Protein AF-A0A9P1FPK1-F1 (afdb_monomer)

Radius of gyration: 33.29 Å; Cα contacts (8 Å, |Δi|>4): 930; chains: 1; bounding box: 86×89×90 Å

pLDDT: mean 75.91, std 23.28, range [23.47, 98.44]

Organism: NCBI:txid2562237

InterPro domains:
  IPR001357 BRCT domain [PS50172] (163-255)
  IPR001357 BRCT domain [SM00292] (165-245)
  IPR002008 DNA polymerase family X, beta-like [PR00870] (349-366)
  IPR002008 DNA polymerase family X, beta-like [PR00870] (474-493)
  IPR002008 DNA polymerase family X, beta-like [PR00870] (576-583)
  IPR002008 DNA polymerase family X, beta-like [PR00870] (636-653)
  IPR002054 DNA-directed DNA polymerase X [SM00483] (298-654)
  IPR018944 DNA polymerase lambda, fingers domain [PF10391] (384-443)
  IPR022312 DNA polymerase family X [PR00869] (390-407)
  IPR022312 DNA polymerase family X [PR00869] (635-653)
  IPR022312 DNA polymerase family X [PTHR11276] (179-654)
  IPR028207 DNA polymerase beta, palm domain [PF14792] (447-566)
  IPR029398 DNA polymerase beta, thumb domain [PF14791] (578-654)
  IPR036420 BRCT domain superfamily [G3DSA:3.40.50.10190] (150-255)
  IPR036420 BRCT domain superfamily [SSF52113] (165-258)
  IPR037160 DNA polymerase, thumb domain superfamily [G3DSA:3.30.210.10] (586-654)
  IPR043519 Nucleotidyltransferase superfamily [G3DSA:3.30.460.10] (446-582)
  IPR043519 Nucleotidyltransferase superfamily [SSF81301] (448-654)

Structure (mmCIF, N/CA/C/O backbone):
data_AF-A0A9P1FPK1-F1
#
_entry.id   AF-A0A9P1FPK1-F1
#
loop_
_atom_site.group_PDB
_atom_site.id
_atom_site.type_symbol
_atom_site.label_atom_id
_atom_site.label_alt_id
_atom_site.label_comp_id
_atom_site.label_asym_id
_atom_site.label_entity_id
_atom_site.label_seq_id
_atom_site.pdbx_PDB_ins_code
_atom_site.Cartn_x
_atom_site.Cartn_y
_atom_site.Cartn_z
_atom_site.occupancy
_atom_site.B_iso_or_equiv
_atom_site.auth_seq_id
_atom_site.auth_comp_id
_atom_site.auth_asym_id
_atom_site.auth_atom_id
_atom_site.pdbx_PDB_model_num
ATOM 1 N N . MET A 1 1 ? 54.334 17.002 -8.900 1.00 39.97 1 MET A N 1
ATOM 2 C CA . MET A 1 1 ? 54.305 18.409 -9.370 1.00 39.97 1 MET A CA 1
ATOM 3 C C . MET A 1 1 ? 54.324 19.306 -8.143 1.00 39.97 1 MET A C 1
ATOM 5 O O . MET A 1 1 ? 53.847 18.850 -7.110 1.00 39.97 1 MET A O 1
ATOM 9 N N . CYS A 1 2 ? 54.841 20.533 -8.219 1.00 44.31 2 CYS A N 1
ATOM 10 C CA . CYS A 1 2 ? 54.662 21.491 -7.123 1.00 44.31 2 CYS A CA 1
ATOM 11 C C . CYS A 1 2 ? 53.200 21.954 -7.092 1.00 44.31 2 CYS A C 1
ATOM 13 O O . CYS A 1 2 ? 52.695 22.436 -8.105 1.00 44.31 2 CYS A O 1
ATOM 15 N N . GLU A 1 3 ? 52.527 21.806 -5.951 1.00 55.34 3 GLU A N 1
ATOM 16 C CA . GLU A 1 3 ? 51.210 22.406 -5.736 1.00 55.34 3 GLU A CA 1
ATOM 17 C C . GLU A 1 3 ? 51.340 23.937 -5.805 1.00 55.34 3 GLU A C 1
ATOM 19 O O . GLU A 1 3 ? 52.138 24.537 -5.085 1.00 55.34 3 GLU A O 1
ATOM 24 N N . GLN A 1 4 ? 50.578 24.576 -6.693 1.00 65.44 4 GLN A N 1
ATOM 25 C CA . GLN A 1 4 ? 50.548 26.035 -6.804 1.00 65.44 4 GLN A CA 1
ATOM 26 C C . GLN A 1 4 ? 49.459 26.612 -5.897 1.00 65.44 4 GLN A C 1
ATOM 28 O O . GLN A 1 4 ? 48.385 26.030 -5.748 1.00 65.44 4 GLN A O 1
ATOM 33 N N . VAL A 1 5 ? 49.721 27.782 -5.310 1.00 72.94 5 VAL A N 1
ATOM 34 C CA . VAL A 1 5 ? 48.733 28.507 -4.501 1.00 72.94 5 VAL A CA 1
ATOM 35 C C . VAL A 1 5 ? 47.531 28.892 -5.386 1.00 72.94 5 VAL A C 1
ATOM 37 O O . VAL A 1 5 ? 47.715 29.627 -6.355 1.00 72.94 5 VAL A O 1
ATOM 40 N N . PRO A 1 6 ? 46.291 28.477 -5.059 1.00 74.31 6 PRO A N 1
ATOM 41 C CA . PRO A 1 6 ? 45.112 28.702 -5.906 1.00 74.31 6 PRO A CA 1
ATOM 42 C C . PRO A 1 6 ? 44.466 30.090 -5.707 1.00 74.31 6 PRO A C 1
ATOM 44 O O . PRO A 1 6 ? 43.261 30.248 -5.891 1.00 74.31 6 PRO A O 1
ATOM 47 N N . PHE A 1 7 ? 45.254 31.084 -5.289 1.00 80.62 7 PHE A N 1
ATOM 48 C CA . PHE A 1 7 ? 44.828 32.442 -4.938 1.00 80.62 7 PHE A CA 1
ATOM 49 C C . PHE A 1 7 ? 45.904 33.463 -5.330 1.00 80.62 7 PHE A C 1
ATOM 51 O O . PHE A 1 7 ? 47.087 33.131 -5.401 1.00 80.62 7 PHE A O 1
ATOM 58 N N . LYS A 1 8 ? 45.503 34.717 -5.536 1.00 85.50 8 LYS A N 1
ATOM 59 C CA . LYS A 1 8 ? 46.359 35.869 -5.856 1.00 85.50 8 LYS A CA 1
ATOM 60 C C . LYS A 1 8 ? 46.175 36.988 -4.828 1.00 85.50 8 LYS A C 1
ATOM 62 O O . LYS A 1 8 ? 45.161 37.056 -4.138 1.00 85.50 8 LYS A O 1
ATOM 67 N N . ALA A 1 9 ? 47.151 37.891 -4.727 1.00 86.06 9 ALA A N 1
ATOM 68 C CA . ALA A 1 9 ? 46.987 39.118 -3.947 1.00 86.06 9 ALA A CA 1
ATOM 69 C C . ALA A 1 9 ? 45.828 39.961 -4.518 1.00 86.06 9 ALA A C 1
ATOM 71 O O . ALA A 1 9 ? 45.713 40.116 -5.732 1.00 86.06 9 ALA A O 1
ATOM 72 N N . GLY A 1 10 ? 44.964 40.472 -3.638 1.00 79.69 10 GLY A N 1
ATOM 73 C CA . GLY A 1 10 ? 43.706 41.141 -3.980 1.00 79.69 10 GLY A CA 1
ATOM 74 C C . GLY A 1 10 ? 42.470 40.228 -4.027 1.00 79.69 10 GLY A C 1
ATOM 75 O O . GLY A 1 10 ? 41.353 40.745 -4.056 1.00 79.69 10 GLY A O 1
ATOM 76 N N . ASP A 1 11 ? 42.619 38.896 -3.991 1.00 83.69 11 ASP A N 1
ATOM 77 C CA . ASP A 1 11 ? 41.464 37.989 -4.027 1.00 83.69 11 ASP A CA 1
ATOM 78 C C . ASP A 1 11 ? 40.590 38.124 -2.771 1.00 83.69 11 ASP A C 1
ATOM 80 O O . ASP A 1 11 ? 41.067 38.047 -1.634 1.00 83.69 11 ASP A O 1
ATOM 84 N N . ARG A 1 12 ? 39.274 38.256 -2.974 1.00 83.44 12 ARG A N 1
ATOM 85 C CA . ARG A 1 12 ? 38.279 38.190 -1.895 1.00 83.44 12 ARG A CA 1
ATOM 86 C C . ARG A 1 12 ? 38.002 36.741 -1.513 1.00 83.44 12 ARG A C 1
ATOM 88 O O . ARG A 1 12 ? 37.768 35.891 -2.375 1.00 83.44 12 ARG A O 1
ATOM 95 N N . VAL A 1 13 ? 37.989 36.468 -0.212 1.00 87.06 13 VAL A N 1
ATOM 96 C CA . VAL A 1 13 ? 37.887 35.116 0.347 1.00 87.06 13 VAL A CA 1
ATOM 97 C C . VAL A 1 13 ? 37.035 35.064 1.611 1.00 87.06 13 VAL A C 1
ATOM 99 O O . VAL A 1 13 ? 37.063 35.963 2.449 1.00 87.06 13 VAL A O 1
ATOM 102 N N . TYR A 1 14 ? 36.329 33.950 1.795 1.00 85.62 14 TYR A N 1
ATOM 103 C CA . TYR A 1 14 ? 35.787 33.583 3.099 1.00 85.62 14 TYR A CA 1
ATOM 104 C C . TYR A 1 14 ? 36.897 32.971 3.960 1.00 85.62 14 TYR A C 1
ATOM 106 O O . TYR A 1 14 ? 37.651 32.131 3.465 1.00 85.62 14 TYR A O 1
ATOM 114 N N . VAL A 1 15 ? 36.971 33.335 5.245 1.00 86.06 15 VAL A N 1
ATOM 115 C CA . VAL A 1 15 ? 38.027 32.881 6.173 1.00 86.06 15 VAL A CA 1
ATOM 116 C C . VAL A 1 15 ? 37.444 32.168 7.391 1.00 86.06 15 VAL A C 1
ATOM 118 O O . VAL A 1 15 ? 36.631 32.734 8.122 1.00 86.06 15 VAL A O 1
ATOM 121 N N . TRP A 1 16 ? 37.873 30.934 7.653 1.00 86.31 16 TRP A N 1
ATOM 122 C CA . TRP A 1 16 ? 37.457 30.171 8.831 1.00 86.31 16 TRP A CA 1
ATOM 123 C C . TRP A 1 16 ? 38.239 30.584 10.081 1.00 86.31 16 TRP A C 1
ATOM 125 O O . TRP A 1 16 ? 39.464 30.461 10.158 1.00 86.31 16 TRP A O 1
ATOM 135 N N . SER A 1 17 ? 37.517 31.015 11.113 1.00 80.62 17 SER A N 1
ATOM 136 C CA . SER A 1 17 ? 38.067 31.264 12.442 1.00 80.62 17 SER A CA 1
ATOM 137 C C . SER A 1 17 ? 37.731 30.098 13.364 1.00 80.62 17 SER A C 1
ATOM 139 O O . SER A 1 17 ? 36.614 30.003 13.870 1.00 80.62 17 SER A O 1
ATOM 141 N N . ALA A 1 18 ? 38.711 29.227 13.622 1.00 72.25 18 ALA A N 1
ATOM 142 C CA . ALA A 1 18 ? 38.547 28.092 14.532 1.00 72.25 18 ALA A CA 1
ATOM 143 C C . ALA A 1 18 ? 38.158 28.532 15.959 1.00 72.25 18 ALA A C 1
ATOM 145 O O . ALA A 1 18 ? 37.244 27.961 16.547 1.00 72.25 18 ALA A O 1
ATOM 146 N N . SER A 1 19 ? 38.774 29.600 16.483 1.00 73.19 19 SER A N 1
ATOM 147 C CA . SER A 1 19 ? 38.497 30.131 17.828 1.00 73.19 19 SER A CA 1
ATOM 148 C C . SER A 1 19 ? 37.115 30.777 17.978 1.00 73.19 19 SER A C 1
ATOM 150 O O . SER A 1 19 ? 36.594 30.835 19.087 1.00 73.19 19 SER A O 1
ATOM 152 N N . ARG A 1 20 ? 36.490 31.231 16.881 1.00 71.19 20 ARG A N 1
ATOM 153 C CA . ARG A 1 20 ? 35.096 31.722 16.863 1.00 71.19 20 ARG A CA 1
ATOM 154 C C . ARG A 1 20 ? 34.115 30.757 16.184 1.00 71.19 20 ARG A C 1
ATOM 156 O O . ARG A 1 20 ? 32.959 31.122 15.994 1.00 71.19 20 ARG A O 1
ATOM 163 N N . ARG A 1 21 ? 34.584 29.560 15.801 1.00 70.69 21 ARG A N 1
ATOM 164 C CA . ARG A 1 21 ? 33.858 28.474 15.109 1.00 70.69 21 ARG A CA 1
ATOM 165 C C . ARG A 1 21 ? 32.942 28.968 13.974 1.00 70.69 21 ARG A C 1
ATOM 167 O O . ARG A 1 21 ? 31.832 28.467 13.811 1.00 70.69 21 ARG A O 1
ATOM 174 N N . ARG A 1 22 ? 33.394 29.968 13.203 1.00 77.44 22 ARG A N 1
ATOM 175 C CA . ARG A 1 22 ? 32.607 30.618 12.138 1.00 77.44 22 ARG A CA 1
ATOM 176 C C . ARG A 1 22 ? 33.454 31.046 10.943 1.00 77.44 22 ARG A C 1
ATOM 178 O O . ARG A 1 22 ? 34.644 31.335 11.090 1.00 77.44 22 ARG A O 1
ATOM 185 N N . TRP A 1 23 ? 32.808 31.167 9.786 1.00 80.06 23 TRP A N 1
ATOM 186 C CA . TRP A 1 23 ? 33.362 31.863 8.624 1.00 80.06 23 TRP A CA 1
ATOM 187 C C . TRP A 1 23 ? 33.209 33.381 8.778 1.00 80.06 23 TRP A C 1
ATOM 189 O O . TRP A 1 23 ? 32.232 33.868 9.347 1.00 80.06 23 TRP A O 1
ATOM 199 N N . PHE A 1 24 ? 34.187 34.110 8.258 1.00 79.69 24 PHE A N 1
ATOM 200 C CA . PHE A 1 24 ? 34.142 35.535 7.959 1.00 79.69 24 PHE A CA 1
ATOM 201 C C . PHE A 1 24 ? 34.012 35.705 6.445 1.00 79.69 24 PHE A C 1
ATOM 203 O O . PHE A 1 24 ? 34.654 34.965 5.706 1.00 79.69 24 PHE A O 1
ATOM 210 N N . ASP A 1 25 ? 33.189 36.645 5.988 1.00 81.62 25 ASP A N 1
ATOM 211 C CA . ASP A 1 25 ? 32.912 36.944 4.574 1.00 81.62 25 ASP A CA 1
ATOM 212 C C . ASP A 1 25 ? 33.605 38.222 4.069 1.00 81.62 25 ASP A C 1
ATOM 214 O O . ASP A 1 25 ? 33.370 38.672 2.950 1.00 81.62 25 ASP A O 1
ATOM 218 N N . ASP A 1 26 ? 34.489 38.784 4.893 1.00 82.50 26 ASP A N 1
ATOM 219 C CA . ASP A 1 26 ? 35.183 40.052 4.680 1.00 82.50 26 ASP A CA 1
ATOM 220 C C . ASP A 1 26 ? 36.698 39.898 4.454 1.00 82.50 26 ASP A C 1
ATOM 222 O O . ASP A 1 26 ? 37.449 40.863 4.601 1.00 82.50 26 ASP A O 1
ATOM 226 N N . GLY A 1 27 ? 37.144 38.684 4.116 1.00 88.31 27 GLY A N 1
ATOM 227 C CA . GLY A 1 27 ? 38.551 38.355 3.930 1.00 88.31 27 GLY A CA 1
ATOM 228 C C . GLY A 1 27 ? 39.116 38.773 2.576 1.00 88.31 27 GLY A C 1
ATOM 229 O O . GLY A 1 27 ? 38.444 38.707 1.545 1.00 88.31 27 GLY A O 1
ATOM 230 N N . GLU A 1 28 ? 40.388 39.158 2.577 1.00 90.06 28 GLU A N 1
ATOM 231 C CA . GLU A 1 28 ? 41.126 39.582 1.391 1.00 90.06 28 GLU A CA 1
ATOM 232 C C . GLU A 1 28 ? 42.581 39.097 1.463 1.00 90.06 28 GLU A C 1
ATOM 234 O O . GLU A 1 28 ? 43.256 39.237 2.491 1.00 90.06 28 GLU A O 1
ATOM 239 N N . ILE A 1 29 ? 43.073 38.502 0.378 1.00 90.88 29 ILE A N 1
ATOM 240 C CA . ILE A 1 29 ? 44.460 38.045 0.272 1.00 90.88 29 ILE A CA 1
ATOM 241 C C . ILE A 1 29 ? 45.370 39.258 0.084 1.00 90.88 29 ILE A C 1
ATOM 243 O O . ILE A 1 29 ? 45.209 40.024 -0.859 1.00 90.88 29 ILE A O 1
ATOM 247 N N . GLN A 1 30 ? 46.331 39.444 0.984 1.00 91.00 30 GLN A N 1
ATOM 248 C CA . GLN A 1 30 ? 47.249 40.586 0.964 1.00 91.00 30 GLN A CA 1
ATOM 249 C C . GLN A 1 30 ? 48.546 40.247 0.224 1.00 91.00 30 GLN A C 1
ATOM 251 O O . GLN A 1 30 ? 49.013 41.033 -0.592 1.00 91.00 30 GLN A O 1
ATOM 256 N N . VAL A 1 31 ? 49.123 39.072 0.498 1.00 87.88 31 VAL A N 1
ATOM 257 C CA . VAL A 1 31 ? 50.382 38.608 -0.106 1.00 87.88 31 VAL A CA 1
ATOM 258 C C . VAL A 1 31 ? 50.310 37.104 -0.347 1.00 87.88 31 VAL A C 1
ATOM 260 O O . VAL A 1 31 ? 49.849 36.357 0.515 1.00 87.88 31 VAL A O 1
ATOM 263 N N . VAL A 1 32 ? 50.824 36.666 -1.492 1.00 87.44 32 VAL A N 1
ATOM 264 C CA . VAL A 1 32 ? 51.176 35.270 -1.772 1.00 87.44 32 VAL A CA 1
ATOM 265 C C . VAL A 1 32 ? 52.699 35.209 -1.848 1.00 87.44 32 VAL A C 1
ATOM 267 O O . VAL A 1 32 ? 53.294 35.997 -2.580 1.00 87.44 32 VAL A O 1
ATOM 270 N N . ARG A 1 33 ? 53.338 34.336 -1.065 1.00 82.62 33 ARG A N 1
ATOM 271 C CA . ARG A 1 33 ? 54.799 34.170 -1.062 1.00 82.62 33 ARG A CA 1
ATOM 272 C C . ARG A 1 33 ? 55.207 32.995 -1.942 1.00 82.62 33 ARG A C 1
ATOM 274 O O . ARG A 1 33 ? 54.532 31.969 -1.966 1.00 82.62 33 ARG A O 1
ATOM 281 N N . GLU A 1 34 ? 56.372 33.106 -2.572 1.00 64.06 34 GLU A N 1
ATOM 282 C CA . GLU A 1 34 ? 56.950 32.072 -3.448 1.00 64.06 34 GLU A CA 1
ATOM 283 C C . GLU A 1 34 ? 57.186 30.731 -2.729 1.00 64.06 34 GLU A C 1
ATOM 285 O O . GLU A 1 34 ? 57.122 29.673 -3.345 1.00 64.06 34 GLU A O 1
ATOM 290 N N . GLN A 1 35 ? 57.353 30.754 -1.402 1.00 63.84 35 GLN A N 1
ATOM 291 C CA . GLN A 1 35 ? 57.456 29.565 -0.541 1.00 63.84 35 GLN A CA 1
ATOM 292 C C . GLN A 1 35 ? 56.096 28.883 -0.246 1.00 63.84 35 GLN A C 1
ATOM 294 O O . GLN A 1 35 ? 55.999 28.042 0.647 1.00 63.84 35 GLN A O 1
ATOM 299 N N . GLY A 1 36 ? 55.026 29.241 -0.965 1.00 72.31 36 GLY A N 1
ATOM 300 C CA . GLY A 1 36 ? 53.713 28.592 -0.873 1.00 72.31 36 GLY A CA 1
ATOM 301 C C . GLY A 1 36 ? 52.858 29.010 0.330 1.00 72.31 36 GLY A C 1
ATOM 302 O O . GLY A 1 36 ? 51.900 28.314 0.671 1.00 72.31 36 GLY A O 1
ATOM 303 N N . SER A 1 37 ? 53.176 30.121 0.998 1.00 82.81 37 SER A N 1
ATOM 304 C CA . SER A 1 37 ? 52.337 30.691 2.060 1.00 82.81 37 SER A CA 1
ATOM 305 C C . SER A 1 37 ? 51.505 31.877 1.567 1.00 82.81 37 SER A C 1
ATOM 307 O O . SER A 1 37 ? 51.854 32.567 0.608 1.00 82.81 37 SER A O 1
ATOM 309 N N . VAL A 1 38 ? 50.376 32.115 2.233 1.00 88.00 38 VAL A N 1
ATOM 310 C CA . VAL A 1 38 ? 49.428 33.182 1.897 1.00 88.00 38 VAL A CA 1
ATOM 311 C C . VAL A 1 38 ? 49.063 33.976 3.141 1.00 88.00 38 VAL A C 1
ATOM 313 O O . VAL A 1 38 ? 48.645 33.408 4.148 1.00 88.00 38 VAL A O 1
ATOM 316 N N . VAL A 1 39 ? 49.183 35.299 3.061 1.00 89.50 39 VAL A N 1
ATOM 317 C CA . VAL A 1 39 ? 48.758 36.234 4.106 1.00 89.50 39 VAL A CA 1
ATOM 318 C C . VAL A 1 39 ? 47.354 36.731 3.782 1.00 89.50 39 VAL A C 1
ATOM 320 O O . VAL A 1 39 ? 47.154 37.438 2.795 1.00 89.50 39 VAL A O 1
ATOM 323 N N . VAL A 1 40 ? 46.382 36.392 4.630 1.00 90.06 40 VAL A N 1
ATOM 324 C CA . VAL A 1 40 ? 44.996 36.876 4.543 1.00 90.06 40 VAL A CA 1
ATOM 325 C C . VAL A 1 40 ? 44.715 37.909 5.634 1.00 90.06 40 VAL A C 1
ATOM 327 O O . VAL A 1 40 ? 45.141 37.738 6.777 1.00 90.06 40 VAL A O 1
ATOM 330 N N . ARG A 1 41 ? 43.968 38.965 5.301 1.00 89.31 41 ARG A N 1
ATOM 331 C CA . ARG A 1 41 ? 43.415 39.947 6.246 1.00 89.31 41 ARG A CA 1
ATOM 332 C C . ARG A 1 41 ? 41.897 39.788 6.302 1.00 89.31 41 ARG A C 1
ATOM 334 O O . ARG A 1 41 ? 41.277 39.649 5.257 1.00 89.31 41 ARG A O 1
ATOM 341 N N . PHE A 1 42 ? 41.304 39.784 7.495 1.00 85.94 42 PHE A N 1
ATOM 342 C CA . PHE A 1 42 ? 39.854 39.611 7.696 1.00 85.94 42 PHE A CA 1
ATOM 343 C C . PHE A 1 42 ? 39.382 40.215 9.035 1.00 85.94 42 PHE A C 1
ATOM 345 O O . PHE A 1 42 ? 40.203 40.703 9.817 1.00 85.94 42 PHE A O 1
ATOM 352 N N . ASN A 1 43 ? 38.072 40.163 9.317 1.00 80.44 43 ASN A N 1
ATOM 353 C CA . ASN A 1 43 ? 37.420 40.750 10.498 1.00 80.44 43 ASN A CA 1
ATOM 354 C C . ASN A 1 43 ? 37.620 42.277 10.585 1.00 80.44 43 ASN A C 1
ATOM 356 O O . ASN A 1 43 ? 38.233 42.784 11.522 1.00 80.44 43 ASN A O 1
ATOM 360 N N . ASN A 1 44 ? 37.061 43.028 9.638 1.00 75.50 44 ASN A N 1
ATOM 361 C CA . ASN A 1 44 ? 37.215 44.482 9.491 1.00 75.50 44 ASN A CA 1
ATOM 362 C C . ASN A 1 44 ? 36.886 45.299 10.756 1.00 75.50 44 ASN A C 1
ATOM 364 O O . ASN A 1 44 ? 37.456 46.367 10.950 1.00 75.50 44 ASN A O 1
ATOM 368 N N . ALA A 1 45 ? 36.036 44.789 11.655 1.00 69.12 45 ALA A N 1
ATOM 369 C CA . ALA A 1 45 ? 35.739 45.424 12.944 1.00 69.12 45 ALA A CA 1
ATOM 370 C C . ALA A 1 45 ? 36.929 45.442 13.935 1.00 69.12 45 ALA A C 1
ATOM 372 O O . ALA A 1 45 ? 36.975 46.296 14.816 1.00 69.12 45 ALA A O 1
ATOM 373 N N . LYS A 1 46 ? 37.880 44.502 13.814 1.00 73.31 46 LYS A N 1
ATOM 374 C CA . LYS A 1 46 ? 39.214 44.513 14.454 1.00 73.31 46 LYS A CA 1
ATOM 375 C C . LYS A 1 46 ? 40.174 43.715 13.554 1.00 73.31 46 LYS A C 1
ATOM 377 O O . LYS A 1 46 ? 40.296 42.506 13.772 1.00 73.31 46 LYS A O 1
ATOM 382 N N . PRO A 1 47 ? 40.781 44.329 12.521 1.00 75.56 47 PRO A N 1
ATOM 383 C CA . PRO A 1 47 ? 41.455 43.593 11.453 1.00 75.56 47 PRO A CA 1
ATOM 384 C C . PRO A 1 47 ? 42.557 42.663 11.962 1.00 75.56 47 PRO A C 1
ATOM 386 O O . PRO A 1 47 ? 43.451 43.090 12.689 1.00 75.56 47 PRO A O 1
ATOM 389 N N . VAL A 1 48 ? 42.507 41.396 11.547 1.00 77.12 48 VAL A N 1
ATOM 390 C CA . VAL A 1 48 ? 43.537 40.392 11.840 1.00 77.12 48 VAL A CA 1
ATOM 391 C C . VAL A 1 48 ? 44.176 39.957 10.529 1.00 77.12 48 VAL A C 1
ATOM 393 O O . VAL A 1 48 ? 43.478 39.521 9.613 1.00 77.12 48 VAL A O 1
ATOM 396 N N . ALA A 1 49 ? 45.503 40.057 10.452 1.00 84.88 49 ALA A N 1
ATOM 397 C CA . ALA A 1 49 ? 46.298 39.409 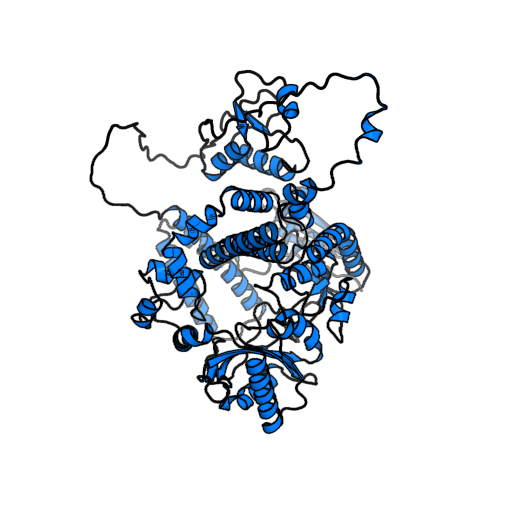9.416 1.00 84.88 49 ALA A CA 1
ATOM 398 C C . ALA A 1 49 ? 46.753 38.027 9.909 1.00 84.88 49 ALA A C 1
ATOM 400 O O . ALA A 1 49 ? 47.130 37.874 11.072 1.00 84.88 49 ALA A O 1
ATOM 401 N N . LYS A 1 50 ? 46.719 37.018 9.038 1.00 83.12 50 LYS A N 1
ATOM 402 C CA . LYS A 1 50 ? 47.186 35.661 9.338 1.00 83.12 50 LYS A CA 1
ATOM 403 C C . LYS A 1 50 ? 47.906 35.072 8.132 1.00 83.12 50 LYS A C 1
ATOM 405 O O . LYS A 1 50 ? 47.341 35.036 7.043 1.00 83.12 50 LYS A O 1
ATOM 410 N N . GLU A 1 51 ? 49.115 34.563 8.345 1.00 89.50 51 GLU A N 1
ATOM 411 C CA . GLU A 1 51 ? 49.821 33.763 7.344 1.00 89.50 51 GLU A CA 1
ATOM 412 C C . GLU A 1 51 ? 49.395 32.285 7.430 1.00 89.50 51 GLU A C 1
ATOM 414 O O . GLU A 1 51 ? 49.179 31.735 8.516 1.00 89.50 51 GLU A O 1
ATOM 419 N N . LEU A 1 52 ? 49.205 31.655 6.271 1.00 85.94 52 LEU A N 1
ATOM 420 C CA . LEU A 1 52 ? 48.692 30.298 6.103 1.00 85.94 52 LEU A CA 1
ATOM 421 C C . LEU A 1 52 ? 49.598 29.527 5.130 1.00 85.94 52 LEU A C 1
ATOM 423 O O . LEU A 1 52 ? 49.718 29.947 3.980 1.00 85.94 52 LEU A O 1
ATOM 427 N N . PRO A 1 53 ? 50.225 28.407 5.536 1.00 84.31 53 PRO A N 1
ATOM 428 C CA . PRO A 1 53 ? 50.976 27.559 4.614 1.00 84.31 53 PRO A CA 1
ATOM 429 C C . PRO A 1 53 ? 50.025 26.760 3.713 1.00 84.31 53 PRO A C 1
ATOM 431 O O . PRO A 1 53 ? 48.943 26.371 4.162 1.00 84.31 53 PRO A O 1
ATOM 434 N N . LEU A 1 54 ? 50.465 26.458 2.487 1.00 78.75 54 LEU A N 1
ATOM 435 C CA . LEU A 1 54 ? 49.736 25.754 1.419 1.00 78.75 54 LEU A CA 1
ATOM 436 C C . LEU A 1 54 ? 48.750 24.680 1.910 1.00 78.75 54 LEU A C 1
ATOM 438 O O . LEU A 1 54 ? 47.542 24.796 1.705 1.00 78.75 54 LEU A O 1
ATOM 442 N N . ARG A 1 55 ? 49.249 23.702 2.677 1.00 77.94 55 ARG A N 1
ATOM 443 C CA . ARG A 1 55 ? 48.481 22.575 3.244 1.00 77.94 55 ARG A CA 1
ATOM 444 C C . ARG A 1 55 ? 47.246 22.949 4.083 1.00 77.94 55 ARG A C 1
ATOM 446 O O . ARG A 1 55 ? 46.381 22.108 4.297 1.00 77.94 55 ARG A O 1
ATOM 453 N N . HIS A 1 56 ? 47.154 24.178 4.594 1.00 78.81 56 HIS A N 1
ATOM 454 C CA . HIS A 1 56 ? 46.015 24.653 5.392 1.00 78.81 56 HIS A CA 1
ATOM 455 C C . HIS A 1 56 ? 45.075 25.585 4.607 1.00 78.81 56 HIS A C 1
ATOM 457 O O . HIS A 1 56 ? 44.008 25.934 5.116 1.00 78.81 56 HIS A O 1
ATOM 463 N N . ILE A 1 57 ? 45.429 25.986 3.379 1.00 81.25 57 ILE A N 1
ATOM 464 C CA . ILE A 1 57 ? 44.669 26.961 2.583 1.00 81.25 57 ILE A CA 1
ATOM 465 C C . ILE A 1 57 ? 43.239 26.472 2.333 1.00 81.25 57 ILE A C 1
ATOM 467 O O . ILE A 1 57 ? 42.299 27.151 2.731 1.00 81.25 57 ILE A O 1
ATOM 471 N N . HIS A 1 58 ? 43.052 25.266 1.793 1.00 78.38 58 HIS A N 1
ATOM 472 C CA . HIS A 1 58 ? 41.718 24.722 1.484 1.00 78.38 58 HIS A CA 1
ATOM 473 C C . HIS A 1 58 ? 40.830 24.469 2.718 1.00 78.38 58 HIS A C 1
ATOM 475 O O . HIS A 1 58 ? 39.609 24.366 2.597 1.00 78.38 58 HIS A O 1
ATOM 481 N N . GLN A 1 59 ? 41.425 24.381 3.912 1.00 79.19 59 GLN A N 1
ATOM 482 C CA . GLN A 1 59 ? 40.697 24.212 5.174 1.00 79.19 59 GLN A CA 1
ATOM 483 C C . GLN A 1 59 ? 40.251 25.554 5.776 1.00 79.19 59 GLN A C 1
ATOM 485 O O . GLN A 1 59 ? 39.277 25.600 6.527 1.00 79.19 59 GLN A O 1
ATOM 490 N N . VAL A 1 60 ? 40.968 26.642 5.470 1.00 83.88 60 VAL A N 1
ATOM 491 C CA . VAL A 1 60 ? 40.792 27.956 6.110 1.00 83.88 60 VAL A CA 1
ATOM 492 C C . VAL A 1 60 ? 40.230 29.016 5.158 1.00 83.88 60 VAL A C 1
ATOM 494 O O . VAL A 1 60 ? 39.609 29.962 5.633 1.00 83.88 60 VAL A O 1
ATOM 497 N N . LEU A 1 61 ? 40.403 28.866 3.844 1.00 84.44 61 LEU A N 1
ATOM 498 C CA . LEU A 1 61 ? 40.034 29.841 2.816 1.00 84.44 61 LEU A CA 1
ATOM 499 C C . LEU A 1 61 ? 39.075 29.251 1.777 1.00 84.44 61 LEU A C 1
ATOM 501 O O . LEU A 1 61 ? 39.180 28.082 1.405 1.00 84.44 61 LEU A O 1
ATOM 505 N N . ARG A 1 62 ? 38.160 30.081 1.264 1.00 84.31 62 ARG A N 1
ATOM 506 C CA . ARG A 1 62 ? 37.311 29.775 0.096 1.00 84.31 62 ARG A CA 1
ATOM 507 C C . ARG A 1 62 ? 37.179 31.014 -0.798 1.00 84.31 62 ARG A C 1
ATOM 509 O O . ARG A 1 62 ? 37.007 32.095 -0.237 1.00 84.31 62 ARG A O 1
ATOM 516 N N . PRO A 1 63 ? 37.194 30.902 -2.140 1.00 79.25 63 PRO A N 1
ATOM 517 C CA . PRO A 1 63 ? 36.995 32.052 -3.026 1.00 79.25 63 PRO A CA 1
ATOM 518 C C . PRO A 1 63 ? 35.629 32.722 -2.817 1.00 79.25 63 PRO A C 1
ATOM 520 O O . PRO A 1 63 ? 34.616 32.034 -2.677 1.00 79.25 63 PRO A O 1
ATOM 523 N N . ALA A 1 64 ? 35.580 34.055 -2.847 1.00 69.31 64 ALA A N 1
ATOM 524 C CA . ALA A 1 64 ? 34.331 34.812 -2.890 1.00 69.31 64 ALA A CA 1
ATOM 525 C C . ALA A 1 64 ? 33.985 35.181 -4.345 1.00 69.31 64 ALA A C 1
ATOM 527 O O . ALA A 1 64 ? 34.460 36.177 -4.890 1.00 69.31 64 ALA A O 1
ATOM 528 N N . THR A 1 65 ? 33.154 34.358 -4.990 1.00 55.19 65 THR A N 1
ATOM 529 C CA . THR A 1 65 ? 32.725 34.538 -6.391 1.00 55.19 65 THR A CA 1
ATOM 530 C C . THR A 1 65 ? 32.043 35.894 -6.623 1.00 55.19 65 THR A C 1
ATOM 532 O O . THR A 1 65 ? 31.194 36.316 -5.836 1.00 55.19 65 THR A O 1
ATOM 535 N N . ALA A 1 66 ? 32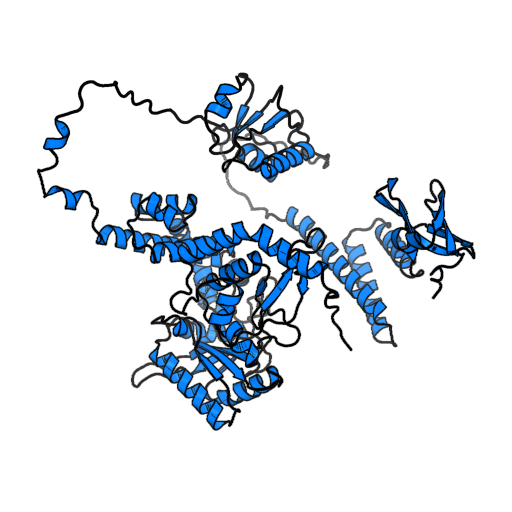.412 36.580 -7.708 1.00 37.66 66 ALA A N 1
ATOM 536 C CA . ALA A 1 66 ? 32.362 38.040 -7.777 1.00 37.66 66 ALA A CA 1
ATOM 537 C C . ALA A 1 66 ? 30.969 38.711 -7.886 1.00 37.66 66 ALA A C 1
ATOM 539 O O . ALA A 1 66 ? 30.129 38.366 -8.717 1.00 37.66 66 ALA A O 1
ATOM 540 N N . LYS A 1 67 ? 30.829 39.802 -7.115 1.00 37.44 67 LYS A N 1
ATOM 541 C CA . LYS A 1 67 ? 29.943 40.983 -7.256 1.00 37.44 67 LYS A CA 1
ATOM 542 C C . LYS A 1 67 ? 28.415 40.827 -7.385 1.00 37.44 67 LYS A C 1
ATOM 544 O O . LYS A 1 67 ? 27.722 41.546 -6.671 1.00 37.44 67 LYS A O 1
ATOM 549 N N . LYS A 1 68 ? 27.847 39.934 -8.209 1.00 35.38 68 LYS A N 1
ATOM 550 C CA . LYS A 1 68 ? 26.385 39.945 -8.502 1.00 35.38 68 LYS A CA 1
ATOM 551 C C . LYS A 1 68 ? 25.466 39.719 -7.286 1.00 35.38 68 LYS A C 1
ATOM 553 O O . LYS A 1 68 ? 24.288 40.056 -7.339 1.00 35.38 68 LYS A O 1
ATOM 558 N N . SER A 1 69 ? 25.976 39.166 -6.185 1.00 35.91 69 SER A N 1
ATOM 559 C CA . SER A 1 69 ? 25.197 38.897 -4.967 1.00 35.91 69 SER A CA 1
ATOM 560 C C . SER A 1 69 ? 25.006 40.111 -4.047 1.00 35.91 69 SER A C 1
ATOM 562 O O . SER A 1 69 ? 24.131 40.072 -3.180 1.00 35.91 69 SER A O 1
ATOM 564 N N . GLN A 1 70 ? 25.807 41.173 -4.195 1.00 36.53 70 GLN A N 1
ATOM 565 C CA . GLN A 1 70 ? 25.800 42.298 -3.256 1.00 36.53 70 GLN A CA 1
ATOM 566 C C . GLN A 1 70 ? 24.749 43.353 -3.626 1.00 36.53 70 GLN A C 1
ATOM 568 O O . GLN A 1 70 ? 23.999 43.774 -2.745 1.00 36.53 70 GLN A O 1
ATOM 573 N N . ASP A 1 71 ? 24.606 43.672 -4.916 1.00 39.25 71 ASP A N 1
ATOM 574 C CA . ASP A 1 71 ? 23.590 44.610 -5.423 1.00 39.25 71 ASP A CA 1
ATOM 575 C C . ASP A 1 71 ? 22.161 44.077 -5.244 1.00 39.25 71 ASP A C 1
ATOM 577 O O . ASP A 1 71 ? 21.251 44.812 -4.867 1.00 39.25 71 ASP A O 1
ATOM 581 N N . LEU A 1 72 ? 21.954 42.765 -5.414 1.00 36.91 72 LEU A N 1
ATOM 582 C CA . LEU A 1 72 ? 20.653 42.148 -5.144 1.00 36.91 72 LEU A CA 1
ATOM 583 C C . LEU A 1 72 ? 20.297 42.229 -3.647 1.00 36.91 72 LEU A C 1
ATOM 585 O O . LEU A 1 72 ? 19.146 42.465 -3.286 1.00 36.91 72 LEU A O 1
ATOM 589 N N . ARG A 1 73 ? 21.290 42.084 -2.757 1.00 37.25 73 ARG A N 1
ATOM 590 C CA . ARG A 1 73 ? 21.098 42.186 -1.300 1.00 37.25 73 ARG A CA 1
ATOM 591 C C . ARG A 1 73 ? 20.877 43.623 -0.829 1.00 37.25 73 ARG A C 1
ATOM 593 O O . ARG A 1 73 ? 20.096 43.809 0.103 1.00 37.25 73 ARG A O 1
ATOM 600 N N . SER A 1 74 ? 21.516 44.625 -1.435 1.00 41.06 74 SER A N 1
ATOM 601 C CA . SER A 1 74 ? 21.237 46.036 -1.135 1.00 41.06 74 SER A CA 1
ATOM 602 C C . SER A 1 74 ? 19.864 46.450 -1.669 1.00 41.06 74 SER A C 1
ATOM 604 O O . SER A 1 74 ? 19.083 47.003 -0.898 1.00 41.06 74 SER A O 1
ATOM 606 N N . ALA A 1 75 ? 19.508 46.080 -2.905 1.00 40.38 75 ALA A N 1
ATOM 607 C CA . ALA A 1 75 ? 18.186 46.335 -3.481 1.00 40.38 75 ALA A CA 1
ATOM 608 C C . ALA A 1 75 ? 17.052 45.701 -2.653 1.00 40.38 75 ALA A C 1
ATOM 610 O O . ALA A 1 75 ? 16.079 46.377 -2.319 1.00 40.38 75 ALA A O 1
ATOM 611 N N . VAL A 1 76 ? 17.194 44.435 -2.236 1.00 37.94 76 VAL A N 1
ATOM 612 C CA . VAL A 1 76 ? 16.222 43.772 -1.345 1.00 37.94 76 VAL A CA 1
ATOM 613 C C . VAL A 1 76 ? 16.159 44.459 0.023 1.00 37.94 76 VAL A C 1
ATOM 615 O O . VAL A 1 76 ? 15.066 44.698 0.532 1.00 37.94 76 VAL A O 1
ATOM 618 N N . ARG A 1 77 ? 17.295 44.847 0.618 1.00 40.38 77 ARG A N 1
ATOM 619 C CA . ARG A 1 77 ? 17.308 45.542 1.919 1.00 40.38 77 ARG A CA 1
ATOM 620 C C . ARG A 1 77 ? 16.705 46.953 1.840 1.00 40.38 77 ARG A C 1
ATOM 622 O O . ARG A 1 77 ? 16.063 47.381 2.791 1.00 40.38 77 ARG A O 1
ATOM 629 N N . GLN A 1 78 ? 16.843 47.644 0.709 1.00 43.66 78 GLN A N 1
ATOM 630 C CA . GLN A 1 78 ? 16.214 48.943 0.446 1.00 43.66 78 GLN A CA 1
ATOM 631 C C . GLN A 1 78 ? 14.699 48.801 0.197 1.00 43.66 78 GLN A C 1
ATOM 633 O O . GLN A 1 78 ? 13.909 49.582 0.728 1.00 43.66 78 GLN A O 1
ATOM 638 N N . ALA A 1 79 ? 14.277 47.760 -0.529 1.00 40.62 79 ALA A N 1
ATOM 639 C CA . ALA A 1 79 ? 12.865 47.428 -0.733 1.00 40.62 79 ALA A CA 1
ATOM 640 C C . ALA A 1 79 ? 12.151 46.999 0.565 1.00 40.62 79 ALA A C 1
ATOM 642 O O . ALA A 1 79 ? 10.971 47.290 0.729 1.00 40.62 79 ALA A O 1
ATOM 643 N N . LEU A 1 80 ? 12.864 46.357 1.498 1.00 40.19 80 LEU A N 1
ATOM 644 C CA . LEU A 1 80 ? 12.358 45.994 2.829 1.00 40.19 80 LEU A CA 1
ATOM 645 C C . LEU A 1 80 ? 12.440 47.137 3.859 1.00 40.19 80 LEU A C 1
ATOM 647 O O . LEU A 1 80 ? 11.773 47.071 4.887 1.00 40.19 80 LEU A O 1
ATOM 651 N N . GLY A 1 81 ? 13.248 48.173 3.616 1.00 39.09 81 GLY A N 1
ATOM 652 C CA . GLY A 1 81 ? 13.467 49.267 4.571 1.00 39.09 81 GLY A CA 1
ATOM 653 C C . GLY A 1 81 ? 12.438 50.403 4.516 1.00 39.09 81 GLY A C 1
ATOM 654 O O . GLY A 1 81 ? 12.371 51.211 5.436 1.00 39.09 81 GLY A O 1
ATOM 655 N N . THR A 1 82 ? 11.633 50.495 3.454 1.00 41.62 82 THR A N 1
ATOM 656 C CA . THR A 1 82 ? 10.802 51.680 3.162 1.00 41.62 82 THR A CA 1
ATOM 657 C C . THR A 1 82 ? 9.350 51.563 3.641 1.00 41.62 82 THR A C 1
ATOM 659 O O . THR A 1 82 ? 8.430 51.800 2.872 1.00 41.62 82 THR A O 1
ATOM 662 N N . GLY A 1 83 ? 9.130 51.239 4.920 1.00 43.69 83 GLY A N 1
ATOM 663 C CA . GLY A 1 83 ? 7.924 51.611 5.696 1.00 43.69 83 GLY A CA 1
ATOM 664 C C . GLY A 1 83 ? 6.522 51.149 5.244 1.00 43.69 83 GLY A C 1
ATOM 665 O O . GLY A 1 83 ? 5.551 51.518 5.898 1.00 43.69 83 GLY A O 1
ATOM 666 N N . HIS A 1 84 ? 6.379 50.375 4.165 1.00 45.41 84 HIS A N 1
ATOM 667 C CA . HIS A 1 84 ? 5.082 49.980 3.592 1.00 45.41 84 HIS A CA 1
ATOM 668 C C . HIS A 1 84 ? 4.758 48.498 3.847 1.00 45.41 84 HIS A C 1
ATOM 670 O O . HIS A 1 84 ? 5.647 47.664 4.027 1.00 45.41 84 HIS A O 1
ATOM 676 N N . GLY A 1 85 ? 3.463 48.169 3.893 1.00 42.19 85 GLY A N 1
ATOM 677 C CA . GLY A 1 85 ? 2.972 46.872 4.367 1.00 42.19 85 GLY A CA 1
ATOM 678 C C . GLY A 1 85 ? 3.368 45.666 3.493 1.00 42.19 85 GLY A C 1
ATOM 679 O O . GLY A 1 85 ? 3.609 45.804 2.292 1.00 42.19 85 GLY A O 1
ATOM 680 N N . PRO A 1 86 ? 3.359 44.437 4.052 1.00 39.50 86 PRO A N 1
ATOM 681 C CA . PRO A 1 86 ? 3.941 43.246 3.414 1.00 39.50 86 PRO A CA 1
ATOM 682 C C . PRO A 1 86 ? 3.302 42.823 2.077 1.00 39.50 86 PRO A C 1
ATOM 684 O O . PRO A 1 86 ? 3.902 42.043 1.338 1.00 39.50 86 PRO A O 1
ATOM 687 N N . LYS A 1 87 ? 2.116 43.344 1.723 1.00 39.31 87 LYS A N 1
ATOM 688 C CA . LYS A 1 87 ? 1.513 43.138 0.393 1.00 39.31 87 LYS A CA 1
ATOM 689 C C . LYS A 1 87 ? 2.305 43.837 -0.720 1.00 39.31 87 LYS A C 1
ATOM 691 O O . LYS A 1 87 ? 2.563 43.207 -1.744 1.00 39.31 87 LYS A O 1
ATOM 696 N N . ASP A 1 88 ? 2.740 45.081 -0.512 1.00 44.28 88 ASP A N 1
ATOM 697 C CA . ASP A 1 88 ? 3.475 45.849 -1.529 1.00 44.28 88 ASP A CA 1
ATOM 698 C C . ASP A 1 88 ? 4.881 45.288 -1.752 1.00 44.28 88 ASP A C 1
ATOM 700 O O . ASP A 1 88 ? 5.339 45.190 -2.892 1.00 44.28 88 ASP A O 1
ATOM 704 N N . ALA A 1 89 ? 5.544 44.840 -0.680 1.00 43.22 89 ALA A N 1
ATOM 705 C CA . ALA A 1 89 ? 6.825 44.143 -0.767 1.00 43.22 89 ALA A CA 1
ATOM 706 C C . ALA A 1 89 ? 6.716 42.876 -1.638 1.00 43.22 89 ALA A C 1
ATOM 708 O O . ALA A 1 89 ? 7.514 42.683 -2.557 1.00 43.22 89 ALA A O 1
ATOM 709 N N . ALA A 1 90 ? 5.681 42.054 -1.419 1.00 44.66 90 ALA A N 1
ATOM 710 C CA . ALA A 1 90 ? 5.419 40.865 -2.230 1.00 44.66 90 ALA A CA 1
ATOM 711 C C . ALA A 1 90 ? 5.094 41.206 -3.698 1.00 44.66 90 ALA A C 1
ATOM 713 O O . ALA A 1 90 ? 5.607 40.556 -4.611 1.00 44.66 90 ALA A O 1
ATOM 714 N N . GLN A 1 91 ? 4.293 42.247 -3.957 1.00 47.22 91 GLN A N 1
ATOM 715 C CA . GLN A 1 91 ? 3.972 42.675 -5.324 1.00 47.22 91 GLN A CA 1
ATOM 716 C C . GLN A 1 91 ? 5.176 43.276 -6.066 1.00 47.22 91 GLN A C 1
ATOM 718 O O . GLN A 1 91 ? 5.305 43.060 -7.271 1.00 47.22 91 GLN A O 1
ATOM 723 N N . ARG A 1 92 ? 6.089 43.974 -5.376 1.00 48.28 92 ARG A N 1
ATOM 724 C CA . ARG A 1 92 ? 7.355 44.449 -5.962 1.00 48.28 92 ARG A CA 1
ATOM 725 C C . ARG A 1 92 ? 8.312 43.296 -6.270 1.00 48.28 92 ARG A C 1
ATOM 727 O O . ARG A 1 92 ? 8.854 43.259 -7.371 1.00 48.28 92 ARG A O 1
ATOM 734 N N . LEU A 1 93 ? 8.457 42.328 -5.360 1.00 46.53 93 LEU A N 1
ATOM 735 C CA . LEU A 1 93 ? 9.252 41.115 -5.599 1.00 46.53 93 LEU A CA 1
ATOM 736 C C . LEU A 1 93 ? 8.718 40.303 -6.792 1.00 46.53 93 LEU A C 1
ATOM 738 O O . LEU A 1 93 ? 9.510 39.863 -7.622 1.00 46.53 93 LEU A O 1
ATOM 742 N N . LYS A 1 94 ? 7.390 40.181 -6.946 1.00 47.50 94 LYS A N 1
ATOM 743 C CA . LYS A 1 94 ? 6.775 39.506 -8.104 1.00 47.50 94 LYS A CA 1
ATOM 744 C C . LYS A 1 94 ? 7.107 40.192 -9.435 1.00 47.50 94 LYS A C 1
ATOM 746 O O . LYS A 1 94 ? 7.485 39.501 -10.375 1.00 47.50 94 LYS A O 1
ATOM 751 N N . ARG A 1 95 ? 7.058 41.530 -9.507 1.00 49.38 95 ARG A N 1
ATOM 752 C CA . ARG A 1 95 ? 7.461 42.280 -10.718 1.00 49.38 95 ARG A CA 1
ATOM 753 C C . ARG A 1 95 ? 8.952 42.116 -11.038 1.00 49.38 95 ARG A C 1
ATOM 755 O O . ARG A 1 95 ? 9.314 42.027 -12.204 1.00 49.38 95 ARG A O 1
ATOM 762 N N . LEU A 1 96 ? 9.810 42.049 -10.017 1.00 46.12 96 LEU A N 1
ATOM 763 C CA . LEU A 1 96 ? 11.250 41.793 -10.168 1.00 46.12 96 LEU A CA 1
ATOM 764 C C . LEU A 1 96 ? 11.534 40.385 -10.723 1.00 46.12 96 LEU A C 1
ATOM 766 O O . LEU A 1 96 ? 12.375 40.233 -11.610 1.00 46.12 96 LEU A O 1
ATOM 770 N N . TYR A 1 97 ? 10.796 39.379 -10.246 1.00 45.81 97 TYR A N 1
ATOM 771 C CA . TYR A 1 97 ? 10.817 38.009 -10.772 1.00 45.81 97 TYR A CA 1
ATOM 772 C C . TYR A 1 97 ? 10.315 37.937 -12.225 1.00 45.81 97 TYR A C 1
ATOM 774 O O . TYR A 1 97 ? 10.960 37.335 -13.079 1.00 45.81 97 TYR A O 1
ATOM 782 N N . GLU A 1 98 ? 9.207 38.608 -12.545 1.00 46.38 98 GLU A N 1
ATOM 783 C CA . GLU A 1 98 ? 8.662 38.652 -13.910 1.00 46.38 98 GLU A CA 1
ATOM 784 C C . GLU A 1 98 ? 9.608 39.371 -14.888 1.00 46.38 98 GLU A C 1
ATOM 786 O O . GLU A 1 98 ? 9.790 38.906 -16.012 1.00 46.38 98 GLU A O 1
ATOM 791 N N . ALA A 1 99 ? 10.291 40.433 -14.448 1.00 45.59 99 ALA A N 1
ATOM 792 C CA . ALA A 1 99 ? 11.304 41.127 -15.243 1.00 45.59 99 ALA A CA 1
ATOM 793 C C . ALA A 1 99 ? 12.582 40.295 -15.470 1.00 45.59 99 ALA A C 1
ATOM 795 O O . ALA A 1 99 ? 13.168 40.367 -16.548 1.00 45.59 99 ALA A O 1
ATOM 796 N N . THR A 1 100 ? 13.012 39.478 -14.498 1.00 46.44 100 THR A N 1
ATOM 797 C CA . THR A 1 100 ? 14.141 38.549 -14.713 1.00 46.44 100 THR A CA 1
ATOM 798 C C . THR A 1 100 ? 13.753 37.401 -15.638 1.00 46.44 100 THR A C 1
ATOM 800 O O . THR A 1 100 ? 14.517 37.077 -16.541 1.00 46.44 100 THR A O 1
ATOM 803 N N . LYS A 1 101 ? 12.539 36.860 -15.499 1.00 40.91 101 LYS A N 1
ATOM 804 C CA . LYS A 1 101 ? 12.003 35.821 -16.389 1.00 40.91 101 LYS A CA 1
ATOM 805 C C . LYS A 1 101 ? 11.822 36.301 -17.836 1.00 40.91 101 LYS A C 1
ATOM 807 O O . LYS A 1 101 ? 12.048 35.540 -18.769 1.00 40.91 101 LYS A O 1
ATOM 812 N N . ALA A 1 102 ? 11.477 37.573 -18.042 1.00 40.88 102 ALA A N 1
ATOM 813 C CA . ALA A 1 102 ? 11.446 38.179 -19.375 1.00 40.88 102 ALA A CA 1
ATOM 814 C C . ALA A 1 102 ? 12.842 38.249 -20.033 1.00 40.88 102 ALA A C 1
ATOM 816 O O . ALA A 1 102 ? 12.944 38.156 -21.254 1.00 40.88 102 ALA A O 1
ATOM 817 N N . ALA A 1 103 ? 13.916 38.366 -19.243 1.00 39.34 103 ALA A N 1
ATOM 818 C CA . ALA A 1 103 ? 15.287 38.371 -19.752 1.00 39.34 103 ALA A CA 1
ATOM 819 C C . ALA A 1 103 ? 15.805 36.968 -20.135 1.00 39.34 103 ALA A C 1
ATOM 821 O O . ALA A 1 103 ? 16.676 36.870 -20.995 1.00 39.34 103 ALA A O 1
ATOM 822 N N . GLU A 1 104 ? 15.251 35.883 -19.573 1.00 39.56 104 GLU A N 1
ATOM 823 C CA . GLU A 1 104 ? 15.630 34.495 -19.920 1.00 39.56 104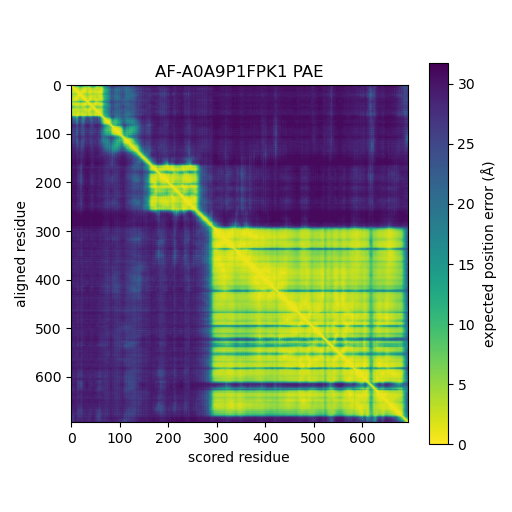 GLU A CA 1
ATOM 824 C C . GLU A 1 104 ? 15.326 34.122 -21.384 1.00 39.56 104 GLU A C 1
ATOM 826 O O . GLU A 1 104 ? 15.873 33.150 -21.899 1.00 39.56 104 GLU A O 1
ATOM 831 N N . VAL A 1 105 ? 14.482 34.898 -22.073 1.00 36.34 105 VAL A N 1
ATOM 832 C CA . VAL A 1 105 ? 14.131 34.695 -23.491 1.00 36.34 105 VAL A CA 1
ATOM 833 C C . VAL A 1 105 ? 15.241 35.194 -24.438 1.00 36.34 105 VAL A C 1
ATOM 835 O O . VAL A 1 105 ? 15.206 34.908 -25.632 1.00 36.34 105 VAL A O 1
ATOM 838 N N . SER A 1 106 ? 16.252 35.915 -23.931 1.00 38.44 106 SER A N 1
ATOM 839 C CA . SER A 1 106 ? 17.305 36.537 -24.744 1.00 38.44 106 SER A CA 1
ATOM 840 C C . SER A 1 106 ? 18.719 36.115 -24.325 1.00 38.44 106 SER A C 1
ATOM 842 O O . SER A 1 106 ? 19.317 36.703 -23.425 1.00 38.44 106 SER A O 1
ATOM 844 N N . THR A 1 107 ? 19.306 35.218 -25.125 1.00 37.16 107 THR A N 1
ATOM 845 C CA . THR A 1 107 ? 20.735 34.823 -25.181 1.00 37.16 107 THR A CA 1
ATOM 846 C C . THR A 1 107 ? 21.285 33.889 -24.088 1.00 37.16 107 THR A C 1
ATOM 848 O O . THR A 1 107 ? 20.704 33.681 -23.025 1.00 37.16 107 THR A O 1
ATOM 851 N N . ASP A 1 108 ? 22.398 33.239 -24.440 1.00 44.69 108 ASP A N 1
ATOM 852 C CA . ASP A 1 108 ? 22.945 32.045 -23.794 1.00 44.69 108 ASP A CA 1
ATOM 853 C C . ASP A 1 108 ? 23.526 32.300 -22.387 1.00 44.69 108 ASP A C 1
ATOM 855 O O . ASP A 1 108 ? 24.147 33.329 -22.117 1.00 44.69 108 ASP A O 1
ATOM 859 N N . THR A 1 109 ? 23.321 31.351 -21.467 1.00 36.53 109 THR A N 1
ATOM 860 C CA . THR A 1 109 ? 23.688 31.482 -20.047 1.00 36.53 109 THR A CA 1
ATOM 861 C C . THR A 1 109 ? 24.158 30.169 -19.410 1.00 36.53 109 THR A C 1
ATOM 863 O O . THR A 1 109 ? 23.469 29.146 -19.421 1.00 36.53 109 THR A O 1
ATOM 866 N N . SER A 1 110 ? 25.340 30.242 -18.779 1.00 42.03 110 SER A N 1
ATOM 867 C CA . SER A 1 110 ? 26.064 29.121 -18.153 1.00 42.03 110 SER A CA 1
ATOM 868 C C . SER A 1 110 ? 25.209 28.285 -17.174 1.00 42.03 110 SER A C 1
ATOM 870 O O . SER A 1 110 ? 24.454 28.860 -16.378 1.00 42.03 110 SER A O 1
ATOM 872 N N . PRO A 1 111 ? 25.393 26.943 -17.127 1.00 37.50 111 PRO A N 1
ATOM 873 C CA . PRO A 1 111 ? 24.692 26.045 -16.200 1.00 37.50 111 PRO A CA 1
ATOM 874 C C . PRO A 1 111 ? 24.754 26.468 -14.725 1.00 37.50 111 PRO A C 1
ATOM 876 O O . PRO A 1 111 ? 23.793 26.286 -13.978 1.00 37.50 111 PRO A O 1
ATOM 879 N N . GLN A 1 112 ? 25.860 27.092 -14.309 1.00 36.19 112 GLN A N 1
ATOM 880 C CA . GLN A 1 112 ? 26.090 27.538 -12.929 1.00 36.19 112 GLN A CA 1
ATOM 881 C C . GLN A 1 112 ? 25.107 28.640 -12.493 1.00 36.19 112 GLN A C 1
ATOM 883 O O . GLN A 1 112 ? 24.825 28.786 -11.304 1.00 36.19 112 GLN A O 1
ATOM 888 N N . LEU A 1 113 ? 24.560 29.407 -13.444 1.00 36.28 113 LEU A N 1
ATOM 889 C CA . LEU A 1 113 ? 23.564 30.439 -13.161 1.00 36.28 113 LEU A CA 1
ATOM 890 C C . LEU A 1 113 ? 22.177 29.824 -12.911 1.00 36.28 113 LEU A C 1
ATOM 892 O O . LEU A 1 113 ? 21.478 30.247 -11.992 1.00 36.28 113 LEU A O 1
ATOM 896 N N . LYS A 1 114 ? 21.813 28.784 -13.675 1.00 38.50 114 LYS A N 1
ATOM 897 C CA . LYS A 1 114 ? 20.534 28.059 -13.555 1.00 38.50 114 LYS A CA 1
ATOM 898 C C . LYS A 1 114 ? 20.421 27.339 -12.206 1.00 38.50 114 LYS A C 1
ATOM 900 O O . LYS A 1 114 ? 19.391 27.424 -11.538 1.00 38.50 114 LYS A O 1
ATOM 905 N N . ASP A 1 115 ? 21.508 26.715 -11.757 1.00 39.81 115 ASP A N 1
ATOM 906 C CA . ASP A 1 115 ? 21.618 26.091 -10.431 1.00 39.81 115 ASP A CA 1
ATOM 907 C C . ASP A 1 115 ? 21.501 27.126 -9.288 1.00 39.81 115 ASP A C 1
ATOM 909 O O . ASP A 1 115 ? 20.746 26.932 -8.332 1.00 39.81 115 ASP A O 1
ATOM 913 N N . LEU A 1 116 ? 22.149 28.293 -9.416 1.00 37.75 116 LEU A N 1
ATOM 914 C CA . LEU A 1 116 ? 22.041 29.376 -8.428 1.00 37.75 116 LEU A CA 1
ATOM 915 C C . LEU A 1 116 ? 20.613 29.946 -8.316 1.00 37.75 116 LEU A C 1
ATOM 917 O O . LEU A 1 116 ? 20.142 30.184 -7.201 1.00 37.75 116 LEU A O 1
ATOM 921 N N . VAL A 1 117 ? 19.920 30.141 -9.443 1.00 37.31 117 VAL A N 1
ATOM 922 C CA . VAL A 1 117 ? 18.518 30.602 -9.473 1.00 37.31 117 VAL A CA 1
ATOM 923 C C . VAL A 1 117 ? 17.585 29.551 -8.867 1.00 37.31 117 VAL A C 1
ATOM 925 O O . VAL A 1 117 ? 16.766 29.886 -8.013 1.00 37.31 117 VAL A O 1
ATOM 928 N N . THR A 1 118 ? 17.763 28.273 -9.214 1.00 39.53 118 THR A N 1
ATOM 929 C CA . THR A 1 118 ? 16.970 27.157 -8.664 1.00 39.53 118 THR A CA 1
ATOM 930 C C . THR A 1 118 ? 17.072 27.087 -7.136 1.00 39.53 118 THR A C 1
ATOM 932 O O . THR A 1 118 ? 16.063 26.950 -6.443 1.00 39.53 118 THR A O 1
ATOM 935 N N . ARG A 1 119 ? 18.277 27.274 -6.580 1.00 39.28 119 ARG A N 1
ATOM 936 C CA . ARG A 1 119 ? 18.494 27.298 -5.122 1.00 39.28 119 ARG A CA 1
ATOM 937 C C . ARG A 1 119 ? 17.843 28.500 -4.432 1.00 39.28 119 ARG A C 1
ATOM 939 O O . ARG A 1 119 ? 17.377 28.353 -3.306 1.00 39.28 119 ARG A O 1
ATOM 946 N N . GLN A 1 120 ? 17.769 29.665 -5.083 1.00 36.97 120 GLN A N 1
ATOM 947 C CA . GLN A 1 120 ? 17.081 30.837 -4.517 1.00 36.97 120 GLN A CA 1
ATOM 948 C C . GLN A 1 120 ? 15.552 30.755 -4.646 1.00 36.97 120 GLN A C 1
ATOM 950 O O . GLN A 1 120 ? 14.852 31.235 -3.756 1.00 36.97 120 GLN A O 1
ATOM 955 N N . LEU A 1 121 ? 15.020 30.079 -5.670 1.00 35.00 121 LEU A N 1
ATOM 956 C CA . LEU A 1 121 ? 13.591 29.747 -5.746 1.00 35.00 121 LEU A CA 1
ATOM 957 C C . LEU A 1 121 ? 13.161 28.857 -4.566 1.00 35.00 121 LEU A C 1
ATOM 959 O O . LEU A 1 121 ? 12.157 29.146 -3.920 1.00 35.00 121 LEU A O 1
ATOM 963 N N . MET A 1 122 ? 13.979 27.868 -4.188 1.00 34.72 122 MET A N 1
ATOM 964 C CA . MET A 1 122 ? 13.734 27.055 -2.986 1.00 34.72 122 MET A CA 1
ATOM 965 C C . MET A 1 122 ? 13.763 27.857 -1.671 1.00 34.72 122 MET A C 1
ATOM 967 O O . MET A 1 122 ? 13.138 27.441 -0.698 1.00 34.72 122 MET A O 1
ATOM 971 N N . ASP A 1 123 ? 14.468 28.991 -1.601 1.00 36.75 123 ASP A N 1
ATOM 972 C CA . ASP A 1 123 ? 14.403 29.898 -0.442 1.00 36.75 123 ASP A CA 1
ATOM 973 C C . ASP A 1 123 ? 13.165 30.813 -0.486 1.00 36.75 123 ASP A C 1
ATOM 975 O O . ASP A 1 123 ? 12.625 31.159 0.568 1.00 36.75 123 ASP A O 1
ATOM 979 N N . PHE A 1 124 ? 12.643 31.137 -1.674 1.00 34.75 124 PHE A N 1
ATOM 980 C CA . PHE A 1 124 ? 11.356 31.825 -1.816 1.00 34.75 124 PHE A CA 1
ATOM 981 C C . PHE A 1 124 ? 10.192 30.941 -1.337 1.00 34.75 124 PHE A C 1
ATOM 983 O O . PHE A 1 124 ? 9.340 31.418 -0.587 1.00 34.75 124 PHE A O 1
ATOM 990 N N . ASP A 1 125 ? 10.206 29.641 -1.649 1.00 34.28 125 ASP A N 1
ATOM 991 C CA . ASP A 1 125 ? 9.216 28.679 -1.134 1.00 34.28 125 ASP A CA 1
ATOM 992 C C . ASP A 1 125 ? 9.314 28.459 0.387 1.00 34.28 125 ASP A C 1
ATOM 994 O O . ASP A 1 125 ? 8.306 28.221 1.059 1.00 34.28 125 ASP A O 1
ATOM 998 N N . LYS A 1 126 ? 10.502 28.615 0.987 1.00 37.31 126 LYS A N 1
ATOM 999 C CA . LYS A 1 126 ? 10.644 28.654 2.456 1.00 37.31 126 LYS A CA 1
ATOM 1000 C C . LYS A 1 126 ? 10.048 29.935 3.044 1.00 37.31 126 LYS A C 1
ATOM 1002 O O . LYS A 1 126 ? 9.424 29.879 4.102 1.00 37.31 126 LYS A O 1
ATOM 1007 N N . PHE A 1 127 ? 10.187 31.075 2.365 1.00 33.91 127 PHE A N 1
ATOM 1008 C CA . PHE A 1 127 ? 9.607 32.346 2.808 1.00 33.91 127 PHE A CA 1
ATOM 1009 C C . PHE A 1 127 ? 8.071 32.363 2.700 1.00 33.91 127 PHE A C 1
ATOM 1011 O O . PHE A 1 127 ? 7.394 32.815 3.626 1.00 33.91 127 PHE A O 1
ATOM 1018 N N . THR A 1 128 ? 7.495 31.803 1.630 1.00 35.25 128 THR A N 1
ATOM 1019 C CA . THR A 1 128 ? 6.035 31.620 1.519 1.00 35.25 128 THR A CA 1
ATOM 1020 C C . THR A 1 128 ? 5.510 30.600 2.533 1.00 35.25 128 THR A C 1
ATOM 1022 O O . THR A 1 128 ? 4.449 30.828 3.115 1.00 35.25 128 THR A O 1
ATOM 1025 N N . SER A 1 129 ? 6.272 29.539 2.830 1.00 32.84 129 SER A N 1
ATOM 1026 C CA . SER A 1 129 ? 5.958 28.580 3.903 1.00 32.84 129 SER A CA 1
ATOM 1027 C C . SER A 1 129 ? 5.967 29.229 5.294 1.00 32.84 129 SER A C 1
ATOM 1029 O O . SER A 1 129 ? 5.071 28.974 6.097 1.00 32.84 129 SER A O 1
ATOM 1031 N N . TRP A 1 130 ? 6.925 30.118 5.578 1.00 31.77 130 TRP A N 1
ATOM 1032 C CA . TRP A 1 130 ? 6.982 30.877 6.834 1.00 31.77 130 TRP A CA 1
ATOM 1033 C C . TRP A 1 130 ? 5.767 31.812 6.996 1.00 31.77 130 TRP A C 1
ATOM 1035 O O . TRP A 1 130 ? 5.093 31.783 8.026 1.00 31.77 130 TRP A O 1
ATOM 1045 N N . LEU A 1 131 ? 5.394 32.534 5.931 1.00 30.02 131 LEU A N 1
ATOM 1046 C CA . LEU A 1 131 ? 4.149 33.319 5.860 1.00 30.02 131 LEU A CA 1
ATOM 1047 C C . LEU A 1 131 ? 2.873 32.468 6.024 1.00 30.02 131 LEU A C 1
ATOM 1049 O O . LEU A 1 131 ? 1.841 32.981 6.464 1.00 30.02 131 LEU A O 1
ATOM 1053 N N . TYR A 1 132 ? 2.920 31.180 5.674 1.00 29.59 132 TYR A N 1
ATOM 1054 C CA . TYR A 1 132 ? 1.816 30.239 5.873 1.00 29.59 132 TYR A CA 1
ATOM 1055 C C . TYR A 1 132 ? 1.626 29.890 7.356 1.00 29.59 132 TYR A C 1
ATOM 1057 O O . TYR A 1 132 ? 0.496 29.893 7.849 1.00 29.59 132 TYR A O 1
ATOM 1065 N N . VAL A 1 133 ? 2.726 29.658 8.082 1.00 32.06 133 VAL A N 1
ATOM 1066 C CA . VAL A 1 133 ? 2.714 29.390 9.531 1.00 32.06 133 VAL A CA 1
ATOM 1067 C C . VAL A 1 133 ? 2.188 30.599 10.310 1.00 32.06 133 VAL A C 1
ATOM 1069 O O . VAL A 1 133 ? 1.349 30.439 11.196 1.00 32.06 133 VAL A O 1
ATOM 1072 N N . GLU A 1 134 ? 2.604 31.818 9.954 1.00 28.41 134 GLU A N 1
ATOM 1073 C CA . GLU A 1 134 ? 2.169 33.028 10.667 1.00 28.41 134 GLU A CA 1
ATOM 1074 C C . GLU A 1 134 ? 0.681 33.370 10.427 1.00 28.41 134 GLU A C 1
ATOM 1076 O O . GLU A 1 134 ? -0.009 33.856 11.328 1.00 28.41 134 GLU A O 1
ATOM 1081 N N . LYS A 1 135 ? 0.136 33.043 9.244 1.00 31.06 135 LYS A N 1
ATOM 1082 C CA . LYS A 1 135 ? -1.307 33.166 8.967 1.00 31.06 135 LYS A CA 1
ATOM 1083 C C . LYS A 1 135 ? -2.155 32.110 9.670 1.00 31.06 135 LYS A C 1
ATOM 1085 O O . LYS A 1 135 ? -3.255 32.438 10.115 1.00 31.06 135 LYS A O 1
ATOM 1090 N N . ALA A 1 136 ? -1.668 30.874 9.793 1.00 29.33 136 ALA A N 1
ATOM 1091 C CA . ALA A 1 136 ? -2.402 29.792 10.452 1.00 29.33 136 ALA A CA 1
ATOM 1092 C C . ALA A 1 136 ? -2.742 30.115 11.922 1.00 29.33 136 ALA A C 1
ATOM 1094 O O . ALA A 1 136 ? -3.785 29.700 12.420 1.00 29.33 136 ALA A O 1
ATOM 1095 N N . ALA A 1 137 ? -1.917 30.926 12.592 1.00 29.83 137 ALA A N 1
ATOM 1096 C CA . ALA A 1 137 ? -2.144 31.377 13.966 1.00 29.83 137 ALA A CA 1
ATOM 1097 C C . ALA A 1 137 ? -3.279 32.416 14.138 1.00 29.83 137 ALA A C 1
ATOM 1099 O O . ALA A 1 137 ? -3.627 32.736 15.272 1.00 29.83 137 ALA A O 1
ATOM 1100 N N . ASN A 1 138 ? -3.846 32.961 13.052 1.00 31.25 138 ASN A N 1
ATOM 1101 C CA . ASN A 1 138 ? -4.787 34.094 13.087 1.00 31.25 138 ASN A CA 1
ATOM 1102 C C . ASN A 1 138 ? -6.177 33.802 12.481 1.00 31.25 138 ASN A C 1
ATOM 1104 O O . ASN A 1 138 ? -6.963 34.732 12.293 1.00 31.25 138 ASN A O 1
ATOM 1108 N N . VAL A 1 139 ? -6.511 32.542 12.169 1.00 29.89 139 VAL A N 1
ATOM 1109 C CA . VAL A 1 139 ? -7.808 32.178 11.559 1.00 29.89 139 VAL A CA 1
ATOM 1110 C C . VAL A 1 139 ? -8.495 31.037 12.318 1.00 29.89 139 VAL A C 1
ATOM 1112 O O . VAL A 1 139 ? -8.459 29.879 11.913 1.00 29.89 139 VAL A O 1
ATOM 1115 N N . LEU A 1 140 ? -9.189 31.398 13.400 1.00 26.44 140 LEU A N 1
ATOM 1116 C CA . LEU A 1 140 ? -10.315 30.632 13.944 1.00 26.44 140 LEU A CA 1
ATOM 1117 C C . LEU A 1 140 ? -11.596 31.477 13.802 1.00 26.44 140 LEU A C 1
ATOM 1119 O O . LEU A 1 140 ? -11.534 32.698 13.980 1.00 26.44 140 LEU A O 1
ATOM 1123 N N . PRO A 1 141 ? -12.744 30.877 13.436 1.00 28.30 141 PRO A N 1
ATOM 1124 C CA . PRO A 1 141 ? -13.949 31.628 13.096 1.00 28.30 141 PRO A CA 1
ATOM 1125 C C . PRO A 1 141 ? -14.627 32.251 14.323 1.00 28.30 141 PRO A C 1
ATOM 1127 O O . PRO A 1 141 ? -14.650 31.676 15.410 1.00 28.30 141 PRO A O 1
ATOM 1130 N N . LYS A 1 142 ? -15.249 33.418 14.119 1.00 28.03 142 LYS A N 1
ATOM 1131 C CA . LYS A 1 142 ? -16.242 33.973 15.049 1.00 28.03 142 LYS A CA 1
ATOM 1132 C C . LYS A 1 142 ? -17.580 33.265 14.824 1.00 28.03 142 LYS A C 1
ATOM 1134 O O . LYS A 1 142 ? -17.995 33.122 13.677 1.00 28.03 142 LYS A O 1
ATOM 1139 N N . VAL A 1 143 ? -18.263 32.893 15.903 1.00 26.77 143 VAL A N 1
ATOM 1140 C CA . VAL A 1 143 ? -19.638 32.364 15.884 1.00 26.77 143 VAL A CA 1
ATOM 1141 C C . VAL A 1 143 ? -20.597 33.490 16.320 1.00 26.77 143 VAL A C 1
ATOM 1143 O O . VAL A 1 143 ? -20.225 34.248 17.221 1.00 26.77 143 VAL A O 1
ATOM 1146 N N . PRO A 1 144 ? -21.771 33.673 15.679 1.00 27.98 144 PRO A N 1
ATOM 1147 C CA . PRO A 1 144 ? -22.785 34.643 16.114 1.00 27.98 144 PRO A CA 1
ATOM 1148 C C . PRO A 1 144 ? -23.484 34.221 17.426 1.00 27.98 144 PRO A C 1
ATOM 1150 O O . PRO A 1 144 ? -23.300 33.103 17.897 1.00 27.98 144 PRO A O 1
ATOM 1153 N N . ALA A 1 145 ? -24.231 35.149 18.035 1.00 28.66 145 ALA A N 1
ATOM 1154 C CA . ALA A 1 145 ? -24.710 35.076 19.425 1.00 28.66 145 ALA A CA 1
ATOM 1155 C C . ALA A 1 145 ? -26.228 34.789 19.565 1.00 28.66 145 ALA A C 1
ATOM 1157 O O . ALA A 1 145 ? -26.844 34.366 18.589 1.00 28.66 145 ALA A O 1
ATOM 1158 N N . PHE A 1 146 ? -26.777 35.076 20.764 1.00 23.47 146 PHE A N 1
ATOM 1159 C CA . PHE A 1 146 ? -28.008 34.554 21.405 1.00 23.47 146 PHE A CA 1
ATOM 1160 C C . PHE A 1 146 ? -27.799 33.167 22.061 1.00 23.47 146 PHE A C 1
ATOM 1162 O O . PHE A 1 146 ? -27.089 32.340 21.496 1.00 23.47 146 PHE A O 1
ATOM 1169 N N . GLU A 1 147 ? -28.353 32.816 23.233 1.00 27.41 147 GLU A N 1
ATOM 1170 C CA . GLU A 1 147 ? -29.017 33.555 24.344 1.00 27.41 147 GLU A CA 1
ATOM 1171 C C . GLU A 1 147 ? -29.245 32.549 25.507 1.00 27.41 147 GLU A C 1
ATOM 1173 O O . GLU A 1 147 ? -29.518 31.387 25.220 1.00 27.41 147 GLU A O 1
ATOM 1178 N N . GLU A 1 148 ? -29.179 32.824 26.818 1.00 27.38 148 GLU A N 1
ATOM 1179 C CA . GLU A 1 148 ? -28.403 33.761 27.666 1.00 27.38 148 GLU A CA 1
ATOM 1180 C C . GLU A 1 148 ? -28.065 32.996 28.998 1.00 27.38 148 GLU A C 1
ATOM 1182 O O . GLU A 1 148 ? -28.629 31.922 29.236 1.00 27.38 148 GLU A O 1
ATOM 1187 N N . PRO A 1 149 ? -27.129 33.451 29.864 1.00 31.17 149 PRO A N 1
ATOM 1188 C CA . PRO A 1 149 ? -26.390 32.559 30.773 1.00 31.17 149 PRO A CA 1
ATOM 1189 C C . PRO A 1 149 ? -26.589 32.774 32.298 1.00 31.17 149 PRO A C 1
ATOM 1191 O O . PRO A 1 149 ? -26.843 33.890 32.757 1.00 31.17 149 PRO A O 1
ATOM 1194 N N . PRO A 1 150 ? -26.300 31.749 33.131 1.00 23.78 150 PRO A N 1
ATOM 1195 C CA . PRO A 1 150 ? -25.925 31.911 34.543 1.00 23.78 150 PRO A CA 1
ATOM 1196 C C . PRO A 1 150 ? -24.443 32.367 34.711 1.00 23.78 150 PRO A C 1
ATOM 1198 O O . PRO A 1 150 ? -23.686 32.408 33.737 1.00 23.78 150 PRO A O 1
ATOM 1201 N N . PRO A 1 151 ? -23.999 32.811 35.908 1.00 28.14 151 PRO A N 1
ATOM 1202 C CA . PRO A 1 151 ? -23.118 33.985 35.977 1.00 28.14 151 PRO A CA 1
ATOM 1203 C C . PRO A 1 151 ? -21.588 33.764 35.928 1.00 28.14 151 PRO A C 1
ATOM 1205 O O . PRO A 1 151 ? -20.989 33.087 36.757 1.00 28.14 151 PRO A O 1
ATOM 1208 N N . LYS A 1 152 ? -20.965 34.509 35.003 1.00 28.66 152 LYS A N 1
ATOM 1209 C CA . LYS A 1 152 ? -19.651 35.200 35.048 1.00 28.66 152 LYS A CA 1
ATOM 1210 C C . LYS A 1 152 ? -18.644 34.808 36.159 1.00 28.66 152 LYS A C 1
ATOM 1212 O O . LYS A 1 152 ? -18.710 35.339 37.265 1.00 28.66 152 LYS A O 1
ATOM 1217 N N . LEU A 1 153 ? -17.542 34.157 35.765 1.00 26.48 153 LEU A N 1
ATOM 1218 C CA . LEU A 1 153 ? -16.204 34.601 36.197 1.00 26.48 153 LEU A CA 1
ATOM 1219 C C . LEU A 1 153 ? -15.627 35.552 35.138 1.00 26.48 153 LEU A C 1
ATOM 1221 O O . LEU A 1 153 ? -15.695 35.276 33.940 1.00 26.48 153 LEU A O 1
ATOM 1225 N N . GLN A 1 154 ? -15.069 36.685 35.566 1.00 26.58 154 GLN A N 1
ATOM 1226 C CA . GLN A 1 154 ? -14.521 37.693 34.656 1.00 26.58 154 GLN A CA 1
ATOM 1227 C C . GLN A 1 154 ? -13.065 37.379 34.286 1.00 26.58 154 GLN A C 1
ATOM 1229 O O . GLN A 1 154 ? -12.202 37.318 35.156 1.00 26.58 154 GLN A O 1
ATOM 1234 N N . CYS A 1 155 ? -12.773 37.278 32.988 1.00 24.44 155 CYS A N 1
ATOM 1235 C CA . CYS A 1 155 ? -11.409 37.351 32.464 1.00 24.44 155 CYS A CA 1
ATOM 1236 C C . CYS A 1 155 ? -11.262 38.642 31.649 1.00 24.44 155 CYS A C 1
ATOM 1238 O O . CYS A 1 155 ? -11.797 38.759 30.544 1.00 24.44 155 CYS A O 1
ATOM 1240 N N . THR A 1 156 ? -10.556 39.631 32.194 1.00 29.08 156 THR A N 1
ATOM 1241 C CA . THR A 1 156 ? -10.360 40.936 31.554 1.00 29.08 156 THR A CA 1
ATOM 1242 C C . THR A 1 156 ? -9.375 40.842 30.388 1.00 29.08 156 THR A C 1
ATOM 1244 O O . THR A 1 156 ? -8.203 40.504 30.545 1.00 29.08 156 THR A O 1
ATOM 1247 N N . LYS A 1 157 ? -9.843 41.169 29.177 1.00 32.94 157 LYS A N 1
ATOM 1248 C CA . LYS A 1 157 ? -8.980 41.292 27.996 1.00 32.94 157 LYS A CA 1
ATOM 1249 C C . LYS A 1 157 ? -8.192 42.601 28.059 1.00 32.94 157 LYS A C 1
ATOM 1251 O O . LYS A 1 157 ? -8.713 43.641 27.672 1.00 32.94 157 LYS A O 1
ATOM 1256 N N . GLN A 1 158 ? -6.926 42.537 28.458 1.00 28.47 158 GLN A N 1
ATOM 1257 C CA . GLN A 1 158 ? -5.948 43.553 28.065 1.00 28.47 158 GLN A CA 1
ATOM 1258 C C . GLN A 1 158 ? -5.204 43.089 26.811 1.00 28.47 158 GLN A C 1
ATOM 1260 O O . GLN A 1 158 ? -4.529 42.059 26.816 1.00 28.47 158 GLN A O 1
ATOM 1265 N N . VAL A 1 159 ? -5.327 43.867 25.734 1.00 36.09 159 VAL A N 1
ATOM 1266 C CA . VAL A 1 159 ? -4.463 43.753 24.554 1.00 36.09 159 VAL A CA 1
ATOM 1267 C C . VAL A 1 159 ? -3.170 44.496 24.879 1.00 36.09 159 VAL A C 1
ATOM 1269 O O . VAL A 1 159 ? -3.064 45.698 24.666 1.00 36.09 159 VAL A O 1
ATOM 1272 N N . GLY A 1 160 ? -2.226 43.772 25.479 1.00 28.47 160 GLY A N 1
ATOM 1273 C CA . GLY A 1 160 ? -0.866 44.231 25.755 1.00 28.47 160 GLY A CA 1
ATOM 1274 C C . GLY A 1 160 ? 0.149 43.562 24.829 1.00 28.47 160 GLY A C 1
ATOM 1275 O O . GLY A 1 160 ? -0.136 42.534 24.211 1.00 28.47 160 GLY A O 1
ATOM 1276 N N . GLU A 1 161 ? 1.335 44.153 24.733 1.00 33.03 161 GLU A N 1
ATOM 1277 C CA . GLU A 1 161 ? 2.406 43.719 23.833 1.00 33.03 161 GLU A CA 1
ATOM 1278 C C . GLU A 1 161 ? 2.866 42.272 24.089 1.00 33.03 161 GLU A C 1
ATOM 1280 O O . GLU A 1 161 ? 2.820 41.763 25.214 1.00 33.03 161 GLU A O 1
ATOM 1285 N N . LYS A 1 162 ? 3.391 41.614 23.045 1.00 35.12 162 LYS A N 1
ATOM 1286 C CA . LYS A 1 162 ? 4.044 40.295 23.139 1.00 35.12 162 LYS A CA 1
ATOM 1287 C C . LYS A 1 162 ? 5.440 40.393 23.783 1.00 35.12 162 LYS A C 1
ATOM 1289 O O . LYS A 1 162 ? 6.445 39.979 23.210 1.00 35.12 162 LYS A O 1
ATOM 1294 N N . ALA A 1 163 ? 5.495 40.889 25.016 1.00 37.66 163 ALA A N 1
ATOM 1295 C CA . ALA A 1 163 ? 6.598 40.574 25.914 1.00 37.66 163 ALA A CA 1
ATOM 1296 C C . ALA A 1 163 ? 6.682 39.045 26.094 1.00 37.66 163 ALA A C 1
ATOM 1298 O O . ALA A 1 163 ? 5.656 38.356 26.117 1.00 37.66 163 ALA A O 1
ATOM 1299 N N . ALA A 1 164 ? 7.896 38.504 26.217 1.00 50.47 164 ALA A N 1
ATOM 1300 C CA . ALA A 1 164 ? 8.117 37.066 26.343 1.00 50.47 164 ALA A CA 1
ATOM 1301 C C . ALA A 1 164 ? 7.571 36.538 27.685 1.00 50.47 164 ALA A C 1
ATOM 1303 O O . ALA A 1 164 ? 8.265 36.544 28.704 1.00 50.47 164 ALA A O 1
ATOM 1304 N N . ARG A 1 165 ? 6.309 36.088 27.686 1.00 57.50 165 ARG A N 1
ATOM 1305 C CA . ARG A 1 165 ? 5.654 35.461 28.841 1.00 57.50 165 ARG A CA 1
ATOM 1306 C C . ARG A 1 165 ? 6.285 34.100 29.127 1.00 57.50 165 ARG A C 1
ATOM 1308 O O . ARG A 1 165 ? 5.803 33.080 28.657 1.00 57.50 165 ARG A O 1
ATOM 1315 N N . LYS A 1 166 ? 7.342 34.110 29.936 1.00 80.31 166 LYS A N 1
ATOM 1316 C CA . LYS A 1 166 ? 7.945 32.930 30.565 1.00 80.31 166 LYS A CA 1
ATOM 1317 C C . LYS A 1 166 ? 6.916 32.227 31.454 1.00 80.31 166 LYS A C 1
ATOM 1319 O O . LYS A 1 166 ? 6.741 32.603 32.613 1.00 80.31 166 LYS A O 1
ATOM 1324 N N . ILE A 1 167 ? 6.200 31.242 30.912 1.00 87.62 167 ILE A N 1
ATOM 1325 C CA . ILE A 1 167 ? 5.060 30.612 31.599 1.00 87.62 167 ILE A CA 1
ATOM 1326 C C . ILE A 1 167 ? 5.456 29.863 32.878 1.00 87.62 167 ILE A C 1
ATOM 1328 O O . ILE A 1 167 ? 4.633 29.725 33.781 1.00 87.62 167 ILE A O 1
ATOM 1332 N N . PHE A 1 168 ? 6.720 29.446 32.993 1.00 90.31 168 PHE A N 1
ATOM 1333 C CA . PHE A 1 168 ? 7.269 28.791 34.179 1.00 90.31 168 PHE A CA 1
ATOM 1334 C C . PHE A 1 168 ? 8.146 29.712 35.042 1.00 90.31 168 PHE A C 1
ATOM 1336 O O . PHE A 1 168 ? 8.866 29.227 35.912 1.00 90.31 168 PHE A O 1
ATOM 1343 N N . ALA A 1 169 ? 8.062 31.037 34.869 1.00 87.50 169 ALA A N 1
ATOM 1344 C CA . ALA A 1 169 ? 8.743 31.984 35.750 1.00 87.50 169 ALA A CA 1
ATOM 1345 C C . ALA A 1 169 ? 8.403 31.722 37.233 1.00 87.50 169 ALA A C 1
ATOM 1347 O O . ALA A 1 169 ? 7.234 31.609 37.614 1.00 87.50 169 ALA A O 1
ATOM 1348 N N . GLY A 1 170 ? 9.446 31.603 38.059 1.00 84.06 170 GLY A N 1
ATOM 1349 C CA . GLY A 1 170 ? 9.344 31.262 39.482 1.00 84.06 170 GLY A CA 1
ATOM 1350 C C . GLY A 1 170 ? 9.148 29.771 39.788 1.00 84.06 170 GLY A C 1
ATOM 1351 O O . GLY A 1 170 ? 9.261 29.385 40.946 1.00 84.06 170 GLY A O 1
ATOM 1352 N N . CYS A 1 171 ? 8.905 28.909 38.793 1.00 88.56 171 CYS A N 1
ATOM 1353 C CA . CYS A 1 171 ? 8.838 27.466 39.017 1.00 88.56 171 CYS A CA 1
ATOM 1354 C C . CYS A 1 171 ? 10.240 26.854 39.038 1.00 88.56 171 CYS A C 1
ATOM 1356 O O . CYS A 1 171 ? 10.974 26.906 38.048 1.00 88.56 171 CYS A O 1
ATOM 1358 N N . ARG A 1 172 ? 10.563 26.195 40.150 1.00 91.00 172 ARG A N 1
ATOM 1359 C CA . ARG A 1 172 ? 11.641 25.205 40.241 1.00 91.00 172 ARG A CA 1
ATOM 1360 C C . ARG A 1 172 ? 11.004 23.831 40.101 1.00 91.00 172 ARG A C 1
ATOM 1362 O O . ARG A 1 172 ? 10.049 23.550 40.825 1.00 91.00 172 ARG A O 1
ATOM 1369 N N . ILE A 1 173 ? 11.453 23.019 39.153 1.00 91.62 173 ILE A N 1
ATOM 1370 C CA . ILE A 1 173 ? 10.829 21.732 38.835 1.00 91.62 173 ILE A CA 1
ATOM 1371 C C . ILE A 1 173 ? 11.897 20.648 38.823 1.00 91.62 173 ILE A C 1
ATOM 1373 O O . ILE A 1 173 ? 12.886 20.755 38.095 1.00 91.62 173 ILE A O 1
ATOM 1377 N N . GLN A 1 174 ? 11.656 19.588 39.586 1.00 90.50 174 GLN A N 1
ATOM 1378 C CA . GLN A 1 174 ? 12.440 18.364 39.511 1.00 90.50 174 GLN A CA 1
ATOM 1379 C C . GLN A 1 174 ? 11.699 17.361 38.625 1.00 90.50 174 GLN A C 1
ATOM 1381 O O . GLN A 1 174 ? 10.529 17.067 38.866 1.00 90.50 174 GLN A O 1
ATOM 1386 N N . ILE A 1 175 ? 12.360 16.841 37.589 1.00 88.56 175 ILE A N 1
ATOM 1387 C CA . ILE A 1 175 ? 11.811 15.774 36.738 1.00 88.56 175 ILE A CA 1
ATOM 1388 C C . ILE A 1 175 ? 12.447 14.455 37.168 1.00 88.56 175 ILE A C 1
ATOM 1390 O O . ILE A 1 175 ? 13.651 14.246 36.978 1.00 88.56 175 ILE A O 1
ATOM 1394 N N . LEU A 1 176 ? 11.647 13.565 37.752 1.00 82.38 176 LEU A N 1
ATOM 1395 C CA . LEU A 1 176 ? 12.126 12.275 38.229 1.00 82.38 176 LEU A CA 1
ATOM 1396 C C . LEU A 1 176 ? 12.370 11.312 37.072 1.00 82.38 176 LEU A C 1
ATOM 1398 O O . LEU A 1 176 ? 11.527 11.112 36.197 1.00 82.38 176 LEU A O 1
ATOM 1402 N N . PHE A 1 177 ? 13.549 10.698 37.097 1.00 72.56 177 PHE A N 1
ATOM 1403 C CA . PHE A 1 177 ? 14.007 9.753 36.092 1.00 72.56 177 PHE A CA 1
ATOM 1404 C C . PHE A 1 177 ? 14.087 8.346 36.709 1.00 72.56 177 PHE A C 1
ATOM 1406 O O . PHE A 1 177 ? 15.129 7.993 37.255 1.00 72.56 177 PHE A O 1
ATOM 1413 N N . PRO A 1 178 ? 13.018 7.526 36.627 1.00 63.09 178 PRO A N 1
ATOM 1414 C CA . PRO A 1 178 ? 13.053 6.125 37.074 1.00 63.09 178 PRO A CA 1
ATOM 1415 C C . PRO A 1 178 ? 13.985 5.232 36.238 1.00 63.09 178 PRO A C 1
ATOM 1417 O O . PRO A 1 178 ? 14.237 4.088 36.607 1.00 63.09 178 PRO A O 1
ATOM 1420 N N . GLY A 1 179 ? 14.437 5.710 35.074 1.00 56.44 179 GLY A N 1
ATOM 1421 C CA . GLY A 1 179 ? 15.013 4.864 34.037 1.00 56.44 179 GLY A CA 1
ATOM 1422 C C . GLY A 1 179 ? 13.977 3.951 33.367 1.00 56.44 179 GLY A C 1
ATOM 1423 O O . GLY A 1 179 ? 12.764 4.056 33.578 1.00 56.44 179 GLY A O 1
ATOM 1424 N N . GLY A 1 180 ? 14.470 3.047 32.519 1.00 54.72 180 GLY A N 1
ATOM 1425 C CA . GLY A 1 180 ? 13.642 2.061 31.822 1.00 54.72 180 GLY A CA 1
ATOM 1426 C C . GLY A 1 180 ? 12.562 2.672 30.918 1.00 54.72 180 GLY A C 1
ATOM 1427 O O . GLY A 1 180 ? 12.766 3.693 30.262 1.00 54.72 180 GLY A O 1
ATOM 1428 N N . ASN A 1 181 ? 11.403 2.010 30.863 1.00 52.75 181 ASN A N 1
ATOM 1429 C CA . ASN A 1 181 ? 10.345 2.303 29.889 1.00 52.75 181 ASN A CA 1
ATOM 1430 C C . ASN A 1 181 ? 9.418 3.477 30.266 1.00 52.75 181 ASN A C 1
ATOM 1432 O O . ASN A 1 181 ? 8.639 3.907 29.416 1.00 52.75 181 ASN A O 1
ATOM 1436 N N . ALA A 1 182 ? 9.463 3.987 31.504 1.00 52.84 182 ALA A N 1
ATOM 1437 C CA . ALA A 1 182 ? 8.547 5.039 31.964 1.00 52.84 182 ALA A CA 1
ATOM 1438 C C . ALA A 1 182 ? 8.952 6.440 31.462 1.00 52.84 182 ALA A C 1
ATOM 1440 O O . ALA A 1 182 ? 8.105 7.224 31.035 1.00 52.84 182 ALA A O 1
ATOM 1441 N N . MET A 1 183 ? 10.252 6.753 31.450 1.00 69.88 183 MET A N 1
ATOM 1442 C CA . MET A 1 183 ? 10.796 7.972 30.844 1.00 69.88 183 MET A CA 1
ATOM 1443 C C . MET A 1 183 ? 12.234 7.724 30.382 1.00 69.88 183 MET A C 1
ATOM 1445 O O . MET A 1 183 ? 13.047 7.218 31.147 1.00 69.88 183 MET A O 1
ATOM 1449 N N . SER A 1 184 ? 12.565 8.108 29.146 1.00 70.00 184 SER A N 1
ATOM 1450 C CA . SER A 1 184 ? 13.933 8.048 28.612 1.00 70.00 184 SER A CA 1
ATOM 1451 C C . SER A 1 184 ? 14.734 9.306 28.959 1.00 70.00 184 SER A C 1
ATOM 1453 O O . SER A 1 184 ? 14.163 10.393 29.059 1.00 70.00 184 SER A O 1
ATOM 1455 N N . LEU A 1 185 ? 16.065 9.194 29.060 1.00 68.94 185 LEU A N 1
ATOM 1456 C CA . LEU A 1 185 ? 16.939 10.321 29.423 1.00 68.94 185 LEU A CA 1
ATOM 1457 C C . LEU A 1 185 ? 16.739 11.514 28.473 1.00 68.94 185 LEU A C 1
ATOM 1459 O O . LEU A 1 185 ? 16.444 12.618 28.915 1.00 68.94 185 LEU A O 1
ATOM 1463 N N . THR A 1 186 ? 16.697 11.249 27.166 1.00 69.38 186 THR A N 1
ATOM 1464 C CA . THR A 1 186 ? 16.420 12.247 26.117 1.00 69.38 186 THR A CA 1
ATOM 1465 C C . THR A 1 186 ? 15.041 12.915 26.226 1.00 69.38 186 THR A C 1
ATOM 1467 O O . THR A 1 186 ? 14.861 14.030 25.744 1.00 69.38 186 THR A O 1
ATOM 1470 N N . ARG A 1 187 ? 14.054 12.278 26.881 1.00 74.12 187 ARG A N 1
ATOM 1471 C CA . ARG A 1 187 ? 12.745 12.898 27.169 1.00 74.12 187 ARG A CA 1
ATOM 1472 C C . ARG A 1 187 ? 12.856 13.858 28.355 1.00 74.12 187 ARG A C 1
ATOM 1474 O O . ARG A 1 187 ? 12.292 14.945 28.270 1.00 74.12 187 ARG A O 1
ATOM 1481 N N . LYS A 1 188 ? 13.613 13.504 29.404 1.00 81.44 188 LYS A N 1
ATOM 1482 C CA . LYS A 1 188 ? 13.943 14.419 30.513 1.00 81.44 188 LYS A CA 1
ATOM 1483 C C . LYS A 1 188 ? 14.730 15.630 29.999 1.00 81.44 188 LYS A C 1
ATOM 1485 O O . LYS A 1 188 ? 14.267 16.752 30.169 1.00 81.44 188 LYS A O 1
ATOM 1490 N N . GLU A 1 189 ? 15.833 15.412 29.281 1.00 81.06 189 GLU A N 1
ATOM 1491 C CA . GLU A 1 189 ? 16.683 16.475 28.711 1.00 81.06 189 GLU A CA 1
ATOM 1492 C C . GLU A 1 189 ? 15.886 17.473 27.848 1.00 81.06 189 GLU A C 1
ATOM 1494 O O . GLU A 1 189 ? 16.065 18.687 27.970 1.00 81.06 189 GLU A O 1
ATOM 1499 N N . LEU A 1 190 ? 14.972 16.974 27.004 1.00 76.38 190 LEU A N 1
ATOM 1500 C CA . LEU A 1 190 ? 14.105 17.798 26.158 1.00 76.38 190 LEU A CA 1
ATOM 1501 C C . LEU A 1 190 ? 13.092 18.618 26.974 1.00 76.38 190 LEU A C 1
ATOM 1503 O O . LEU A 1 190 ? 12.894 19.802 26.691 1.00 76.38 190 LEU A O 1
ATOM 1507 N N . LEU A 1 191 ? 12.459 18.010 27.983 1.00 81.81 191 LEU A N 1
ATOM 1508 C CA . LEU A 1 191 ? 11.506 18.696 28.861 1.00 81.81 191 LEU A CA 1
ATOM 1509 C C . LEU A 1 191 ? 12.193 19.770 29.713 1.00 81.81 191 LEU A C 1
ATOM 1511 O O . LEU A 1 191 ? 11.659 20.867 29.844 1.00 81.81 191 LEU A O 1
ATOM 1515 N N . GLU A 1 192 ? 13.395 19.507 30.228 1.00 87.25 192 GLU A N 1
ATOM 1516 C CA . GLU A 1 192 ? 14.196 20.507 30.943 1.00 87.25 192 GLU A CA 1
ATOM 1517 C C . GLU A 1 192 ? 14.668 21.648 30.040 1.00 87.25 192 GLU A C 1
ATOM 1519 O O . GLU A 1 192 ? 14.672 22.805 30.462 1.00 87.25 192 GLU A O 1
ATOM 1524 N N . ALA A 1 193 ? 15.081 21.346 28.804 1.00 80.50 193 ALA A N 1
ATOM 1525 C CA . ALA A 1 193 ? 15.463 22.368 27.835 1.00 80.50 193 ALA A CA 1
ATOM 1526 C C . ALA A 1 193 ? 14.283 23.300 27.542 1.00 80.50 193 ALA A C 1
ATOM 1528 O O . ALA A 1 193 ? 14.421 24.518 27.660 1.00 80.50 193 ALA A O 1
ATOM 1529 N N . ARG A 1 194 ? 13.102 22.733 27.268 1.00 82.06 194 ARG A N 1
ATOM 1530 C CA . ARG A 1 194 ? 11.895 23.518 27.004 1.00 82.06 194 ARG A CA 1
ATOM 1531 C C . ARG A 1 194 ? 11.402 24.274 28.244 1.00 82.06 194 ARG A C 1
ATOM 1533 O O . ARG A 1 194 ? 11.007 25.429 28.126 1.00 82.06 194 ARG A O 1
ATOM 1540 N N . LEU A 1 195 ? 11.496 23.685 29.438 1.00 86.12 195 LEU A N 1
ATOM 1541 C CA . LEU A 1 195 ? 11.222 24.372 30.705 1.00 86.12 195 LEU A CA 1
ATOM 1542 C C . LEU A 1 195 ? 12.106 25.618 30.882 1.00 86.12 195 LEU A C 1
ATOM 1544 O O . LEU A 1 195 ? 11.605 26.674 31.268 1.00 86.12 195 LEU A O 1
ATOM 1548 N N . ARG A 1 196 ? 13.405 25.503 30.576 1.00 87.69 196 ARG A N 1
ATOM 1549 C CA . ARG A 1 196 ? 14.373 26.609 30.658 1.00 87.69 196 ARG A CA 1
ATOM 1550 C C . ARG A 1 196 ? 14.106 27.701 29.617 1.00 87.69 196 ARG A C 1
ATOM 1552 O O . ARG A 1 196 ? 14.219 28.881 29.946 1.00 87.69 196 ARG A O 1
ATOM 1559 N N . GLU A 1 197 ? 13.699 27.336 28.400 1.00 82.56 197 GLU A N 1
ATOM 1560 C CA . GLU A 1 197 ? 13.242 28.289 27.372 1.00 82.56 197 GLU A CA 1
ATOM 1561 C C . GLU A 1 197 ? 12.007 29.079 27.841 1.00 82.56 197 GLU A C 1
ATOM 1563 O O . GLU A 1 197 ? 11.982 30.306 27.747 1.00 82.56 197 GLU A O 1
ATOM 1568 N N . GLU A 1 198 ? 11.034 28.396 28.452 1.00 85.75 198 GLU A N 1
ATOM 1569 C CA . GLU A 1 198 ? 9.832 28.998 29.051 1.00 85.75 198 GLU A CA 1
ATOM 1570 C C . GLU A 1 198 ? 10.066 29.612 30.453 1.00 85.75 198 GLU A C 1
ATOM 1572 O O . GLU A 1 198 ? 9.124 30.022 31.141 1.00 85.75 198 GLU A O 1
ATOM 1577 N N . GLY A 1 199 ? 11.331 29.722 30.875 1.00 85.44 199 GLY A N 1
ATOM 1578 C CA . GLY A 1 199 ? 11.776 30.492 32.037 1.00 85.44 199 GLY A CA 1
ATOM 1579 C C . GLY A 1 199 ? 11.614 29.844 33.411 1.00 85.44 199 GLY A C 1
ATOM 1580 O O . GLY A 1 199 ? 11.741 30.557 34.407 1.00 85.44 199 GLY A O 1
ATOM 1581 N N . GLY A 1 200 ? 11.354 28.538 33.474 1.00 88.56 200 GLY A N 1
ATOM 1582 C CA . GLY A 1 200 ? 11.479 27.753 34.702 1.00 88.56 200 GLY A CA 1
ATOM 1583 C C . GLY A 1 200 ? 12.902 27.248 34.936 1.00 88.56 200 GLY A C 1
ATOM 1584 O O . GLY A 1 200 ? 13.762 27.300 34.055 1.00 88.56 200 GLY A O 1
ATOM 1585 N N . VAL A 1 201 ? 13.149 26.732 36.138 1.00 89.44 201 VAL A N 1
ATOM 1586 C CA . VAL A 1 201 ? 14.438 26.160 36.543 1.00 89.44 201 VAL A CA 1
ATOM 1587 C C . VAL A 1 201 ? 14.282 24.652 36.717 1.00 89.44 201 VAL A C 1
ATOM 1589 O O . VAL A 1 201 ? 13.456 24.209 37.512 1.00 89.44 201 VAL A O 1
ATOM 1592 N N . ALA A 1 202 ? 15.087 23.866 36.001 1.00 86.50 202 ALA A N 1
ATOM 1593 C CA . ALA A 1 202 ? 15.292 22.457 36.330 1.00 86.50 202 ALA A CA 1
ATOM 1594 C C . ALA A 1 202 ? 16.242 22.385 37.536 1.00 86.50 202 ALA A C 1
ATOM 1596 O O . ALA A 1 202 ? 17.356 22.906 37.453 1.00 86.50 202 ALA A O 1
ATOM 1597 N N . ALA A 1 203 ? 15.792 21.820 38.657 1.00 78.38 203 ALA A N 1
ATOM 1598 C CA . ALA A 1 203 ? 16.564 21.760 39.899 1.00 78.38 203 ALA A CA 1
ATOM 1599 C C . ALA A 1 203 ? 16.178 20.536 40.736 1.00 78.38 203 ALA A C 1
ATOM 1601 O O . ALA A 1 203 ? 14.994 20.275 40.926 1.00 78.38 203 ALA A O 1
ATOM 1602 N N . ASP A 1 204 ? 17.177 19.842 41.285 1.00 68.00 204 ASP A N 1
ATOM 1603 C CA . ASP A 1 204 ? 16.990 18.679 42.166 1.00 68.00 204 ASP A CA 1
ATOM 1604 C C . ASP A 1 204 ? 16.837 19.039 43.660 1.00 68.00 204 ASP A C 1
ATOM 1606 O O . ASP A 1 204 ? 16.687 18.158 44.500 1.00 68.00 204 ASP A O 1
ATOM 1610 N N . ALA A 1 205 ? 16.860 20.333 43.997 1.00 69.50 205 ALA A N 1
ATOM 1611 C CA . ALA A 1 205 ? 16.659 20.857 45.347 1.00 69.50 205 ALA A CA 1
ATOM 1612 C C . ALA A 1 205 ? 15.748 22.096 45.320 1.00 69.50 205 ALA A C 1
ATOM 1614 O O . ALA A 1 205 ? 15.750 22.853 44.341 1.00 69.50 205 ALA A O 1
ATOM 1615 N N . GLU A 1 206 ? 14.991 22.315 46.402 1.00 76.81 206 GLU A N 1
ATOM 1616 C CA . GLU A 1 206 ? 13.996 23.398 46.539 1.00 76.81 206 GLU A CA 1
ATOM 1617 C C . GLU A 1 206 ? 13.009 23.422 45.345 1.00 76.81 206 GLU A C 1
ATOM 1619 O O . GLU A 1 206 ? 12.754 24.460 44.728 1.00 76.81 206 GLU A O 1
ATOM 1624 N N . ALA A 1 207 ? 12.521 22.248 44.932 1.00 85.88 207 ALA A N 1
ATOM 1625 C CA . ALA A 1 207 ? 11.575 22.125 43.830 1.00 85.88 207 ALA A CA 1
ATOM 1626 C C . ALA A 1 207 ? 10.164 22.532 44.282 1.00 85.88 207 ALA A C 1
ATOM 1628 O O . ALA A 1 207 ? 9.655 22.019 45.264 1.00 85.88 207 ALA A O 1
ATOM 1629 N N . THR A 1 208 ? 9.507 23.413 43.528 1.00 87.44 208 THR A N 1
ATOM 1630 C CA . THR A 1 208 ? 8.092 23.792 43.732 1.00 87.44 208 THR A CA 1
ATOM 1631 C C . THR A 1 208 ? 7.112 22.761 43.166 1.00 87.44 208 THR A C 1
ATOM 1633 O O . THR A 1 208 ? 5.953 22.719 43.563 1.00 87.44 208 THR A O 1
ATOM 1636 N N . HIS A 1 209 ? 7.561 21.971 42.188 1.00 90.31 209 HIS A N 1
ATOM 1637 C CA . HIS A 1 209 ? 6.778 20.928 41.532 1.00 90.31 209 HIS A CA 1
ATOM 1638 C C . HIS A 1 209 ? 7.666 19.703 41.312 1.00 90.31 209 HIS A C 1
ATOM 1640 O O . HIS A 1 209 ? 8.797 19.832 40.828 1.00 90.31 209 HIS A O 1
ATOM 1646 N N . LEU A 1 210 ? 7.133 18.521 41.612 1.00 90.38 210 LEU A N 1
ATOM 1647 C CA . LEU A 1 210 ? 7.810 17.243 41.422 1.00 90.38 210 LEU A CA 1
ATOM 1648 C C . LEU A 1 210 ? 7.130 16.489 40.279 1.00 90.38 210 LEU A C 1
ATOM 1650 O O . LEU A 1 210 ? 6.007 16.010 40.423 1.00 90.38 210 LEU A O 1
ATOM 1654 N N . VAL A 1 211 ? 7.789 16.423 39.123 1.00 89.75 211 VAL A N 1
ATOM 1655 C CA . VAL A 1 211 ? 7.247 15.804 37.908 1.00 89.75 211 VAL A CA 1
ATOM 1656 C C . VAL A 1 211 ? 7.622 14.326 37.866 1.00 89.75 211 VAL A C 1
ATOM 1658 O O . VAL A 1 211 ? 8.784 13.963 37.677 1.00 89.75 211 VAL A O 1
ATOM 1661 N N . VAL A 1 212 ? 6.607 13.478 38.001 1.00 84.50 212 VAL A N 1
ATOM 1662 C CA . VAL A 1 212 ? 6.699 12.019 38.032 1.00 84.50 212 VAL A CA 1
ATOM 1663 C C . VAL A 1 212 ? 6.226 11.445 36.695 1.00 84.50 212 VAL A C 1
ATOM 1665 O O . VAL A 1 212 ? 5.153 11.790 36.195 1.00 84.50 212 VAL A O 1
ATOM 1668 N N . ALA A 1 213 ? 7.020 10.554 36.098 1.00 76.12 213 ALA A N 1
ATOM 1669 C CA . ALA A 1 213 ? 6.635 9.853 34.875 1.00 76.12 213 ALA A CA 1
ATOM 1670 C C . ALA A 1 213 ? 5.422 8.937 35.116 1.00 76.12 213 ALA A C 1
ATOM 1672 O O . ALA A 1 213 ? 5.359 8.243 36.135 1.00 76.12 213 ALA A O 1
ATOM 1673 N N . LEU A 1 214 ? 4.483 8.879 34.166 1.00 66.75 214 LEU A N 1
ATOM 1674 C CA . LEU A 1 214 ? 3.370 7.928 34.243 1.00 66.75 214 LEU A CA 1
ATOM 1675 C C . LEU A 1 214 ? 3.900 6.477 34.293 1.00 66.75 214 LEU A C 1
ATOM 1677 O O . LEU A 1 214 ? 4.533 6.010 33.346 1.00 66.75 214 LEU A O 1
ATOM 1681 N N . GLY A 1 215 ? 3.641 5.766 35.395 1.00 61.28 215 GLY A N 1
ATOM 1682 C CA . GLY A 1 215 ? 4.162 4.412 35.634 1.00 61.28 215 GLY A CA 1
ATOM 1683 C C . GLY A 1 215 ? 5.544 4.339 36.302 1.00 61.28 215 GLY A C 1
ATOM 1684 O O . GLY A 1 215 ? 6.161 3.276 36.285 1.00 61.28 215 GLY A O 1
ATOM 1685 N N . ALA A 1 216 ? 6.049 5.430 36.890 1.00 67.56 216 ALA A N 1
ATOM 1686 C CA . ALA A 1 216 ? 7.167 5.356 37.835 1.00 67.56 216 ALA A CA 1
ATOM 1687 C C . ALA A 1 216 ? 6.759 4.601 39.126 1.00 67.56 216 ALA A C 1
ATOM 1689 O O . ALA A 1 216 ? 5.614 4.745 39.566 1.00 67.56 216 ALA A O 1
ATOM 1690 N N . PRO A 1 217 ? 7.662 3.821 39.754 1.00 66.69 217 PRO A N 1
ATOM 1691 C CA . PRO A 1 217 ? 7.356 3.082 40.979 1.00 66.69 217 PRO A CA 1
ATOM 1692 C C . PRO A 1 217 ? 7.166 4.022 42.178 1.00 66.69 217 PRO A C 1
ATOM 1694 O O . PRO A 1 217 ? 7.815 5.064 42.268 1.00 66.69 217 PRO A O 1
ATOM 1697 N N . ARG A 1 218 ? 6.302 3.627 43.125 1.00 71.00 218 ARG A N 1
ATOM 1698 C CA . ARG A 1 218 ? 5.939 4.423 44.314 1.00 71.00 218 ARG A CA 1
ATOM 1699 C C . ARG A 1 218 ? 7.144 4.798 45.189 1.00 71.00 218 ARG A C 1
ATOM 1701 O O . ARG A 1 218 ? 7.190 5.930 45.670 1.00 71.00 218 ARG A O 1
ATOM 1708 N N . SER A 1 219 ? 8.123 3.897 45.312 1.00 71.88 219 SER A N 1
ATOM 1709 C CA . SER A 1 219 ? 9.394 4.120 46.024 1.00 71.88 219 SER A CA 1
ATOM 1710 C C . SER A 1 219 ? 10.106 5.401 45.580 1.00 71.88 219 SER A C 1
ATOM 1712 O O . SER A 1 219 ? 10.517 6.211 46.402 1.00 71.88 219 SER A O 1
ATOM 1714 N N . LEU A 1 220 ? 10.130 5.676 44.271 1.00 71.62 220 LEU A N 1
ATOM 1715 C CA . LEU A 1 220 ? 10.783 6.858 43.698 1.00 71.62 220 LEU A CA 1
ATOM 1716 C C . LEU A 1 220 ? 10.254 8.193 44.258 1.00 71.62 220 LEU A C 1
ATOM 1718 O O . LEU A 1 220 ? 10.932 9.206 44.130 1.00 71.62 220 LEU A O 1
ATOM 1722 N N . VAL A 1 221 ? 9.048 8.213 44.837 1.00 71.94 221 VAL A N 1
ATOM 1723 C CA . VAL A 1 221 ? 8.442 9.406 45.448 1.00 71.94 221 VAL A CA 1
ATOM 1724 C C . VAL A 1 221 ? 8.476 9.343 46.979 1.00 71.94 221 VAL A C 1
ATOM 1726 O O . VAL A 1 221 ? 8.677 10.377 47.611 1.00 71.94 221 VAL A O 1
ATOM 1729 N N . THR A 1 222 ? 8.321 8.165 47.596 1.00 68.56 222 THR A N 1
ATOM 1730 C CA . THR A 1 222 ? 8.413 8.027 49.065 1.00 68.56 222 THR A CA 1
ATOM 1731 C C . THR A 1 222 ? 9.824 8.277 49.582 1.00 68.56 222 THR A C 1
ATOM 1733 O O . THR A 1 222 ? 9.998 8.938 50.604 1.00 68.56 222 THR A O 1
ATOM 1736 N N . ASP A 1 223 ? 10.830 7.811 48.846 1.00 67.94 223 ASP A N 1
ATOM 1737 C CA . ASP A 1 223 ? 12.224 7.777 49.295 1.00 67.94 223 ASP A CA 1
ATOM 1738 C C . ASP A 1 223 ? 12.894 9.167 49.203 1.00 67.94 223 ASP A C 1
ATOM 1740 O O . ASP A 1 223 ? 13.988 9.377 49.721 1.00 67.94 223 ASP A O 1
ATOM 1744 N N . LEU A 1 224 ? 12.219 10.138 48.570 1.00 69.00 224 LEU A N 1
ATOM 1745 C CA . LEU A 1 224 ? 12.661 11.528 48.412 1.00 69.00 224 LEU A CA 1
ATOM 1746 C C . LEU A 1 224 ? 12.299 12.456 49.582 1.00 69.00 224 LEU A C 1
ATOM 1748 O O . LEU A 1 224 ? 12.722 13.610 49.567 1.00 69.00 224 LEU A O 1
ATOM 1752 N N . ALA A 1 225 ? 11.507 11.997 50.561 1.00 65.25 225 ALA A N 1
ATOM 1753 C CA . ALA A 1 225 ? 11.043 12.810 51.697 1.00 65.25 225 ALA A CA 1
ATOM 1754 C C . ALA A 1 225 ? 10.444 14.178 51.278 1.00 65.25 225 ALA A C 1
ATOM 1756 O O . ALA A 1 225 ? 10.765 15.226 51.840 1.00 65.25 225 ALA A O 1
ATOM 1757 N N . VAL A 1 226 ? 9.589 14.155 50.249 1.00 75.12 226 VAL A N 1
ATOM 1758 C CA . VAL A 1 226 ? 9.029 15.339 49.575 1.00 75.12 226 VAL A CA 1
ATOM 1759 C C . VAL A 1 226 ? 8.324 16.281 50.561 1.00 75.12 226 VAL A C 1
ATOM 1761 O O . VAL A 1 226 ? 7.453 15.854 51.320 1.00 75.12 226 VAL A O 1
ATOM 1764 N N . ALA A 1 227 ? 8.680 17.569 50.532 1.00 76.06 227 ALA A N 1
ATOM 1765 C CA . ALA A 1 227 ? 8.124 18.566 51.445 1.00 76.06 227 ALA A CA 1
ATOM 1766 C C . ALA A 1 227 ? 6.636 18.885 51.145 1.00 76.06 227 ALA A C 1
ATOM 1768 O O . ALA A 1 227 ? 6.211 18.784 49.990 1.00 76.06 227 ALA A O 1
ATOM 1769 N N . PRO A 1 228 ? 5.819 19.273 52.152 1.00 71.81 228 PRO A N 1
ATOM 1770 C CA . PRO A 1 228 ? 4.357 19.364 52.006 1.00 71.81 228 PRO A CA 1
ATOM 1771 C C . PRO A 1 228 ? 3.850 20.451 51.045 1.00 71.81 228 PRO A C 1
ATOM 1773 O O . PRO A 1 228 ? 2.681 20.436 50.665 1.00 71.81 228 PRO A O 1
ATOM 1776 N N . ASP A 1 229 ? 4.704 21.407 50.687 1.00 80.06 229 ASP A N 1
ATOM 1777 C CA . ASP A 1 229 ? 4.446 22.530 49.786 1.00 80.06 229 ASP A CA 1
ATOM 1778 C C . ASP A 1 229 ? 4.772 22.229 48.308 1.00 80.06 229 ASP A C 1
ATOM 1780 O O . ASP A 1 229 ? 4.494 23.052 47.432 1.00 80.06 229 ASP A O 1
ATOM 1784 N N . VAL A 1 230 ? 5.318 21.045 48.008 1.00 86.44 230 VAL A N 1
ATOM 1785 C CA . VAL A 1 230 ? 5.697 20.625 46.651 1.00 86.44 230 VAL A CA 1
ATOM 1786 C C . VAL A 1 230 ? 4.532 19.921 45.950 1.00 86.44 230 VAL A C 1
ATOM 1788 O O . VAL A 1 230 ? 4.119 18.827 46.335 1.00 86.44 230 VAL A O 1
ATOM 1791 N N . GLU A 1 231 ? 4.027 20.495 44.855 1.00 89.38 231 GLU A N 1
ATOM 1792 C CA . GLU A 1 231 ? 2.975 19.852 44.052 1.00 89.38 231 GLU A CA 1
ATOM 1793 C C . GLU A 1 231 ? 3.543 18.664 43.256 1.00 89.38 231 GLU A C 1
ATOM 1795 O O . GLU A 1 231 ? 4.278 18.835 42.276 1.00 89.38 231 GLU A O 1
ATOM 1800 N N . VAL A 1 232 ? 3.188 17.441 43.664 1.00 88.94 232 VAL A N 1
ATOM 1801 C CA . VAL A 1 232 ? 3.581 16.206 42.968 1.00 88.94 232 VAL A CA 1
ATOM 1802 C C . VAL A 1 232 ? 2.623 15.936 41.807 1.00 88.94 232 VAL A C 1
ATOM 1804 O O . VAL A 1 232 ? 1.426 15.701 41.986 1.00 88.94 232 VAL A O 1
ATOM 1807 N N . VAL A 1 233 ? 3.151 15.971 40.586 1.00 89.00 233 VAL A N 1
ATOM 1808 C CA . VAL A 1 233 ? 2.380 16.000 39.338 1.00 89.00 233 VAL A CA 1
ATOM 1809 C C . VAL A 1 233 ? 2.903 14.997 38.317 1.00 89.00 233 VAL A C 1
ATOM 1811 O O . VAL A 1 233 ? 4.069 14.623 38.313 1.00 89.00 233 VAL A O 1
ATOM 1814 N N . THR A 1 234 ? 2.032 14.565 37.415 1.00 86.69 234 THR A N 1
ATOM 1815 C CA . THR A 1 234 ? 2.393 13.704 36.281 1.00 86.69 234 THR A CA 1
ATOM 1816 C C . THR A 1 234 ? 3.115 14.492 35.184 1.00 86.69 234 THR A C 1
ATOM 1818 O O . THR A 1 234 ? 2.872 15.686 34.995 1.00 86.69 234 THR A O 1
ATOM 1821 N N . ASP A 1 235 ? 3.957 13.828 34.387 1.00 83.94 235 ASP A N 1
ATOM 1822 C CA . ASP A 1 235 ? 4.653 14.460 33.253 1.00 83.94 235 ASP A CA 1
ATOM 1823 C C . ASP A 1 235 ? 3.709 15.004 32.164 1.00 83.94 235 ASP A C 1
ATOM 1825 O O . ASP A 1 235 ? 4.079 15.914 31.416 1.00 83.94 235 ASP A O 1
ATOM 1829 N N . ALA A 1 236 ? 2.450 14.552 32.156 1.00 81.00 236 ALA A N 1
ATOM 1830 C CA . ALA A 1 236 ? 1.365 15.147 31.381 1.00 81.00 236 ALA A CA 1
ATOM 1831 C C . ALA A 1 236 ? 1.108 16.629 31.723 1.00 81.00 236 ALA A C 1
ATOM 1833 O O . ALA A 1 236 ? 0.848 17.408 30.813 1.00 81.00 236 ALA A O 1
ATOM 1834 N N . TRP A 1 237 ? 1.229 17.057 32.987 1.00 91.75 237 TRP A N 1
ATOM 1835 C CA . TRP A 1 237 ? 1.000 18.460 33.375 1.00 91.75 237 TRP A CA 1
ATOM 1836 C C . TRP A 1 237 ? 2.017 19.413 32.743 1.00 91.75 237 TRP A C 1
ATOM 1838 O O . TRP A 1 237 ? 1.651 20.469 32.216 1.00 91.75 237 TRP A O 1
ATOM 1848 N N . LEU A 1 238 ? 3.294 19.017 32.768 1.00 86.12 238 LEU A N 1
ATOM 1849 C CA . LEU A 1 238 ? 4.379 19.772 32.149 1.00 86.12 238 LEU A CA 1
ATOM 1850 C C . LEU A 1 238 ? 4.218 19.778 30.622 1.00 86.12 238 LEU A C 1
ATOM 1852 O O . LEU A 1 238 ? 4.312 20.839 30.010 1.00 86.12 238 LEU A O 1
ATOM 1856 N N . CYS A 1 239 ? 3.903 18.628 30.015 1.00 79.75 239 CYS A N 1
ATOM 1857 C CA . CYS A 1 239 ? 3.660 18.528 28.574 1.00 79.75 239 CYS A CA 1
ATOM 1858 C C . CYS A 1 239 ? 2.482 19.400 28.114 1.00 79.75 239 CYS A C 1
ATOM 1860 O O . CYS A 1 239 ? 2.652 20.213 27.209 1.00 79.75 239 CYS A O 1
ATOM 1862 N N . ASP A 1 240 ? 1.311 19.271 28.739 1.00 76.44 240 ASP A N 1
ATOM 1863 C CA . ASP A 1 240 ? 0.097 19.994 28.345 1.00 76.44 240 ASP A CA 1
ATOM 1864 C C . ASP A 1 240 ? 0.249 21.515 28.564 1.00 76.44 240 ASP A C 1
ATOM 1866 O O . ASP A 1 240 ? -0.219 22.309 27.747 1.00 76.44 240 ASP A O 1
ATOM 1870 N N . SER A 1 241 ? 0.978 21.937 29.605 1.00 83.06 241 SER A N 1
ATOM 1871 C CA . SER A 1 241 ? 1.309 23.354 29.836 1.00 83.06 241 SER A CA 1
ATOM 1872 C C . SER A 1 241 ? 2.266 23.929 28.782 1.00 83.06 241 SER A C 1
ATOM 1874 O O . SER A 1 241 ? 2.060 25.040 28.287 1.00 83.06 241 SER A O 1
ATOM 1876 N N . LEU A 1 242 ? 3.303 23.169 28.408 1.00 79.38 242 LEU A N 1
ATOM 1877 C CA . LEU A 1 242 ? 4.248 23.547 27.352 1.00 79.38 242 LEU A CA 1
ATOM 1878 C C . LEU A 1 242 ? 3.577 23.596 25.970 1.00 79.38 242 LEU A C 1
ATOM 1880 O O . LEU A 1 242 ? 3.853 24.502 25.189 1.00 79.38 242 LEU A O 1
ATOM 1884 N N . LEU A 1 243 ? 2.675 22.653 25.676 1.00 64.31 243 LEU A N 1
ATOM 1885 C CA . LEU A 1 243 ? 1.938 22.584 24.409 1.00 64.31 243 LEU A CA 1
ATOM 1886 C C . LEU A 1 243 ? 0.923 23.722 24.245 1.00 64.31 243 LEU A C 1
ATOM 1888 O O . LEU A 1 243 ? 0.736 24.213 23.134 1.00 64.31 243 LEU A O 1
ATOM 1892 N N . LEU A 1 244 ? 0.269 24.144 25.331 1.00 65.38 244 LEU A N 1
ATOM 1893 C CA . LEU A 1 244 ? -0.734 25.214 25.306 1.00 65.38 244 LEU A CA 1
ATOM 1894 C C . LEU A 1 244 ? -0.147 26.621 25.496 1.00 65.38 244 LEU A C 1
ATOM 1896 O O . LEU A 1 244 ? -0.894 27.596 25.430 1.00 65.38 244 LEU A O 1
ATOM 1900 N N . GLY A 1 245 ? 1.163 26.752 25.738 1.00 73.44 245 GLY A N 1
ATOM 1901 C CA . GLY A 1 245 ? 1.804 28.051 25.962 1.00 73.44 245 GLY A CA 1
ATOM 1902 C C . GLY A 1 245 ? 1.274 28.781 27.203 1.00 73.44 245 GLY A C 1
ATOM 1903 O O . GLY A 1 245 ? 1.202 30.010 27.212 1.00 73.44 245 GLY A O 1
ATOM 1904 N N . GLN A 1 246 ? 0.869 28.032 28.236 1.00 82.75 246 GLN A N 1
ATOM 1905 C CA . GLN A 1 246 ? 0.390 28.553 29.520 1.00 82.75 246 GLN A CA 1
ATOM 1906 C C . GLN A 1 246 ? 0.591 27.518 30.636 1.00 82.75 246 GLN A C 1
ATOM 1908 O O . GLN A 1 246 ? 0.331 26.334 30.441 1.00 82.75 246 GLN A O 1
ATOM 1913 N N . ARG A 1 247 ? 1.005 27.952 31.833 1.00 86.38 247 ARG A N 1
ATOM 1914 C CA . ARG A 1 247 ? 1.094 27.066 33.006 1.00 86.38 247 ARG A CA 1
ATOM 1915 C C . ARG A 1 247 ? -0.311 26.704 33.482 1.00 86.38 247 ARG A C 1
ATOM 1917 O O . ARG A 1 247 ? -1.040 27.571 33.963 1.00 86.38 247 ARG A O 1
ATOM 1924 N N . LEU A 1 248 ? -0.688 25.435 33.347 1.00 82.12 248 LEU A N 1
ATOM 1925 C CA . LEU A 1 248 ? -2.000 24.948 33.767 1.00 82.12 248 LEU A CA 1
ATOM 1926 C C . LEU A 1 248 ? -2.102 24.864 35.299 1.00 82.12 248 LEU A C 1
ATOM 1928 O O . LEU A 1 248 ? -1.107 24.555 35.958 1.00 82.12 248 LEU A O 1
ATOM 1932 N N . PRO A 1 249 ? -3.293 25.070 35.891 1.00 85.62 249 PRO A N 1
ATOM 1933 C CA . PRO A 1 249 ? -3.506 24.795 37.307 1.00 85.62 249 PRO A CA 1
ATOM 1934 C C . PRO A 1 249 ? -3.350 23.296 37.596 1.00 85.62 249 PRO A C 1
ATOM 1936 O O . PRO A 1 249 ? -3.762 22.444 36.798 1.00 85.62 249 PRO A O 1
ATOM 1939 N N . VAL A 1 250 ? -2.781 22.967 38.756 1.00 86.00 250 VAL A N 1
ATOM 1940 C CA . VAL A 1 250 ? -2.612 21.582 39.209 1.00 86.00 250 VAL A CA 1
ATOM 1941 C C . VAL A 1 250 ? -3.971 21.023 39.649 1.00 86.00 250 VAL A C 1
ATOM 1943 O O . VAL A 1 250 ? -4.433 21.208 40.770 1.00 86.00 250 VAL A O 1
ATOM 1946 N N . SER A 1 251 ? -4.658 20.381 38.704 1.00 79.44 251 SER A N 1
ATOM 1947 C CA . SER A 1 251 ? -5.982 19.778 38.899 1.00 79.44 251 SER A CA 1
ATOM 1948 C C . SER A 1 251 ? -5.887 18.307 39.349 1.00 79.44 251 SER A C 1
ATOM 1950 O O . SER A 1 251 ? -4.821 17.698 39.222 1.00 79.44 251 SER A O 1
ATOM 1952 N N . PRO A 1 252 ? -6.993 17.671 39.792 1.00 75.56 252 PRO A N 1
ATOM 1953 C CA . PRO A 1 252 ? -7.007 16.246 40.141 1.00 75.56 252 PRO A CA 1
ATOM 1954 C C . PRO A 1 252 ? -6.595 15.283 39.013 1.00 75.56 252 PRO A C 1
ATOM 1956 O O . PRO A 1 252 ? -6.192 14.168 39.317 1.00 75.56 252 PRO A O 1
ATOM 1959 N N . ARG A 1 253 ? -6.660 15.705 37.737 1.00 73.94 253 ARG A N 1
ATOM 1960 C CA . ARG A 1 253 ? -6.113 14.968 36.575 1.00 73.94 253 ARG A CA 1
ATOM 1961 C C . ARG A 1 253 ? -4.580 15.004 36.523 1.00 73.94 253 ARG A C 1
ATOM 1963 O O . ARG A 1 253 ? -3.971 14.119 35.935 1.00 73.94 253 ARG A O 1
ATOM 1970 N N . TYR A 1 254 ? -3.975 16.064 37.054 1.00 83.38 254 TYR A N 1
ATOM 1971 C CA . TYR A 1 254 ? -2.547 16.340 36.924 1.00 83.38 254 TYR A CA 1
ATOM 1972 C C . TYR A 1 254 ? -1.736 15.922 38.145 1.00 83.38 254 TYR A C 1
ATOM 1974 O O . TYR A 1 254 ? -0.596 15.496 37.957 1.00 83.38 254 TYR A O 1
ATOM 1982 N N . ARG A 1 255 ? -2.306 15.992 39.357 1.00 86.06 255 ARG A N 1
ATOM 1983 C CA . ARG A 1 255 ? -1.661 15.447 40.560 1.00 86.06 255 ARG A CA 1
ATOM 1984 C C . ARG A 1 255 ? -1.363 13.965 40.384 1.00 86.06 255 ARG A C 1
ATOM 1986 O O . ARG A 1 255 ? -2.241 13.188 40.010 1.00 86.06 255 ARG A O 1
ATOM 1993 N N . TRP A 1 256 ? -0.131 13.583 40.688 1.00 81.75 256 TRP A N 1
ATOM 1994 C CA . TRP A 1 256 ? 0.227 12.182 40.834 1.00 81.75 256 TRP A CA 1
ATOM 1995 C C . TRP A 1 256 ? -0.456 11.630 42.091 1.00 81.75 256 TRP A C 1
ATOM 1997 O O . TRP A 1 256 ? -0.551 12.314 43.111 1.00 81.75 256 TRP A O 1
ATOM 2007 N N . ARG A 1 257 ? -0.953 10.397 42.015 1.00 70.38 257 ARG A N 1
ATOM 2008 C CA . ARG A 1 257 ? -1.471 9.654 43.165 1.00 70.38 257 ARG A CA 1
ATOM 2009 C C . ARG A 1 257 ? -0.763 8.304 43.206 1.00 70.38 257 ARG A C 1
ATOM 2011 O O . ARG A 1 257 ? -0.681 7.671 42.153 1.00 70.38 257 ARG A O 1
ATOM 2018 N N . PRO A 1 258 ? -0.296 7.839 44.374 1.00 59.34 258 PRO A N 1
ATOM 2019 C CA . PRO A 1 258 ? 0.044 6.438 44.526 1.00 59.34 258 PRO A CA 1
ATOM 2020 C C . PRO A 1 258 ? -1.248 5.613 44.476 1.00 59.34 258 PRO A C 1
ATOM 2022 O O . PRO A 1 258 ? -2.245 5.972 45.108 1.00 59.34 258 PRO A O 1
ATOM 2025 N N . GLU A 1 259 ? -1.230 4.502 43.747 1.00 52.53 259 GLU A N 1
ATOM 2026 C CA . GLU A 1 259 ? -2.259 3.471 43.895 1.00 52.53 259 GLU A CA 1
ATOM 2027 C C . GLU A 1 259 ? -2.102 2.787 45.273 1.00 52.53 259 GLU A C 1
ATOM 2029 O O . GLU A 1 259 ? -0.991 2.764 45.832 1.00 52.53 259 GLU A O 1
ATOM 2034 N N . PRO A 1 260 ? -3.200 2.299 45.881 1.00 41.31 260 PRO A N 1
ATOM 2035 C CA . PRO A 1 260 ? -3.131 1.550 47.130 1.00 41.31 260 PRO A CA 1
ATOM 2036 C C . PRO A 1 260 ? -2.425 0.208 46.909 1.00 41.31 260 PRO A C 1
ATOM 2038 O O . PRO A 1 260 ? -2.578 -0.426 45.868 1.00 41.31 260 PRO A O 1
ATOM 2041 N N . GLU A 1 261 ? -1.663 -0.232 47.905 1.00 38.12 261 GLU A N 1
ATOM 2042 C CA . GLU A 1 261 ? -1.058 -1.562 47.912 1.00 38.12 261 GLU A CA 1
ATOM 2043 C C . GLU A 1 261 ? -2.081 -2.557 48.473 1.00 38.12 261 GLU A C 1
ATOM 2045 O O . GLU A 1 261 ? -2.532 -2.405 49.608 1.00 38.12 261 GLU A O 1
ATOM 2050 N N . GLU A 1 262 ? -2.453 -3.581 47.700 1.00 31.16 262 GLU A N 1
ATOM 2051 C CA . GLU A 1 262 ? -3.226 -4.714 48.223 1.00 31.16 262 GLU A CA 1
ATOM 2052 C C . GLU A 1 262 ? -2.301 -5.630 49.038 1.00 31.16 262 GLU A C 1
ATOM 2054 O O . GLU A 1 262 ? -1.738 -6.605 48.537 1.00 31.16 262 GLU A O 1
ATOM 2059 N N . SER A 1 263 ? -2.115 -5.299 50.317 1.00 30.55 263 SER A N 1
ATOM 2060 C CA . SER A 1 263 ? -1.333 -6.102 51.258 1.00 30.55 263 SER A CA 1
ATOM 2061 C C . SER A 1 263 ? -2.104 -7.355 51.694 1.00 30.55 263 SER A C 1
ATOM 2063 O O . SER A 1 263 ? -2.724 -7.384 52.758 1.00 30.55 263 SER A O 1
ATOM 2065 N N . VAL A 1 264 ? -2.058 -8.408 50.877 1.00 29.89 264 VAL A N 1
ATOM 2066 C CA . VAL A 1 264 ? -2.468 -9.758 51.294 1.00 29.89 264 VAL A CA 1
ATOM 2067 C C . VAL A 1 264 ? -1.328 -10.394 52.090 1.00 29.89 264 VAL A C 1
ATOM 2069 O O . VAL A 1 264 ? -0.363 -10.908 51.523 1.00 29.89 264 VAL A O 1
ATOM 2072 N N . GLU A 1 265 ? -1.433 -10.359 53.418 1.00 26.84 265 GLU A N 1
ATOM 2073 C CA . GLU A 1 265 ? -0.524 -11.096 54.297 1.00 26.84 265 GLU A CA 1
ATOM 2074 C C . GLU A 1 265 ? -0.690 -12.612 54.099 1.00 26.84 265 GLU A C 1
ATOM 2076 O O . GLU A 1 265 ? -1.797 -13.147 54.166 1.00 26.84 265 GLU A O 1
ATOM 2081 N N . VAL A 1 266 ? 0.423 -13.321 53.888 1.00 25.66 266 VAL A N 1
ATOM 2082 C CA . VAL A 1 266 ? 0.460 -14.790 53.804 1.00 25.66 266 VAL A CA 1
ATOM 2083 C C . VAL A 1 266 ? 1.240 -15.334 55.008 1.00 25.66 266 VAL A C 1
ATOM 2085 O O . VAL A 1 266 ? 2.470 -15.236 55.022 1.00 25.66 266 VAL A O 1
ATOM 2088 N N . PRO A 1 267 ? 0.571 -15.918 56.022 1.00 28.14 267 PRO A N 1
ATOM 2089 C CA . PRO A 1 267 ? 1.243 -16.502 57.182 1.00 28.14 267 PRO A CA 1
ATOM 2090 C C . PRO A 1 267 ? 2.119 -17.705 56.803 1.00 28.14 267 PRO A C 1
ATOM 2092 O O . PRO A 1 267 ? 1.688 -18.622 56.100 1.00 28.14 267 PRO A O 1
ATOM 2095 N N . ALA A 1 268 ? 3.361 -17.725 57.287 1.00 25.64 268 ALA A N 1
ATOM 2096 C CA . ALA A 1 268 ? 4.372 -18.684 56.847 1.00 25.64 268 ALA A CA 1
ATOM 2097 C C . ALA A 1 268 ? 4.373 -20.017 57.632 1.00 25.64 268 ALA A C 1
ATOM 2099 O O . ALA A 1 268 ? 5.173 -20.204 58.546 1.00 25.64 268 ALA A O 1
ATOM 2100 N N . ALA A 1 269 ? 3.580 -20.982 57.143 1.00 29.97 269 ALA A N 1
ATOM 2101 C CA . ALA A 1 269 ? 3.705 -22.434 57.393 1.00 29.97 269 ALA A CA 1
ATOM 2102 C C . ALA A 1 269 ? 3.379 -22.916 58.845 1.00 29.97 269 ALA A C 1
ATOM 2104 O O . ALA A 1 269 ? 3.266 -22.090 59.749 1.00 29.97 269 ALA A O 1
ATOM 2105 N N . PRO A 1 270 ? 3.124 -24.231 59.084 1.00 30.94 270 PRO A N 1
ATOM 2106 C CA . PRO A 1 270 ? 4.044 -25.333 58.765 1.00 30.94 270 PRO A CA 1
ATOM 2107 C C . PRO A 1 270 ? 3.459 -26.501 57.928 1.00 30.94 270 PRO A C 1
ATOM 2109 O O . PRO A 1 270 ? 2.282 -26.542 57.594 1.00 30.94 270 PRO A O 1
ATOM 2112 N N . LEU A 1 271 ? 4.333 -27.479 57.639 1.00 26.28 271 LEU A N 1
ATOM 2113 C CA . LEU A 1 271 ? 4.091 -28.812 57.048 1.00 26.28 271 LEU A CA 1
ATOM 2114 C C . LEU A 1 271 ? 3.575 -28.889 55.595 1.00 26.28 271 LEU A C 1
ATOM 2116 O O . LEU A 1 271 ? 2.412 -29.146 55.298 1.00 26.28 271 LEU A O 1
ATOM 2120 N N . GLN A 1 272 ? 4.536 -28.897 54.667 1.00 38.50 272 GLN A N 1
ATOM 2121 C CA . GLN A 1 272 ? 4.404 -29.669 53.429 1.00 38.50 272 GLN A CA 1
ATOM 2122 C C . GLN A 1 272 ? 4.347 -31.179 53.742 1.00 38.50 272 GLN A C 1
ATOM 2124 O O . GLN A 1 272 ? 5.303 -31.695 54.327 1.00 38.50 272 GLN A O 1
ATOM 2129 N N . LYS A 1 273 ? 3.321 -31.899 53.253 1.00 29.64 273 LYS A N 1
ATOM 2130 C CA . LYS A 1 273 ? 3.477 -33.261 52.678 1.00 29.64 273 LYS A CA 1
ATOM 2131 C C . LYS A 1 273 ? 2.248 -33.790 51.924 1.00 29.64 273 LYS A C 1
ATOM 2133 O O . LYS A 1 273 ? 2.410 -34.259 50.799 1.00 29.64 273 LYS A O 1
ATOM 2138 N N . ASP A 1 274 ? 1.042 -33.681 52.478 1.00 32.03 274 ASP A N 1
ATOM 2139 C CA . ASP A 1 274 ? -0.076 -34.536 52.028 1.00 32.03 274 ASP A CA 1
ATOM 2140 C C . ASP A 1 274 ? -0.873 -34.045 50.805 1.00 32.03 274 ASP A C 1
ATOM 2142 O O . ASP A 1 274 ? -1.459 -34.856 50.086 1.00 32.03 274 ASP A O 1
ATOM 2146 N N . ILE A 1 275 ? -0.824 -32.752 50.465 1.00 30.06 275 ILE A N 1
ATOM 2147 C CA . ILE A 1 275 ? -1.582 -32.189 49.323 1.00 30.06 275 ILE A CA 1
ATOM 2148 C C . ILE A 1 275 ? -1.092 -32.731 47.955 1.00 30.06 275 ILE A C 1
ATOM 2150 O O . ILE A 1 275 ? -1.812 -32.669 46.960 1.00 30.06 275 ILE A O 1
ATOM 2154 N N . LYS A 1 276 ? 0.066 -33.412 47.896 1.00 28.14 276 LYS A N 1
ATOM 2155 C CA . LYS A 1 276 ? 0.481 -34.183 46.705 1.00 28.14 276 LYS A CA 1
ATOM 2156 C C . LYS A 1 276 ? -0.391 -35.417 46.401 1.00 28.14 276 LYS A C 1
ATOM 2158 O O . LYS A 1 276 ? -0.204 -36.008 45.341 1.00 28.14 276 LYS A O 1
ATOM 2163 N N . ARG A 1 277 ? -1.327 -35.816 47.276 1.00 31.77 277 ARG A N 1
ATOM 2164 C CA . ARG A 1 277 ? -2.209 -36.986 47.066 1.00 31.77 277 ARG A CA 1
ATOM 2165 C C . ARG A 1 277 ? -3.627 -36.688 46.570 1.00 31.77 277 ARG A C 1
ATOM 2167 O O . ARG A 1 277 ? -4.272 -37.619 46.104 1.00 31.77 277 ARG A O 1
ATOM 2174 N N . GLN A 1 278 ? -4.110 -35.444 46.618 1.00 29.28 278 GLN A N 1
ATOM 2175 C CA . GLN A 1 278 ? -5.470 -35.110 46.147 1.00 29.28 278 GLN A CA 1
ATOM 2176 C C . GLN A 1 278 ? -5.554 -34.714 44.662 1.00 29.28 278 GLN A C 1
ATOM 2178 O O . GLN A 1 278 ? -6.651 -34.577 44.128 1.00 29.28 278 GLN A O 1
ATOM 2183 N N . ILE A 1 279 ? -4.426 -34.633 43.948 1.00 31.28 279 ILE A N 1
ATOM 2184 C CA . ILE A 1 279 ? -4.388 -34.408 42.491 1.00 31.28 279 ILE A CA 1
ATOM 2185 C C . ILE A 1 279 ? -4.719 -35.712 41.725 1.00 31.28 279 ILE A C 1
ATOM 2187 O O . ILE A 1 279 ? -3.941 -36.146 40.884 1.00 31.28 279 ILE A O 1
ATOM 2191 N N . TYR A 1 280 ? -5.844 -36.372 42.041 1.00 38.78 280 TYR A N 1
ATOM 2192 C CA . TYR A 1 280 ? -6.366 -37.520 41.271 1.00 38.78 280 TYR A CA 1
ATOM 2193 C C . TYR A 1 280 ? -7.902 -37.719 41.302 1.00 38.78 280 TYR A C 1
ATOM 2195 O O . TYR A 1 280 ? -8.401 -38.770 40.904 1.00 38.78 280 TYR A O 1
ATOM 2203 N N . SER A 1 281 ? -8.675 -36.691 41.671 1.00 29.48 281 SER A N 1
ATOM 2204 C CA . SER A 1 281 ? -10.124 -36.588 41.397 1.00 29.48 281 SER A CA 1
ATOM 2205 C C . SER A 1 281 ? -10.541 -35.106 41.408 1.00 29.48 281 SER A C 1
ATOM 2207 O O . SER A 1 281 ? -10.087 -34.389 42.291 1.00 29.48 281 SER A O 1
ATOM 2209 N N . CYS A 1 282 ? -11.375 -34.571 40.510 1.00 29.00 282 CYS A N 1
ATOM 2210 C CA . CYS A 1 282 ? -12.247 -35.214 39.518 1.00 29.00 282 CYS A CA 1
ATOM 2211 C C . CYS A 1 282 ? -11.906 -34.810 38.070 1.00 29.00 282 CYS A C 1
ATOM 2213 O O . CYS A 1 282 ? -11.295 -33.776 37.818 1.00 29.00 282 CYS A O 1
ATOM 2215 N N . LYS A 1 283 ? -12.325 -35.626 37.094 1.00 30.86 283 LYS A N 1
ATOM 2216 C CA . LYS A 1 283 ? -12.008 -35.451 35.661 1.00 30.86 283 LYS A CA 1
ATOM 2217 C C . LYS A 1 283 ? -13.112 -34.715 34.871 1.00 30.86 283 LYS A C 1
ATOM 2219 O O . LYS A 1 283 ? -13.239 -34.939 33.672 1.00 30.86 283 LYS A O 1
ATOM 2224 N N . ALA A 1 284 ? -13.924 -33.897 35.548 1.00 36.19 284 ALA A N 1
ATOM 2225 C CA . ALA A 1 284 ? -15.141 -33.282 35.002 1.00 36.19 284 ALA A CA 1
ATOM 2226 C C . ALA A 1 284 ? -15.011 -31.763 34.765 1.00 36.19 284 ALA A C 1
ATOM 2228 O O . ALA A 1 284 ? -15.316 -31.279 33.680 1.00 36.19 284 ALA A O 1
ATOM 2229 N N . ASP A 1 285 ? -14.485 -31.011 35.733 1.00 35.53 285 ASP A N 1
ATOM 2230 C CA . ASP A 1 285 ? -14.586 -29.537 35.754 1.00 35.53 285 ASP A CA 1
ATOM 2231 C C . ASP A 1 285 ? -13.565 -28.796 34.865 1.00 35.53 285 ASP A C 1
ATOM 2233 O O . ASP A 1 285 ? -13.521 -27.566 34.816 1.00 35.53 285 ASP A O 1
ATOM 2237 N N . LEU A 1 286 ? -12.740 -29.536 34.118 1.00 36.66 286 LEU A N 1
ATOM 2238 C CA . LEU A 1 286 ? -11.695 -28.978 33.249 1.00 36.66 286 LEU A CA 1
ATOM 2239 C C . LEU A 1 286 ? -12.236 -28.415 31.920 1.00 36.66 286 LEU A C 1
ATOM 2241 O O . LEU A 1 286 ? -11.542 -27.643 31.263 1.00 36.66 286 LEU A O 1
ATOM 2245 N N . GLN A 1 287 ? -13.472 -28.757 31.534 1.00 36.31 287 GLN A N 1
ATOM 2246 C CA . GLN A 1 287 ? -14.146 -28.172 30.364 1.00 36.31 287 GLN A CA 1
ATOM 2247 C C . GLN A 1 287 ? -14.865 -26.848 30.669 1.00 36.31 287 GLN A C 1
ATOM 2249 O O . GLN A 1 287 ? -15.206 -26.131 29.738 1.00 36.31 287 GLN A O 1
ATOM 2254 N N . THR A 1 288 ? -15.072 -26.504 31.945 1.00 38.25 288 THR A N 1
ATOM 2255 C CA . THR A 1 288 ? -15.811 -25.294 32.355 1.00 38.25 288 THR A CA 1
ATOM 2256 C C . THR A 1 288 ? -14.889 -24.113 32.678 1.00 38.25 288 THR A C 1
ATOM 2258 O O . THR A 1 288 ? -15.326 -22.967 32.650 1.00 38.25 288 THR A O 1
ATOM 2261 N N . LEU A 1 289 ? -13.608 -24.375 32.981 1.00 38.31 289 LEU A N 1
ATOM 2262 C CA . LEU A 1 289 ? -12.592 -23.334 33.214 1.00 38.31 289 LEU A CA 1
ATOM 2263 C C . LEU A 1 289 ? -11.810 -22.949 31.947 1.00 38.31 289 LEU A C 1
ATOM 2265 O O . LEU A 1 289 ? -11.238 -21.862 31.870 1.00 38.31 289 LEU A O 1
ATOM 2269 N N . LEU A 1 290 ? -11.783 -23.838 30.952 1.00 38.12 290 LEU A N 1
ATOM 2270 C CA . LEU A 1 290 ? -11.382 -23.506 29.592 1.00 38.12 290 LEU A CA 1
ATOM 2271 C C . LEU A 1 290 ? -12.614 -22.955 28.872 1.00 38.12 290 LEU A C 1
ATOM 2273 O O . LEU A 1 290 ? -13.442 -23.731 28.401 1.00 38.12 290 LEU A O 1
ATOM 2277 N N . GLY A 1 291 ? -12.722 -21.624 28.774 1.00 43.81 291 GLY A N 1
ATOM 2278 C CA . GLY A 1 291 ? -13.663 -20.997 27.838 1.00 43.81 291 GLY A CA 1
ATOM 2279 C C . GLY A 1 291 ? -13.487 -21.627 26.456 1.00 43.81 291 GLY A C 1
ATOM 2280 O O . GLY A 1 291 ? -12.351 -21.913 26.058 1.00 43.81 291 GLY A O 1
ATOM 2281 N N . SER A 1 292 ? -14.591 -21.939 25.777 1.00 52.56 292 SER A N 1
ATOM 2282 C CA . SER A 1 292 ? -14.547 -22.850 24.636 1.00 52.56 292 SER A CA 1
ATOM 2283 C C . SER A 1 292 ? -13.676 -22.283 23.516 1.00 52.56 292 SER A C 1
ATOM 2285 O O . SER A 1 292 ? -13.473 -21.071 23.400 1.00 52.56 292 SER A O 1
ATOM 2287 N N . THR A 1 293 ? -13.153 -23.156 22.652 1.00 57.19 293 THR A N 1
ATOM 2288 C CA . THR A 1 293 ? -12.402 -22.684 21.482 1.00 57.19 293 THR A CA 1
ATOM 2289 C C . THR A 1 293 ? -13.255 -21.734 20.642 1.00 57.19 293 THR A C 1
ATOM 2291 O O . THR A 1 293 ? -12.740 -20.703 20.228 1.00 57.19 293 THR A O 1
ATOM 2294 N N . ALA A 1 294 ? -14.562 -21.993 20.514 1.00 60.78 294 ALA A N 1
ATOM 2295 C CA . ALA A 1 294 ? -15.510 -21.085 19.872 1.00 60.78 294 ALA A CA 1
ATOM 2296 C C . ALA A 1 294 ? -15.548 -19.692 20.533 1.00 60.78 294 ALA A C 1
ATOM 2298 O O . ALA A 1 294 ? -15.400 -18.705 19.822 1.00 60.78 294 ALA A O 1
ATOM 2299 N N . ASP A 1 295 ? -15.635 -19.587 21.867 1.00 74.31 295 ASP A N 1
ATOM 2300 C CA . ASP A 1 295 ? -15.619 -18.288 22.573 1.00 74.31 295 ASP A CA 1
ATOM 2301 C C . ASP A 1 295 ? -14.343 -17.479 22.271 1.00 74.31 295 ASP A C 1
ATOM 2303 O O . ASP A 1 295 ? -14.376 -16.254 22.110 1.00 74.31 295 ASP A O 1
ATOM 2307 N N . ALA A 1 296 ? -13.200 -18.167 22.175 1.00 77.88 296 ALA A N 1
ATOM 2308 C CA . ALA A 1 296 ? -11.918 -17.550 21.849 1.00 77.88 296 ALA A CA 1
ATOM 2309 C C . ALA A 1 296 ? -11.820 -17.119 20.374 1.00 77.88 296 ALA A C 1
ATOM 2311 O O . ALA A 1 296 ? -11.211 -16.084 20.090 1.00 77.88 296 ALA A O 1
ATOM 2312 N N . GLU A 1 297 ? -12.412 -17.870 19.440 1.00 85.25 297 GLU A N 1
ATOM 2313 C CA . GLU A 1 297 ? -12.449 -17.513 18.015 1.00 85.25 297 GLU A CA 1
ATOM 2314 C C . GLU A 1 297 ? -13.465 -16.397 17.723 1.00 85.25 297 GLU A C 1
ATOM 231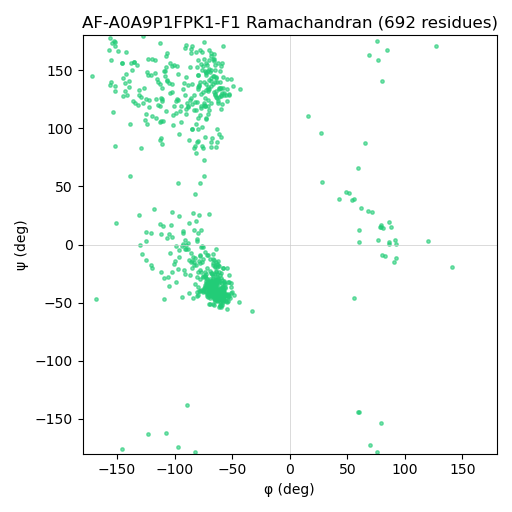6 O O . GLU A 1 297 ? -13.133 -15.459 16.999 1.00 85.25 297 GLU A O 1
ATOM 2321 N N . ASP A 1 298 ? -14.632 -16.410 18.369 1.00 87.69 298 ASP A N 1
ATOM 2322 C CA . ASP A 1 298 ? -15.624 -15.329 18.330 1.00 87.69 298 ASP A CA 1
ATOM 2323 C C . ASP A 1 298 ? -15.047 -14.016 18.868 1.00 87.69 298 ASP A C 1
ATOM 2325 O O . ASP A 1 298 ? -15.237 -12.950 18.276 1.00 87.69 298 ASP A O 1
ATOM 2329 N N . LEU A 1 299 ? -14.315 -14.071 19.986 1.00 90.25 299 LEU A N 1
ATOM 2330 C CA . LEU A 1 299 ? -13.617 -12.905 20.524 1.00 90.25 299 LEU A CA 1
ATOM 2331 C C . LEU A 1 299 ? -12.521 -12.418 19.567 1.00 90.25 299 LEU A C 1
ATOM 2333 O O . LEU A 1 299 ? -12.414 -11.214 19.332 1.00 90.25 299 LEU A O 1
ATOM 2337 N N . ARG A 1 300 ? -11.740 -13.329 18.969 1.00 93.06 300 ARG A N 1
ATOM 2338 C CA . ARG A 1 300 ? -10.725 -12.990 17.956 1.00 93.06 300 ARG A CA 1
ATOM 2339 C C . ARG A 1 300 ? -11.365 -12.288 16.752 1.00 93.06 300 ARG A C 1
ATOM 2341 O O . ARG A 1 300 ? -10.856 -11.257 16.315 1.00 93.06 300 ARG A O 1
ATOM 2348 N N . ALA A 1 301 ? -12.493 -12.798 16.255 1.00 93.38 301 ALA A N 1
ATOM 2349 C CA . ALA A 1 301 ? -13.244 -12.220 15.141 1.00 93.38 301 ALA A CA 1
ATOM 2350 C C . ALA A 1 301 ? -13.790 -10.819 15.471 1.00 93.38 301 ALA A C 1
ATOM 2352 O O . ALA A 1 301 ? -13.615 -9.895 14.673 1.00 93.38 301 ALA A O 1
ATOM 2353 N N . LYS A 1 302 ? -14.361 -10.631 16.670 1.00 95.31 302 LYS A N 1
ATOM 2354 C CA . LYS A 1 302 ? -14.810 -9.319 17.173 1.00 95.31 302 LYS A CA 1
ATOM 2355 C C . LYS A 1 302 ? -13.646 -8.328 17.245 1.00 95.31 302 LYS A C 1
ATOM 2357 O O . LYS A 1 302 ? -13.720 -7.263 16.643 1.00 95.31 302 LYS A O 1
ATOM 2362 N N . VAL A 1 303 ? -12.529 -8.690 17.885 1.00 96.81 303 VAL A N 1
ATOM 2363 C CA . VAL A 1 303 ? -11.339 -7.818 17.983 1.00 96.81 303 VAL A CA 1
ATOM 2364 C C . VAL A 1 303 ? -10.803 -7.418 16.601 1.00 96.81 303 VAL A C 1
ATOM 2366 O O . VAL A 1 303 ? -10.421 -6.265 16.398 1.00 96.81 303 VAL A O 1
ATOM 2369 N N . VAL A 1 304 ? -10.822 -8.340 15.635 1.00 96.75 304 VAL A N 1
ATOM 2370 C CA . VAL A 1 304 ? -10.443 -8.075 14.240 1.00 96.75 304 VAL A CA 1
ATOM 2371 C C . VAL A 1 304 ? -11.370 -7.049 13.569 1.00 96.75 304 VAL A C 1
ATOM 2373 O O . VAL A 1 304 ? -10.860 -6.143 12.909 1.00 96.75 304 VAL A O 1
ATOM 2376 N N . ASP A 1 305 ? -12.694 -7.116 13.752 1.00 97.56 305 ASP A N 1
ATOM 2377 C CA . ASP A 1 305 ? -13.613 -6.116 13.178 1.00 97.56 305 ASP A CA 1
ATOM 2378 C C . ASP A 1 305 ? -13.502 -4.735 13.845 1.00 97.56 305 ASP A C 1
ATOM 2380 O O . ASP A 1 305 ? -13.414 -3.712 13.162 1.00 97.56 305 ASP A O 1
ATOM 2384 N N . GLU A 1 306 ? -13.422 -4.690 15.176 1.00 98.38 306 GLU A N 1
ATOM 2385 C CA . GLU A 1 306 ? -13.263 -3.443 15.933 1.00 98.38 306 GLU A CA 1
ATOM 2386 C C . GLU A 1 306 ? -11.960 -2.710 15.539 1.00 98.38 306 GLU A C 1
ATOM 2388 O O . GLU A 1 306 ? -11.930 -1.480 15.388 1.00 98.38 306 GLU A O 1
ATOM 2393 N N . PHE A 1 307 ? -10.873 -3.461 15.305 1.00 98.38 307 PHE A N 1
ATOM 2394 C CA . PHE A 1 307 ? -9.600 -2.914 14.829 1.00 98.38 307 PHE A CA 1
ATOM 2395 C C . PHE A 1 307 ? -9.645 -2.504 13.354 1.00 98.38 307 PHE A C 1
ATOM 2397 O O . PHE A 1 307 ? -9.099 -1.449 13.016 1.00 98.38 307 PHE A O 1
ATOM 2404 N N . ARG A 1 308 ? -10.337 -3.257 12.491 1.00 97.56 308 ARG A N 1
ATOM 2405 C CA . ARG A 1 308 ? -10.562 -2.897 11.081 1.00 97.56 308 ARG A CA 1
ATOM 2406 C C . ARG A 1 308 ? -11.369 -1.608 10.946 1.00 97.56 308 ARG A C 1
ATOM 2408 O O . ARG A 1 308 ? -10.949 -0.693 10.236 1.00 97.56 308 ARG A O 1
ATOM 2415 N N . THR A 1 309 ? -12.468 -1.502 11.693 1.00 98.25 309 THR A N 1
ATOM 2416 C CA . THR A 1 309 ? -13.320 -0.307 11.801 1.00 98.25 309 THR A CA 1
ATOM 2417 C C . THR A 1 309 ? -12.484 0.911 12.200 1.00 98.25 309 THR A C 1
ATOM 2419 O O . THR A 1 309 ? -12.496 1.938 11.515 1.00 98.25 309 THR A O 1
ATOM 2422 N N . CYS A 1 310 ? -11.664 0.785 13.250 1.00 98.44 310 CYS A N 1
ATOM 2423 C CA . CYS A 1 310 ? -10.730 1.839 13.642 1.00 98.44 310 CYS A CA 1
ATOM 2424 C C . CYS A 1 310 ? -9.677 2.152 12.565 1.00 98.44 310 CYS A C 1
ATOM 2426 O O . CYS A 1 310 ? -9.360 3.324 12.351 1.00 98.44 310 CYS A O 1
ATOM 2428 N N . SER A 1 311 ? -9.123 1.146 11.882 1.00 97.44 311 SER A N 1
ATOM 2429 C CA . SER A 1 311 ? -8.107 1.355 10.844 1.00 97.44 311 SER A CA 1
ATOM 2430 C C . SER A 1 311 ? -8.645 2.160 9.660 1.00 97.44 311 SER A C 1
ATOM 2432 O O . SER A 1 311 ? -7.992 3.116 9.225 1.00 97.44 311 SER A O 1
ATOM 2434 N N . ALA A 1 312 ? -9.844 1.816 9.182 1.00 96.94 312 ALA A N 1
ATOM 2435 C CA . ALA A 1 312 ? -10.512 2.487 8.073 1.00 96.94 312 ALA A CA 1
ATOM 2436 C C . ALA A 1 312 ? -10.891 3.935 8.433 1.00 96.94 312 ALA A C 1
ATOM 2438 O O . ALA A 1 312 ? -10.559 4.865 7.694 1.00 96.94 312 ALA A O 1
ATOM 2439 N N . ALA A 1 313 ? -11.488 4.152 9.610 1.00 98.06 313 ALA A N 1
ATOM 2440 C CA . ALA A 1 313 ? -11.847 5.489 10.083 1.00 98.06 313 ALA A CA 1
ATOM 2441 C C . ALA A 1 313 ? -10.621 6.415 10.234 1.00 98.06 313 ALA A C 1
ATOM 2443 O O . ALA A 1 313 ? -10.654 7.580 9.825 1.00 98.06 313 ALA A O 1
ATOM 2444 N N . TRP A 1 314 ? -9.497 5.899 10.749 1.00 97.81 314 TRP A N 1
ATOM 2445 C CA . TRP A 1 314 ? -8.247 6.665 10.801 1.00 97.81 314 TRP A CA 1
ATOM 2446 C C . TRP A 1 314 ? -7.645 6.926 9.414 1.00 97.81 314 TRP A C 1
ATOM 2448 O O . TRP A 1 314 ? -7.119 8.019 9.193 1.00 97.81 314 TRP A O 1
ATOM 2458 N N . ALA A 1 315 ? -7.766 5.989 8.464 1.00 95.38 315 ALA A N 1
ATOM 2459 C CA . ALA A 1 315 ? -7.287 6.176 7.093 1.00 95.38 315 ALA A CA 1
ATOM 2460 C C . ALA A 1 315 ? -7.989 7.354 6.403 1.00 95.38 315 ALA A C 1
ATOM 2462 O O . ALA A 1 315 ? -7.319 8.220 5.834 1.00 95.38 315 ALA A O 1
ATOM 2463 N N . VAL A 1 316 ? -9.321 7.438 6.501 1.00 96.38 316 VAL A N 1
ATOM 2464 C CA . VAL A 1 316 ? -10.104 8.503 5.849 1.00 96.38 316 VAL A CA 1
ATOM 2465 C C . VAL A 1 316 ? -10.054 9.844 6.592 1.00 96.38 316 VAL A C 1
ATOM 2467 O O . VAL A 1 316 ? -10.170 10.903 5.972 1.00 96.38 316 VAL A O 1
ATOM 2470 N N . ARG A 1 317 ? -9.738 9.838 7.896 1.00 94.88 317 ARG A N 1
ATOM 2471 C CA . ARG A 1 317 ? -9.273 11.037 8.623 1.00 94.88 317 ARG A CA 1
ATOM 2472 C C . ARG A 1 317 ? -7.854 11.478 8.226 1.00 94.88 317 ARG A C 1
ATOM 2474 O O . ARG A 1 317 ? -7.445 12.578 8.581 1.00 94.88 317 ARG A O 1
ATOM 2481 N N . GLY A 1 318 ? -7.123 10.680 7.444 1.00 92.12 318 GLY A N 1
ATOM 2482 C CA . GLY A 1 318 ? -5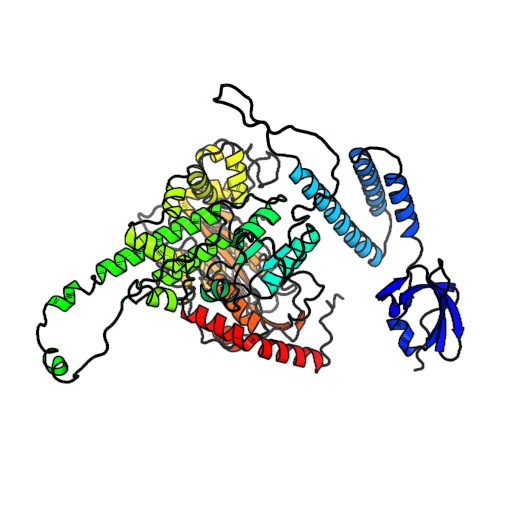.768 10.980 6.967 1.00 92.12 318 GLY A CA 1
ATOM 2483 C C . GLY A 1 318 ? -4.650 10.579 7.937 1.00 92.12 318 GLY A C 1
ATOM 2484 O O . GLY A 1 318 ? -3.473 10.752 7.616 1.00 92.12 318 GLY A O 1
ATOM 2485 N N . ASP A 1 319 ? -4.985 9.998 9.092 1.00 94.75 319 ASP A N 1
ATOM 2486 C CA . ASP A 1 319 ? -4.016 9.515 10.075 1.00 94.75 319 ASP A CA 1
ATOM 2487 C C . ASP A 1 319 ? -3.493 8.129 9.683 1.00 94.75 319 ASP A C 1
ATOM 2489 O O . ASP A 1 319 ? -3.896 7.080 10.201 1.00 94.75 319 ASP A O 1
ATOM 2493 N N . LYS A 1 320 ? -2.553 8.140 8.734 1.00 89.69 320 LYS A N 1
ATOM 2494 C CA . LYS A 1 320 ? -1.872 6.932 8.258 1.00 89.69 320 LYS A CA 1
ATOM 2495 C C . LYS A 1 320 ? -1.173 6.175 9.390 1.00 89.69 320 LYS A C 1
ATOM 2497 O O . LYS A 1 320 ? -1.125 4.953 9.336 1.00 89.69 320 LYS A O 1
ATOM 2502 N N . TRP A 1 321 ? -0.661 6.858 10.421 1.00 91.12 321 TRP A N 1
ATOM 2503 C CA . TRP A 1 321 ? 0.040 6.186 11.518 1.00 91.12 321 TRP A CA 1
ATOM 2504 C C . TRP A 1 321 ? -0.929 5.375 12.379 1.00 91.12 321 TRP A C 1
ATOM 2506 O O . TRP A 1 321 ? -0.707 4.180 12.574 1.00 91.12 321 TRP A O 1
ATOM 2516 N N . ARG A 1 322 ? -2.030 5.978 12.851 1.00 95.62 322 ARG A N 1
ATOM 2517 C CA . ARG A 1 322 ? -3.032 5.256 13.652 1.00 95.62 322 ARG A CA 1
ATOM 2518 C C . ARG A 1 322 ? -3.691 4.151 12.832 1.00 95.62 322 ARG A C 1
ATOM 2520 O O . ARG A 1 322 ? -3.804 3.034 13.331 1.00 95.62 322 ARG A O 1
ATOM 2527 N N . SER A 1 323 ? -4.029 4.424 11.570 1.00 95.06 323 SER A N 1
ATOM 2528 C CA . SER A 1 323 ? -4.559 3.422 10.638 1.00 95.06 323 SER A CA 1
ATOM 2529 C C . SER A 1 323 ? -3.632 2.205 10.501 1.00 95.06 323 SER A C 1
ATOM 2531 O O . SER A 1 323 ? -4.079 1.071 10.688 1.00 95.06 323 SER A O 1
ATOM 2533 N N . TRP A 1 324 ? -2.330 2.428 10.279 1.00 93.06 324 TRP A N 1
ATOM 2534 C CA . TRP A 1 324 ? -1.329 1.365 10.171 1.00 93.06 324 TRP A CA 1
ATOM 2535 C C . TRP A 1 324 ? -1.118 0.573 11.463 1.00 93.06 324 TRP A C 1
ATOM 2537 O O . TRP A 1 324 ? -0.907 -0.633 11.381 1.00 93.06 324 TRP A O 1
ATOM 2547 N N . GLN A 1 325 ? -1.170 1.201 12.643 1.00 94.69 325 GLN A N 1
ATOM 2548 C CA . GLN A 1 325 ? -1.063 0.460 13.909 1.00 94.69 325 GLN A CA 1
ATOM 2549 C C . GLN A 1 325 ? -2.301 -0.408 14.157 1.00 94.69 325 GLN A C 1
ATOM 2551 O O . GLN A 1 325 ? -2.159 -1.557 14.567 1.00 94.69 325 GLN A O 1
ATOM 2556 N N . TYR A 1 326 ? -3.499 0.104 13.849 1.00 97.38 326 TYR A N 1
ATOM 2557 C CA . TYR A 1 326 ? -4.730 -0.684 13.913 1.00 97.38 326 TYR A CA 1
ATOM 2558 C C . TYR A 1 326 ? -4.711 -1.859 12.929 1.00 97.38 326 TYR A C 1
ATOM 2560 O O . TYR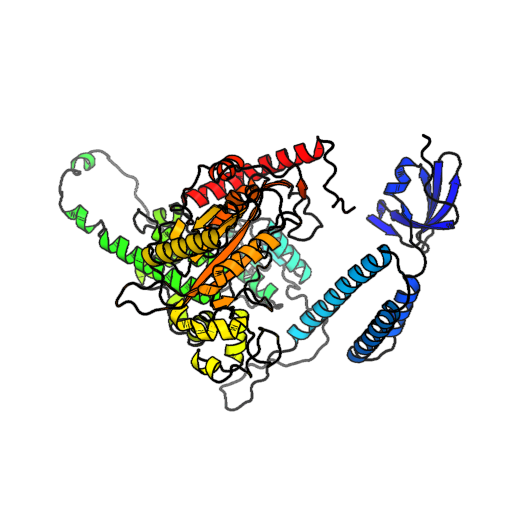 A 1 326 ? -4.973 -2.982 13.344 1.00 97.38 326 TYR A O 1
ATOM 2568 N N . LYS A 1 327 ? -4.296 -1.646 11.671 1.00 95.56 327 LYS A N 1
ATOM 2569 C CA . LYS A 1 327 ? -4.194 -2.727 10.675 1.00 95.56 327 LYS A CA 1
ATOM 2570 C C . LYS A 1 327 ? -3.109 -3.751 11.020 1.00 95.56 327 LYS A C 1
ATOM 2572 O O . LYS A 1 327 ? -3.293 -4.946 10.830 1.00 95.56 327 LYS A O 1
ATOM 2577 N N . LYS A 1 328 ? -1.991 -3.303 11.599 1.00 94.81 328 LYS A N 1
ATOM 2578 C CA . LYS A 1 328 ? -0.970 -4.203 12.147 1.00 94.81 328 LYS A CA 1
ATOM 2579 C C . LYS A 1 328 ? -1.544 -5.071 13.273 1.00 94.81 328 LYS A C 1
ATOM 2581 O O . LYS A 1 328 ? -1.306 -6.271 13.275 1.00 94.81 328 LYS A O 1
ATOM 2586 N N . ALA A 1 329 ? -2.296 -4.495 14.209 1.00 96.25 329 ALA A N 1
ATOM 2587 C CA . ALA A 1 329 ? -2.918 -5.261 15.287 1.00 96.25 329 ALA A CA 1
ATOM 2588 C C . ALA A 1 329 ? -4.017 -6.214 14.778 1.00 96.25 329 ALA A C 1
ATOM 2590 O O . ALA A 1 329 ? -4.084 -7.343 15.253 1.00 96.25 329 ALA A O 1
ATOM 2591 N N . GLU A 1 330 ? -4.816 -5.798 13.786 1.00 95.75 330 GLU A N 1
ATOM 2592 C CA . GLU A 1 330 ? -5.785 -6.649 13.077 1.00 95.75 330 GLU A CA 1
ATOM 2593 C C . GLU A 1 330 ? -5.098 -7.902 12.513 1.00 95.75 330 GLU A C 1
ATOM 2595 O O . GLU A 1 330 ? -5.484 -9.017 12.862 1.00 95.75 330 GLU A O 1
ATOM 2600 N N . ASN A 1 331 ? -4.038 -7.737 11.711 1.00 94.25 331 ASN A N 1
ATOM 2601 C CA . ASN A 1 331 ? -3.378 -8.865 11.043 1.00 94.25 331 ASN A CA 1
ATOM 2602 C C . ASN A 1 331 ? -2.655 -9.785 12.051 1.00 94.25 331 ASN A C 1
ATOM 2604 O O . ASN A 1 331 ? -2.620 -10.996 11.841 1.00 94.25 331 ASN A O 1
ATOM 2608 N N . LEU A 1 332 ? -2.144 -9.260 13.174 1.00 94.62 332 LEU A N 1
ATOM 2609 C CA . LEU A 1 332 ? -1.570 -10.081 14.252 1.00 94.62 332 LEU A CA 1
ATOM 2610 C C . LEU A 1 332 ? -2.634 -10.896 15.002 1.00 94.62 332 LEU A C 1
ATOM 2612 O O . LEU A 1 332 ? -2.438 -12.090 15.218 1.00 94.62 332 LEU A O 1
ATOM 2616 N N . VAL A 1 333 ? -3.763 -10.282 15.379 1.00 94.94 333 VAL A N 1
ATOM 2617 C CA . VAL A 1 333 ? -4.849 -10.979 16.093 1.00 94.94 333 VAL A CA 1
ATOM 2618 C C . VAL A 1 333 ? -5.529 -12.009 15.189 1.00 94.94 333 VAL A C 1
ATOM 2620 O O . VAL A 1 333 ? -5.784 -13.121 15.640 1.00 94.94 333 VAL A O 1
ATOM 2623 N N . ALA A 1 334 ? -5.746 -11.699 13.907 1.00 92.69 334 ALA A N 1
ATOM 2624 C CA . ALA A 1 334 ? -6.328 -12.632 12.938 1.00 92.69 334 ALA A CA 1
ATOM 2625 C C . ALA A 1 334 ? -5.510 -13.930 12.775 1.00 92.69 334 ALA A C 1
ATOM 2627 O O . ALA A 1 334 ? -6.078 -14.987 12.516 1.00 92.69 334 ALA A O 1
ATOM 2628 N N . GLN A 1 335 ? -4.187 -13.863 12.960 1.00 89.62 335 GLN A N 1
ATOM 2629 C CA . GLN A 1 335 ? -3.270 -15.006 12.854 1.00 89.62 335 GLN A CA 1
ATOM 2630 C C . GLN A 1 335 ? -2.987 -15.702 14.203 1.00 89.62 335 GLN A C 1
ATOM 2632 O O . GLN A 1 335 ? -2.245 -16.687 14.247 1.00 89.62 335 GLN A O 1
ATOM 2637 N N . ALA A 1 336 ? -3.550 -15.214 15.314 1.00 86.94 336 ALA A N 1
ATOM 2638 C CA . ALA A 1 336 ? -3.269 -15.722 16.654 1.00 86.94 336 ALA A CA 1
ATOM 2639 C C . ALA A 1 336 ? -3.909 -17.101 16.896 1.00 86.94 336 ALA A C 1
ATOM 2641 O O . ALA A 1 336 ? -5.121 -17.213 17.061 1.00 86.94 336 ALA A O 1
ATOM 2642 N N . ARG A 1 337 ? -3.087 -18.156 16.972 1.00 75.06 337 ARG A N 1
ATOM 2643 C CA . ARG A 1 337 ? -3.542 -19.538 17.241 1.00 75.06 337 ARG A CA 1
ATOM 2644 C C . ARG A 1 337 ? -3.743 -19.861 18.727 1.00 75.06 337 ARG A C 1
ATOM 2646 O O . ARG A 1 337 ? -4.355 -20.875 19.042 1.00 75.06 337 ARG A O 1
ATOM 2653 N N . SER A 1 338 ? -3.215 -19.028 19.620 1.00 68.56 338 SER A N 1
ATOM 2654 C CA . SER A 1 338 ? -3.338 -19.186 21.073 1.00 68.56 338 SER A CA 1
ATOM 2655 C C . SER A 1 338 ? -4.662 -18.635 21.620 1.00 68.56 338 SER A C 1
ATOM 2657 O O . SER A 1 338 ? -5.499 -18.115 20.877 1.00 68.56 338 SER A O 1
ATOM 2659 N N . SER A 1 339 ? -4.834 -18.711 22.943 1.00 76.25 339 SER A N 1
ATOM 2660 C CA . SER A 1 339 ? -5.944 -18.062 23.643 1.00 76.25 339 SER A CA 1
ATOM 2661 C C . SER A 1 339 ? -5.862 -16.528 23.557 1.00 76.25 339 SER A C 1
ATOM 2663 O O . SER A 1 339 ? -4.806 -15.954 23.290 1.00 76.25 339 SER A O 1
ATOM 2665 N N . MET A 1 340 ? -6.961 -15.832 23.856 1.00 85.62 340 MET A N 1
ATOM 2666 C CA . MET A 1 340 ? -6.988 -14.364 23.990 1.00 85.62 340 MET A CA 1
ATOM 2667 C C . MET A 1 340 ? -6.517 -13.898 25.389 1.00 85.62 340 MET A C 1
ATOM 2669 O O . MET A 1 340 ? -7.131 -13.029 26.019 1.00 85.62 340 MET A O 1
ATOM 2673 N N . SER A 1 341 ? -5.438 -14.496 25.914 1.00 87.81 341 SER A N 1
ATOM 2674 C CA . SER A 1 341 ? -4.837 -14.095 27.193 1.00 87.81 341 SER A CA 1
ATOM 2675 C C . SER A 1 341 ? -3.941 -12.860 27.053 1.00 87.81 341 SER A C 1
ATOM 2677 O O . SER A 1 341 ? -3.405 -12.554 25.988 1.00 87.81 341 SER A O 1
ATOM 2679 N N . VAL A 1 342 ? -3.712 -12.158 28.167 1.00 90.06 342 VAL A N 1
ATOM 2680 C CA . VAL A 1 342 ? -2.791 -11.006 28.224 1.00 90.06 342 VAL A CA 1
ATOM 2681 C C . VAL A 1 342 ? -1.368 -11.389 27.805 1.00 90.06 342 VAL A C 1
ATOM 2683 O O . VAL A 1 342 ? -0.663 -10.560 27.231 1.00 90.06 342 VAL A O 1
ATOM 2686 N N . GLN A 1 343 ? -0.936 -12.621 28.086 1.00 90.38 343 GLN A N 1
ATOM 2687 C CA . GLN A 1 343 ? 0.407 -13.088 27.747 1.00 90.38 343 GLN A CA 1
ATOM 2688 C C . GLN A 1 343 ? 0.509 -13.509 26.277 1.00 90.38 343 GLN A C 1
ATOM 2690 O O . GLN A 1 343 ? 1.476 -13.138 25.615 1.00 90.38 343 GLN A O 1
ATOM 2695 N N . ASP A 1 344 ? -0.509 -14.188 25.745 1.00 90.00 344 ASP A N 1
ATOM 2696 C CA . ASP A 1 344 ? -0.580 -14.550 24.326 1.00 90.00 344 ASP A CA 1
ATOM 2697 C C . ASP A 1 344 ? -0.574 -13.300 23.440 1.00 90.00 344 ASP A C 1
ATOM 2699 O O . ASP A 1 344 ? 0.271 -13.179 22.551 1.00 90.00 344 ASP A O 1
ATOM 2703 N N . LEU A 1 345 ? -1.432 -12.318 23.749 1.00 92.62 345 LEU A N 1
ATOM 2704 C CA . LEU A 1 345 ? -1.511 -11.038 23.036 1.00 92.62 345 LEU A CA 1
ATOM 2705 C C . LEU A 1 345 ? -0.165 -10.285 23.043 1.00 92.62 345 LEU A C 1
ATOM 2707 O O . LEU A 1 345 ? 0.237 -9.728 22.021 1.00 92.62 345 LEU A O 1
ATOM 2711 N N . LYS A 1 346 ? 0.573 -10.304 24.162 1.00 92.44 346 LYS A N 1
ATOM 2712 C CA . LYS A 1 346 ? 1.943 -9.759 24.223 1.00 92.44 346 LYS A CA 1
ATOM 2713 C C . LYS A 1 346 ? 2.917 -10.564 23.357 1.00 92.44 346 LYS A C 1
ATOM 2715 O O . LYS A 1 346 ? 3.720 -9.962 22.651 1.00 92.44 346 LYS A O 1
ATOM 2720 N N . SER A 1 347 ? 2.848 -11.898 23.390 1.00 90.94 347 SER A N 1
ATOM 2721 C CA . SER A 1 347 ? 3.773 -12.782 22.660 1.00 90.94 347 SER A CA 1
ATOM 2722 C C . SER A 1 347 ? 3.667 -12.657 21.136 1.00 90.94 347 SER A C 1
ATOM 2724 O O . SER A 1 347 ? 4.678 -12.758 20.447 1.00 90.94 347 SER A O 1
ATOM 2726 N N . ILE A 1 348 ? 2.476 -12.339 20.610 1.00 91.94 348 ILE A N 1
ATOM 2727 C CA . ILE A 1 348 ? 2.273 -12.034 19.184 1.00 91.94 348 ILE A CA 1
ATOM 2728 C C . ILE A 1 348 ? 2.660 -10.589 18.806 1.00 91.94 348 ILE A C 1
ATOM 2730 O O . ILE A 1 348 ? 2.464 -10.175 17.667 1.00 91.94 348 ILE A O 1
ATOM 2734 N N . GLY A 1 349 ? 3.210 -9.800 19.736 1.00 91.56 349 GLY A N 1
ATOM 2735 C CA . GLY A 1 349 ? 3.748 -8.465 19.464 1.00 91.56 349 GLY A CA 1
ATOM 2736 C C . GLY A 1 349 ? 2.740 -7.309 19.518 1.00 91.56 349 GLY A C 1
ATOM 2737 O O . GLY A 1 349 ? 3.028 -6.234 18.978 1.00 91.56 349 GLY A O 1
ATOM 2738 N N . LEU A 1 350 ? 1.571 -7.465 20.162 1.00 94.75 350 LEU A N 1
ATOM 2739 C CA . LEU A 1 350 ? 0.707 -6.309 20.442 1.00 94.75 350 LEU A CA 1
ATOM 2740 C C . LEU A 1 350 ? 1.337 -5.421 21.523 1.00 94.75 350 LEU A C 1
ATOM 2742 O O . LEU A 1 350 ? 1.710 -5.869 22.607 1.00 94.75 350 LEU A O 1
ATOM 2746 N N . THR A 1 351 ? 1.379 -4.115 21.256 1.00 94.50 351 THR A N 1
ATOM 2747 C CA . THR A 1 351 ? 1.783 -3.127 22.269 1.00 94.50 351 THR A CA 1
ATOM 2748 C C . THR A 1 351 ? 0.777 -3.100 23.432 1.00 94.50 351 THR A C 1
ATOM 2750 O O . THR A 1 351 ? -0.408 -3.360 23.202 1.00 94.50 351 THR A O 1
ATOM 2753 N N . PRO A 1 352 ? 1.170 -2.699 24.659 1.00 94.81 352 PRO A N 1
ATOM 2754 C CA . PRO A 1 352 ? 0.268 -2.683 25.818 1.00 94.81 352 PRO A CA 1
ATOM 2755 C C . PRO A 1 352 ? -1.056 -1.934 25.596 1.00 94.81 352 PRO A C 1
ATOM 2757 O O . PRO A 1 352 ? -2.088 -2.347 26.115 1.00 94.81 352 PRO A O 1
ATOM 2760 N N . LYS A 1 353 ? -1.060 -0.879 24.766 1.00 96.06 353 LYS A N 1
ATOM 2761 C CA . LYS A 1 353 ? -2.279 -0.132 24.404 1.00 96.06 353 LYS A CA 1
ATOM 2762 C C . LYS A 1 353 ? -3.255 -0.943 23.546 1.00 96.06 353 LYS A C 1
ATOM 2764 O O . LYS A 1 353 ? -4.457 -0.746 23.660 1.00 96.06 353 LYS A O 1
ATOM 2769 N N . PHE A 1 354 ? -2.754 -1.842 22.701 1.00 97.44 354 PHE A N 1
ATOM 2770 C CA . PHE A 1 354 ? -3.586 -2.750 21.910 1.00 97.44 354 PHE A CA 1
ATOM 2771 C C . PHE A 1 354 ? -4.022 -3.978 22.713 1.00 97.44 354 PHE A C 1
ATOM 2773 O O . PHE A 1 354 ? -5.161 -4.407 22.561 1.00 97.44 354 PHE A O 1
ATOM 2780 N N . VAL A 1 355 ? -3.184 -4.475 23.633 1.00 96.62 355 VAL A N 1
ATOM 2781 C CA . VAL A 1 355 ? -3.596 -5.500 24.611 1.00 96.62 355 VAL A CA 1
ATOM 2782 C C . VAL A 1 355 ? -4.778 -4.995 25.446 1.00 96.62 355 VAL A C 1
ATOM 2784 O O . VAL A 1 355 ? -5.794 -5.675 25.513 1.00 96.62 355 VAL A O 1
ATOM 2787 N N . GLN A 1 356 ? -4.701 -3.775 25.994 1.00 96.50 356 GLN A N 1
ATOM 2788 C CA . GLN A 1 356 ? -5.809 -3.173 26.752 1.00 96.50 356 GLN A CA 1
ATOM 2789 C C . GLN A 1 356 ? -7.100 -3.042 25.927 1.00 96.50 356 GLN A C 1
ATOM 2791 O O . GLN A 1 356 ? -8.180 -3.303 26.440 1.00 96.50 356 GLN A O 1
ATOM 2796 N N . LYS A 1 357 ? -7.008 -2.739 24.627 1.00 98.00 357 LYS A N 1
ATOM 2797 C CA . LYS A 1 357 ? -8.189 -2.708 23.746 1.00 98.00 357 LYS A CA 1
ATOM 2798 C C . LYS A 1 357 ? -8.796 -4.088 23.490 1.00 98.00 357 LYS A C 1
ATOM 2800 O O . LYS A 1 357 ? -10.007 -4.188 23.359 1.00 98.00 357 LYS A O 1
ATOM 2805 N N . CYS A 1 358 ? -7.995 -5.154 23.474 1.00 95.94 358 CYS A N 1
ATOM 2806 C CA . CYS A 1 358 ? -8.529 -6.520 23.433 1.00 95.94 358 CYS A CA 1
ATOM 2807 C C . CYS A 1 358 ? -9.271 -6.874 24.736 1.00 95.94 358 CYS A C 1
ATOM 2809 O O . CYS A 1 358 ? -10.259 -7.600 24.694 1.00 95.94 358 CYS A O 1
ATOM 2811 N N . LEU A 1 359 ? -8.813 -6.355 25.883 1.00 94.56 359 LEU A N 1
ATOM 2812 C CA . LEU A 1 359 ? -9.491 -6.526 27.173 1.00 94.56 359 LEU A CA 1
ATOM 2813 C C . LEU A 1 359 ? -10.810 -5.745 27.227 1.00 94.56 359 LEU A C 1
ATOM 2815 O O . LEU A 1 359 ? -11.821 -6.327 27.598 1.00 94.56 359 LEU A O 1
ATOM 2819 N N . GLU A 1 360 ? -10.817 -4.491 26.764 1.00 95.00 360 GLU A N 1
ATOM 2820 C CA . GLU A 1 360 ? -12.019 -3.655 26.619 1.00 95.00 360 GLU A CA 1
ATOM 2821 C C . GLU A 1 360 ? -13.104 -4.370 25.789 1.00 95.00 360 GLU A C 1
ATOM 2823 O O . GLU A 1 360 ? -14.246 -4.495 26.228 1.00 95.00 360 GLU A O 1
ATOM 2828 N N . ILE A 1 361 ? -12.727 -4.929 24.632 1.00 96.00 361 ILE A N 1
ATOM 2829 C CA . ILE A 1 361 ? -13.631 -5.684 23.747 1.00 96.00 361 ILE A CA 1
ATOM 2830 C C . ILE A 1 361 ? -14.101 -6.994 24.399 1.00 96.00 361 ILE A C 1
ATOM 2832 O O . ILE A 1 361 ? -15.244 -7.398 24.201 1.00 96.00 361 ILE A O 1
ATOM 2836 N N . ARG A 1 362 ? -13.258 -7.653 25.203 1.00 92.56 362 ARG A N 1
ATOM 2837 C CA . ARG A 1 362 ? -13.625 -8.876 25.939 1.00 92.56 362 ARG A CA 1
ATOM 2838 C C . ARG A 1 362 ? -14.595 -8.612 27.093 1.00 92.56 362 ARG A C 1
ATOM 2840 O O . ARG A 1 362 ? -15.419 -9.467 27.386 1.00 92.56 362 ARG A O 1
ATOM 2847 N N . GLU A 1 363 ? -14.477 -7.464 27.751 1.00 91.94 363 GLU A N 1
ATOM 2848 C CA . GLU A 1 363 ? -15.323 -7.057 28.878 1.00 91.94 363 GLU A CA 1
ATOM 2849 C C . GLU A 1 363 ? -16.671 -6.489 28.409 1.00 91.94 363 GLU A C 1
ATOM 2851 O O . GLU A 1 363 ? -17.716 -6.837 28.952 1.00 91.94 363 GLU A O 1
ATOM 2856 N N . ARG A 1 364 ? -16.653 -5.627 27.384 1.00 92.19 364 ARG A N 1
ATOM 2857 C CA . ARG A 1 364 ? -17.825 -4.862 26.920 1.00 92.19 364 ARG A CA 1
ATOM 2858 C C . ARG A 1 364 ? -18.509 -5.452 25.685 1.00 92.19 364 ARG A C 1
ATOM 2860 O O . ARG A 1 364 ? -19.617 -5.047 25.351 1.00 92.19 364 ARG A O 1
ATOM 2867 N N . GLY A 1 365 ? -17.834 -6.346 24.964 1.00 91.62 365 GLY A N 1
ATOM 2868 C CA . GLY A 1 365 ? -18.248 -6.857 23.652 1.00 91.62 365 GLY A CA 1
ATOM 2869 C C . GLY A 1 365 ? -17.880 -5.960 22.460 1.00 91.62 365 GLY A C 1
ATOM 2870 O O . GLY A 1 365 ? -18.011 -6.406 21.323 1.00 91.62 365 GLY A O 1
ATOM 2871 N N . TYR A 1 366 ? -17.409 -4.729 22.695 1.00 94.00 366 TYR A N 1
ATOM 2872 C CA . TYR A 1 366 ? -17.089 -3.725 21.670 1.00 94.00 366 TYR A CA 1
ATOM 2873 C C . TYR A 1 366 ? -15.939 -2.799 22.108 1.00 94.00 366 TYR A C 1
ATOM 2875 O O . TYR A 1 366 ? -15.579 -2.740 23.284 1.00 94.00 366 TYR A O 1
ATOM 2883 N N . LEU A 1 367 ? -15.382 -2.039 21.162 1.00 97.75 367 LEU A N 1
ATOM 2884 C CA . LEU A 1 367 ? -14.386 -0.992 21.379 1.00 97.75 367 LEU A CA 1
ATOM 2885 C C . LEU A 1 367 ? -15.078 0.376 21.346 1.00 97.75 367 LEU A C 1
ATOM 2887 O O . LEU A 1 367 ? -15.609 0.787 20.314 1.00 97.75 367 LEU A O 1
ATOM 2891 N N . GLU A 1 368 ? -15.028 1.141 22.436 1.00 97.75 368 GLU A N 1
ATOM 2892 C CA . GLU A 1 368 ? -15.715 2.440 22.558 1.00 97.75 368 GLU A CA 1
ATOM 2893 C C . GLU A 1 368 ? -15.290 3.423 21.451 1.00 97.75 368 GLU A C 1
ATOM 2895 O O . GLU A 1 368 ? -16.089 4.196 20.922 1.00 97.75 368 GLU A O 1
ATOM 2900 N N . GLN A 1 369 ? -14.030 3.322 21.021 1.00 97.69 369 GLN A N 1
ATOM 2901 C CA . GLN A 1 369 ? -13.491 4.096 19.907 1.00 97.69 369 GLN A CA 1
ATOM 2902 C C . GLN A 1 369 ? -14.059 3.691 18.533 1.00 97.69 369 GLN A C 1
ATOM 2904 O O . GLN A 1 369 ? -14.214 4.560 17.676 1.00 97.69 369 GLN A O 1
ATOM 2909 N N . ALA A 1 370 ? -14.350 2.409 18.298 1.00 98.12 370 ALA A N 1
ATOM 2910 C CA . ALA A 1 370 ? -14.971 1.963 17.051 1.00 98.12 370 ALA A CA 1
ATOM 2911 C C . ALA A 1 370 ? -16.458 2.335 17.034 1.00 98.12 370 ALA A C 1
ATOM 2913 O O . ALA A 1 370 ? -16.937 2.856 16.031 1.00 98.12 370 ALA A O 1
ATOM 2914 N N . GLU A 1 371 ? -17.153 2.198 18.167 1.00 98.00 371 GLU A N 1
ATOM 2915 C CA . GLU A 1 371 ? -18.524 2.689 18.343 1.00 98.00 371 GLU A CA 1
ATOM 2916 C C . GLU A 1 371 ? -18.653 4.196 18.090 1.00 98.00 371 GLU A C 1
ATOM 2918 O O . GLU A 1 371 ? -19.597 4.633 17.430 1.00 98.00 371 GLU A O 1
ATOM 2923 N N . ALA A 1 372 ? -17.688 4.998 18.551 1.00 98.12 372 ALA A N 1
ATOM 2924 C CA . ALA A 1 372 ? -17.640 6.425 18.245 1.00 98.12 372 ALA A CA 1
ATOM 2925 C C . ALA A 1 372 ? -17.491 6.699 16.735 1.00 98.12 372 ALA A C 1
ATOM 2927 O O . ALA A 1 372 ? -18.108 7.630 16.224 1.00 98.12 372 ALA A O 1
ATOM 2928 N N . PHE A 1 373 ? -16.726 5.880 16.001 1.00 98.19 373 PHE A N 1
ATOM 2929 C CA . PHE A 1 373 ? -16.617 5.988 14.541 1.00 98.19 373 PHE A CA 1
ATOM 2930 C C . PHE A 1 373 ? -17.863 5.477 13.803 1.00 98.19 373 PHE A C 1
ATOM 2932 O O . PHE A 1 373 ? -18.274 6.096 12.826 1.00 98.19 373 PHE A O 1
ATOM 2939 N N . ARG A 1 374 ? -18.515 4.407 14.278 1.00 97.25 374 ARG A N 1
ATOM 2940 C CA . ARG A 1 374 ? -19.783 3.898 13.717 1.00 97.25 374 ARG A CA 1
ATOM 2941 C C . ARG A 1 374 ? -20.944 4.890 13.877 1.00 97.25 374 ARG A C 1
ATOM 2943 O O . ARG A 1 374 ? -21.918 4.795 13.135 1.00 97.25 374 ARG A O 1
ATOM 2950 N N . LYS A 1 375 ? -20.838 5.855 14.797 1.00 97.88 375 LYS A N 1
ATOM 2951 C CA . LYS A 1 375 ? -21.826 6.928 15.037 1.00 97.88 375 LYS A CA 1
ATOM 2952 C C . LYS A 1 375 ? -21.458 8.265 14.372 1.00 97.88 375 LYS A C 1
ATOM 2954 O O . LYS A 1 375 ? -22.224 9.220 14.461 1.00 97.88 375 LYS A O 1
ATOM 2959 N N . ASP A 1 376 ? -20.317 8.341 13.689 1.00 97.94 376 ASP A N 1
ATOM 2960 C CA . ASP A 1 376 ? -19.816 9.552 13.033 1.00 97.94 376 ASP A CA 1
ATOM 2961 C C . ASP A 1 376 ? -20.238 9.589 11.547 1.00 97.94 376 ASP A C 1
ATOM 2963 O O . ASP A 1 376 ? -19.704 8.879 10.694 1.00 97.94 376 ASP A O 1
ATOM 2967 N N . ALA A 1 377 ? -21.224 10.434 11.229 1.00 97.75 377 ALA A N 1
ATOM 2968 C CA . ALA A 1 377 ? -21.756 10.592 9.871 1.00 97.75 377 ALA A CA 1
ATOM 2969 C C . ALA A 1 377 ? -20.745 11.195 8.874 1.00 97.75 377 ALA A C 1
ATOM 2971 O O . ALA A 1 377 ? -20.808 10.905 7.673 1.00 97.75 377 ALA A O 1
ATOM 2972 N N . ASP A 1 378 ? -19.787 11.993 9.353 1.00 97.81 378 ASP A N 1
ATOM 2973 C CA . ASP A 1 378 ? -18.705 12.512 8.519 1.00 97.81 378 ASP A CA 1
ATOM 2974 C C . ASP A 1 378 ? -17.698 11.380 8.212 1.00 97.81 378 ASP A C 1
ATOM 2976 O O . ASP A 1 378 ? -17.232 11.281 7.079 1.00 97.81 378 ASP A O 1
ATOM 2980 N N . ILE A 1 379 ? -17.426 10.453 9.146 1.00 98.00 379 ILE A N 1
ATOM 2981 C CA . ILE A 1 379 ? -16.662 9.217 8.862 1.00 98.00 379 ILE A CA 1
ATOM 2982 C C . ILE A 1 379 ? -17.350 8.358 7.801 1.00 98.00 379 ILE A C 1
ATOM 2984 O O . ILE A 1 379 ? -16.680 7.961 6.848 1.00 98.00 379 ILE A O 1
ATOM 2988 N N . HIS A 1 380 ? -18.658 8.106 7.914 1.00 98.06 380 HIS A N 1
ATOM 2989 C CA . HIS A 1 380 ? -19.401 7.341 6.901 1.00 98.06 380 HIS A CA 1
ATOM 2990 C C . HIS A 1 380 ? -19.326 7.999 5.523 1.00 98.06 380 HIS A C 1
ATOM 2992 O O . HIS A 1 380 ? -18.985 7.335 4.545 1.00 98.06 380 HIS A O 1
ATOM 2998 N N . THR A 1 381 ? -19.522 9.320 5.459 1.00 98.38 381 THR A N 1
ATOM 2999 C CA . THR A 1 381 ? -19.351 10.099 4.221 1.00 98.38 381 THR A CA 1
ATOM 3000 C C . THR A 1 381 ? -17.939 9.930 3.645 1.00 98.38 381 THR A C 1
ATOM 3002 O O . THR A 1 381 ? -17.767 9.694 2.452 1.00 98.38 381 THR A O 1
ATOM 3005 N N . LEU A 1 382 ? -16.896 10.035 4.473 1.00 98.38 382 LEU A N 1
ATOM 3006 C CA . LEU A 1 382 ? -15.507 9.921 4.022 1.00 98.38 382 LEU A CA 1
ATOM 3007 C C . LEU A 1 382 ? -15.141 8.494 3.577 1.00 98.38 382 LEU A C 1
ATOM 3009 O O . LEU A 1 382 ? -14.388 8.336 2.612 1.00 98.38 382 LEU A O 1
ATOM 3013 N N . LEU A 1 383 ? -15.682 7.467 4.238 1.00 97.88 383 LEU A N 1
ATOM 3014 C CA . LEU A 1 383 ? -15.576 6.067 3.817 1.00 97.88 383 LEU A CA 1
ATOM 3015 C C . LEU A 1 383 ? -16.271 5.841 2.471 1.00 97.88 383 LEU A C 1
ATOM 3017 O O . LEU A 1 383 ? -15.708 5.168 1.616 1.00 97.88 383 LEU A O 1
ATOM 3021 N N . GLU A 1 384 ? -17.443 6.438 2.240 1.00 97.75 384 GLU A N 1
ATOM 3022 C CA . GLU A 1 384 ? -18.145 6.339 0.958 1.00 97.75 384 GLU A CA 1
ATOM 3023 C C . GLU A 1 384 ? -17.373 7.045 -0.170 1.00 97.75 384 GLU A C 1
ATOM 3025 O O . GLU A 1 384 ? -17.079 6.442 -1.203 1.00 97.75 384 GLU A O 1
ATOM 3030 N N . LEU A 1 385 ? -16.978 8.306 0.037 1.00 98.19 385 LEU A N 1
ATOM 3031 C CA . LEU A 1 385 ? -16.310 9.124 -0.980 1.00 98.19 385 LEU A CA 1
ATOM 3032 C C . LEU A 1 385 ? -14.934 8.581 -1.390 1.00 98.19 385 LEU A C 1
ATOM 3034 O O . LEU A 1 385 ? -14.554 8.709 -2.553 1.00 98.19 385 LEU A O 1
ATOM 3038 N N . THR A 1 386 ? -14.193 7.948 -0.475 1.00 97.19 386 THR A N 1
ATOM 3039 C CA . THR A 1 386 ? -12.877 7.352 -0.786 1.00 97.19 386 THR A CA 1
ATOM 3040 C C . THR A 1 386 ? -12.953 6.026 -1.558 1.00 97.19 386 THR A C 1
ATOM 3042 O O . THR A 1 386 ? -11.917 5.494 -1.954 1.00 97.19 386 THR A O 1
ATOM 3045 N N . ARG A 1 387 ? -14.161 5.520 -1.863 1.00 96.62 387 ARG A N 1
ATOM 3046 C CA . ARG A 1 387 ? -14.384 4.401 -2.805 1.00 96.62 387 ARG A CA 1
ATOM 3047 C C . ARG A 1 387 ? -14.191 4.827 -4.265 1.00 96.62 387 ARG A C 1
ATOM 3049 O O . ARG A 1 387 ? -13.913 3.985 -5.116 1.00 96.62 387 ARG A O 1
ATOM 3056 N N . ILE A 1 388 ? -14.332 6.123 -4.562 1.00 97.56 388 ILE A N 1
ATOM 3057 C CA . ILE A 1 388 ? -14.133 6.688 -5.900 1.00 97.56 388 ILE A CA 1
ATOM 3058 C C . ILE A 1 388 ? -12.626 6.717 -6.208 1.00 97.56 388 ILE A C 1
ATOM 3060 O O . ILE A 1 388 ? -11.854 7.402 -5.531 1.00 97.56 388 ILE A O 1
ATOM 3064 N N . HIS A 1 389 ? -12.185 6.021 -7.262 1.00 95.25 389 HIS A N 1
ATOM 3065 C CA . HIS A 1 389 ? -10.770 6.057 -7.656 1.00 95.25 389 HIS A CA 1
ATOM 3066 C C . HIS A 1 389 ? -10.327 7.492 -8.000 1.00 95.25 389 HIS A C 1
ATOM 3068 O O . HIS A 1 389 ? -11.022 8.226 -8.701 1.00 95.25 389 HIS A O 1
ATOM 3074 N N . GLY A 1 390 ? -9.162 7.906 -7.494 1.00 93.81 390 GLY A N 1
ATOM 3075 C CA . GLY A 1 390 ? -8.674 9.288 -7.595 1.00 93.81 390 GLY A CA 1
ATOM 3076 C C . GLY A 1 390 ? -9.170 10.239 -6.491 1.00 93.81 390 GLY A C 1
ATOM 3077 O O . GLY A 1 390 ? -8.806 11.418 -6.509 1.00 93.81 390 GLY A O 1
ATOM 3078 N N . VAL A 1 391 ? -9.951 9.753 -5.515 1.00 96.62 391 VAL A N 1
ATOM 3079 C CA . VAL A 1 391 ? -10.431 10.529 -4.356 1.00 96.62 391 VAL A CA 1
ATOM 3080 C C . VAL A 1 391 ? -9.763 10.042 -3.069 1.00 96.62 391 VAL A C 1
ATOM 3082 O O . VAL A 1 391 ? -10.265 9.188 -2.346 1.00 96.62 391 VAL A O 1
ATOM 3085 N N . GLY A 1 392 ? -8.588 10.599 -2.769 1.00 95.31 392 GLY A N 1
ATOM 3086 C CA . GLY A 1 392 ? -7.892 10.337 -1.505 1.00 95.31 392 GLY A CA 1
ATOM 3087 C C . GLY A 1 392 ? -8.506 11.085 -0.304 1.00 95.31 392 GLY A C 1
ATOM 3088 O O . GLY A 1 392 ? -9.235 12.061 -0.502 1.00 95.31 392 GLY A O 1
ATOM 3089 N N . PRO A 1 393 ? -8.148 10.716 0.946 1.00 95.62 393 PRO A N 1
ATOM 3090 C CA . PRO A 1 393 ? -8.704 11.297 2.177 1.00 95.62 393 PRO A CA 1
ATOM 3091 C C . PRO A 1 393 ? -8.748 12.831 2.217 1.00 95.62 393 PRO A C 1
ATOM 3093 O O . PRO A 1 393 ? -9.766 13.415 2.573 1.00 95.62 393 PRO A O 1
ATOM 3096 N N . ALA A 1 394 ? -7.678 13.506 1.783 1.00 95.88 394 ALA A N 1
ATOM 3097 C CA . ALA A 1 394 ? -7.619 14.970 1.765 1.00 95.88 394 ALA A CA 1
ATOM 3098 C C . ALA A 1 394 ? -8.655 15.610 0.817 1.00 95.88 394 ALA A C 1
ATOM 3100 O O . ALA A 1 394 ? -9.156 16.698 1.106 1.00 95.88 394 ALA A O 1
ATOM 3101 N N . LEU A 1 395 ? -8.992 14.941 -0.294 1.00 96.56 395 LEU A N 1
ATOM 3102 C CA . LEU A 1 395 ? -10.001 15.407 -1.245 1.00 96.56 395 LEU A CA 1
ATOM 3103 C C . LEU A 1 395 ? -11.417 15.105 -0.749 1.00 96.56 395 LEU A C 1
ATOM 3105 O O . LEU A 1 395 ? -12.258 15.998 -0.766 1.00 96.56 395 LEU A O 1
ATOM 3109 N N . ALA A 1 396 ? -11.653 13.900 -0.220 1.00 97.81 396 ALA A N 1
ATOM 3110 C CA . ALA A 1 396 ? -12.923 13.551 0.416 1.00 97.81 396 ALA A CA 1
ATOM 3111 C C . ALA A 1 396 ? -13.271 14.539 1.548 1.00 97.81 396 ALA A C 1
ATOM 3113 O O . ALA A 1 396 ? -14.388 15.045 1.609 1.00 97.81 396 ALA A O 1
ATOM 3114 N N . GLN A 1 397 ? -12.291 14.921 2.376 1.00 96.50 397 GLN A N 1
ATOM 3115 C CA . GLN A 1 397 ? -12.458 15.955 3.404 1.00 96.50 397 GLN A CA 1
ATOM 3116 C C . GLN A 1 397 ? -12.691 17.363 2.833 1.00 96.50 397 GLN A C 1
ATOM 3118 O O . GLN A 1 397 ? -13.373 18.169 3.464 1.00 96.50 397 GLN A O 1
ATOM 3123 N N . ALA A 1 398 ? -12.145 17.693 1.658 1.00 95.81 398 ALA A N 1
ATOM 3124 C CA . ALA A 1 398 ? -12.445 18.959 0.990 1.00 95.81 398 ALA A CA 1
ATOM 3125 C C . ALA A 1 398 ? -13.894 18.991 0.479 1.00 95.81 398 ALA A C 1
ATOM 3127 O O . ALA A 1 398 ? -14.599 19.971 0.708 1.00 95.81 398 ALA A O 1
ATOM 3128 N N . TRP A 1 399 ? -14.366 17.902 -0.131 1.00 97.50 399 TRP A N 1
ATOM 3129 C CA . TRP A 1 399 ? -15.751 17.751 -0.583 1.00 97.50 399 TRP A CA 1
ATOM 3130 C C . TRP A 1 399 ? -16.748 17.738 0.585 1.00 97.50 399 TRP A C 1
ATOM 3132 O O . TRP A 1 399 ? -17.764 18.429 0.525 1.00 97.50 399 TRP A O 1
ATOM 3142 N N . LEU A 1 400 ? -16.418 17.068 1.693 1.00 97.00 400 LEU A N 1
ATOM 3143 C CA . LEU A 1 400 ? -17.191 17.091 2.939 1.00 97.00 400 LEU A CA 1
ATOM 3144 C C . LEU A 1 400 ? -17.400 18.525 3.464 1.00 97.00 400 LEU A C 1
ATOM 3146 O O . LEU A 1 400 ? -18.520 18.894 3.830 1.00 97.00 400 LEU A O 1
ATOM 3150 N N . ARG A 1 401 ? -16.344 19.358 3.439 1.00 94.94 401 ARG A N 1
ATOM 3151 C CA . ARG A 1 401 ? -16.413 20.798 3.766 1.00 94.94 401 ARG A CA 1
ATOM 3152 C C . ARG A 1 401 ? -17.215 21.616 2.745 1.00 94.94 401 ARG A C 1
ATOM 3154 O O . ARG A 1 401 ? -17.768 22.643 3.112 1.00 94.94 401 ARG A O 1
ATOM 3161 N N . CYS A 1 402 ? -17.326 21.151 1.500 1.00 93.94 402 CYS A N 1
ATOM 3162 C CA . CYS A 1 402 ? -18.205 21.719 0.467 1.00 93.94 402 CYS A CA 1
ATOM 3163 C C . CYS A 1 402 ? -19.662 21.205 0.556 1.00 93.94 402 CYS A C 1
ATOM 3165 O O . CYS A 1 402 ? -20.436 21.379 -0.386 1.00 93.94 402 CYS A O 1
ATOM 3167 N N . GLY A 1 403 ? -20.048 20.542 1.654 1.00 95.94 403 GLY A N 1
ATOM 3168 C CA . GLY A 1 403 ? -21.415 20.054 1.857 1.00 95.94 403 GLY A CA 1
ATOM 3169 C C . GLY A 1 403 ? -21.799 18.866 0.968 1.00 95.94 403 GLY A C 1
ATOM 3170 O O . GLY A 1 403 ? -22.969 18.725 0.620 1.00 95.94 403 GLY A O 1
ATOM 3171 N N . VAL A 1 404 ? -20.831 18.043 0.556 1.00 97.81 404 VAL A N 1
ATOM 3172 C CA . VAL A 1 404 ? -21.074 16.708 -0.024 1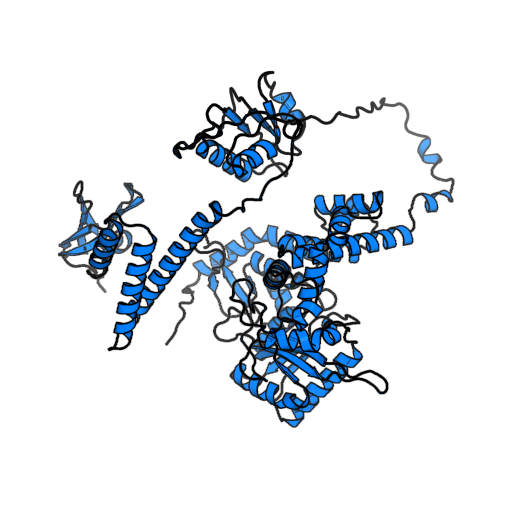.00 97.81 404 VAL A CA 1
ATOM 3173 C C . VAL A 1 404 ? -21.341 15.730 1.121 1.00 97.81 404 VAL A C 1
ATOM 3175 O O . VAL A 1 404 ? -20.631 15.779 2.130 1.00 97.81 404 VAL A O 1
ATOM 3178 N N . ARG A 1 405 ? -22.353 14.866 0.992 1.00 97.56 405 ARG A N 1
ATOM 3179 C CA . ARG A 1 405 ? -22.693 13.822 1.975 1.00 97.56 405 ARG A CA 1
ATOM 3180 C C . ARG A 1 405 ? -22.870 12.424 1.376 1.00 97.56 405 ARG A C 1
ATOM 3182 O O . ARG A 1 405 ? -23.105 11.487 2.123 1.00 97.56 405 ARG A O 1
ATOM 3189 N N . SER A 1 406 ? -22.714 12.279 0.060 1.00 97.94 406 SER A N 1
ATOM 3190 C CA . SER A 1 406 ? -22.870 11.009 -0.658 1.00 97.94 406 SER A CA 1
ATOM 3191 C C . SER A 1 406 ? -22.116 10.985 -1.996 1.00 97.94 406 SER A C 1
ATOM 3193 O O . SER A 1 406 ? -21.738 12.034 -2.525 1.00 97.94 406 SER A O 1
ATOM 3195 N N . ILE A 1 407 ? -21.969 9.812 -2.622 1.00 98.12 407 ILE A N 1
ATOM 3196 C CA . ILE A 1 407 ? -21.563 9.694 -4.037 1.00 98.12 407 ILE A CA 1
ATOM 3197 C C . ILE A 1 407 ? -22.600 10.362 -4.965 1.00 98.12 407 ILE A C 1
ATOM 3199 O O . ILE A 1 407 ? -22.233 10.904 -6.012 1.00 98.12 407 ILE A O 1
ATOM 3203 N N . ALA A 1 408 ? -23.883 10.392 -4.583 1.00 97.88 408 ALA A N 1
ATOM 3204 C CA . ALA A 1 408 ? -24.938 11.062 -5.350 1.00 97.88 408 ALA A CA 1
ATOM 3205 C C . ALA A 1 408 ? -24.732 12.589 -5.423 1.00 97.88 408 ALA A C 1
ATOM 3207 O O . ALA A 1 408 ? -24.851 13.172 -6.502 1.00 97.88 408 ALA A O 1
ATOM 3208 N N . ASP A 1 409 ? -24.310 13.229 -4.326 1.00 97.81 409 ASP A N 1
ATOM 3209 C CA . ASP A 1 409 ? -23.899 14.639 -4.330 1.00 97.81 409 ASP A CA 1
ATOM 3210 C C . ASP A 1 409 ? -22.763 14.892 -5.325 1.00 97.81 409 ASP A C 1
ATOM 3212 O O . ASP A 1 409 ? -22.821 15.860 -6.083 1.00 97.81 409 ASP A O 1
ATOM 3216 N N . VAL A 1 410 ? -21.753 14.013 -5.369 1.00 97.88 410 VAL A N 1
ATOM 3217 C CA . VAL A 1 410 ? -20.639 14.126 -6.327 1.00 97.88 410 VAL A CA 1
ATOM 3218 C C . VAL A 1 410 ? -21.154 14.025 -7.763 1.00 97.88 410 VAL A C 1
ATOM 3220 O O . VAL A 1 410 ? -20.766 14.836 -8.600 1.00 97.88 410 VAL A O 1
ATOM 3223 N N . ARG A 1 411 ? -22.084 13.098 -8.042 1.00 97.88 411 ARG A N 1
ATOM 3224 C CA . ARG A 1 411 ? -22.738 12.952 -9.358 1.00 97.88 411 ARG A CA 1
ATOM 3225 C C . ARG A 1 411 ? -23.559 14.178 -9.769 1.00 97.88 411 ARG A C 1
ATOM 3227 O O . ARG A 1 411 ? -23.630 14.465 -10.957 1.00 97.88 411 ARG A O 1
ATOM 3234 N N . SER A 1 412 ? -24.107 14.939 -8.820 1.00 97.12 412 SER A N 1
ATOM 3235 C CA . SER A 1 412 ? -24.800 16.211 -9.099 1.00 97.12 412 SER A CA 1
ATOM 3236 C C . SER A 1 412 ? -23.875 17.437 -9.210 1.00 97.12 412 SER A C 1
ATOM 3238 O O . SER A 1 412 ? -24.321 18.503 -9.626 1.00 97.12 412 SER A O 1
ATOM 3240 N N . ARG A 1 413 ? -22.589 17.314 -8.839 1.00 95.94 413 ARG A N 1
ATOM 3241 C CA . ARG A 1 413 ? -21.631 18.436 -8.731 1.00 95.94 413 ARG A CA 1
ATOM 3242 C C . ARG A 1 413 ? -20.295 18.169 -9.447 1.00 95.94 413 ARG A C 1
ATOM 3244 O O . ARG A 1 413 ? -19.268 18.750 -9.092 1.00 95.94 413 ARG A O 1
ATOM 3251 N N . VAL A 1 414 ? -20.293 17.296 -10.461 1.00 96.12 414 VAL A N 1
ATOM 3252 C CA . VAL A 1 414 ? -19.078 16.824 -11.165 1.00 96.12 414 VAL A CA 1
ATOM 3253 C C . VAL A 1 414 ? -18.250 17.977 -11.748 1.00 96.12 414 VAL A C 1
ATOM 3255 O O . VAL A 1 414 ? -17.024 17.908 -11.743 1.00 96.12 414 VAL A O 1
ATOM 3258 N N . ASP A 1 415 ? -18.896 19.050 -12.204 1.00 95.06 415 ASP A N 1
ATOM 3259 C CA . ASP A 1 415 ? -18.242 20.213 -12.822 1.00 95.06 415 ASP A CA 1
ATOM 3260 C C . ASP A 1 415 ? -17.986 21.383 -11.856 1.00 95.06 415 ASP A C 1
ATOM 3262 O O . ASP A 1 415 ? -17.339 22.356 -12.232 1.00 95.06 415 ASP A O 1
ATOM 3266 N N . THR A 1 416 ? -18.444 21.291 -10.602 1.00 93.19 416 THR A N 1
ATOM 3267 C CA . THR A 1 416 ? -18.348 22.379 -9.608 1.00 93.19 416 THR A CA 1
ATOM 3268 C C . THR A 1 416 ? -17.567 22.013 -8.346 1.00 93.19 416 THR A C 1
ATOM 3270 O O . THR A 1 416 ? -17.099 22.905 -7.640 1.00 93.19 416 THR A O 1
ATOM 3273 N N . LEU A 1 417 ? -17.349 20.728 -8.052 1.00 94.81 417 LEU A N 1
ATOM 3274 C CA . LEU A 1 417 ? -16.436 20.318 -6.981 1.00 94.81 417 LEU A CA 1
ATOM 3275 C C . LEU A 1 417 ? -14.965 20.575 -7.361 1.00 94.81 417 LEU A C 1
ATOM 3277 O O . LEU A 1 417 ? -14.607 20.510 -8.537 1.00 94.81 417 LEU A O 1
ATOM 3281 N N . PRO A 1 418 ? -14.074 20.857 -6.392 1.00 93.25 418 PRO A N 1
ATOM 3282 C CA . PRO A 1 418 ? -12.652 21.015 -6.672 1.00 93.25 418 PRO A CA 1
ATOM 3283 C C . PRO A 1 418 ? -12.015 19.660 -7.013 1.00 93.25 418 PRO A C 1
ATOM 3285 O O . PRO A 1 418 ? -12.222 18.681 -6.297 1.00 93.25 418 PRO A O 1
ATOM 3288 N N . GLY A 1 419 ? -11.203 19.602 -8.073 1.00 91.44 419 GLY A N 1
ATOM 3289 C CA . GLY A 1 419 ? -10.484 18.385 -8.481 1.00 91.44 419 GLY A CA 1
ATOM 3290 C C . GLY A 1 419 ? -9.272 18.024 -7.605 1.00 91.44 419 GLY A C 1
ATOM 3291 O O . GLY A 1 419 ? -8.746 16.914 -7.699 1.00 91.44 419 GLY A O 1
ATOM 3292 N N . THR A 1 420 ? -8.818 18.933 -6.732 1.00 92.00 420 THR A N 1
ATOM 3293 C CA . THR A 1 420 ? -7.729 18.704 -5.765 1.00 92.00 420 THR A CA 1
ATOM 3294 C C . THR A 1 420 ? -8.072 19.312 -4.401 1.00 92.00 420 THR A C 1
ATOM 3296 O O . THR A 1 420 ? -8.866 20.243 -4.305 1.00 92.00 420 THR A O 1
ATOM 3299 N N . ALA A 1 421 ? -7.470 18.796 -3.322 1.00 89.75 421 ALA A N 1
ATOM 3300 C CA . ALA A 1 421 ? -7.837 19.145 -1.940 1.00 89.75 421 ALA A CA 1
ATOM 3301 C C . ALA A 1 421 ? -7.601 20.622 -1.547 1.00 89.75 421 ALA A C 1
ATOM 3303 O O . ALA A 1 421 ? -8.110 21.075 -0.522 1.00 89.75 421 ALA A O 1
ATOM 3304 N N . THR A 1 422 ? -6.822 21.352 -2.350 1.00 85.50 422 THR A N 1
ATOM 3305 C CA . THR A 1 422 ? -6.489 22.779 -2.199 1.00 85.50 422 THR A CA 1
ATOM 3306 C C . THR A 1 422 ? -6.832 23.605 -3.447 1.00 85.50 422 THR A C 1
ATOM 3308 O O . THR A 1 422 ? -6.519 24.793 -3.500 1.00 85.50 422 THR A O 1
ATOM 3311 N N . GLY A 1 423 ? -7.432 22.983 -4.466 1.00 77.88 423 GLY A N 1
ATOM 3312 C CA . GLY A 1 423 ? -7.730 23.609 -5.751 1.00 77.88 423 GLY A CA 1
ATOM 3313 C C . GLY A 1 423 ? -9.008 24.443 -5.741 1.00 77.88 423 GLY A C 1
ATOM 3314 O O . GLY A 1 423 ? -9.855 24.326 -4.855 1.00 77.88 423 GLY A O 1
ATOM 3315 N N . ALA A 1 424 ? -9.165 25.267 -6.775 1.00 77.88 424 ALA A N 1
ATOM 3316 C CA . ALA A 1 424 ? -10.421 25.955 -7.047 1.00 77.88 424 ALA A CA 1
ATOM 3317 C C . ALA A 1 424 ? -11.511 24.976 -7.531 1.00 77.88 424 ALA A C 1
ATOM 3319 O O . ALA A 1 424 ? -11.219 23.900 -8.063 1.00 77.88 424 ALA A O 1
ATOM 3320 N N . ALA A 1 425 ? -12.769 25.396 -7.388 1.00 78.88 425 ALA A N 1
ATOM 3321 C CA . ALA A 1 425 ? -13.965 24.736 -7.911 1.00 78.88 425 ALA A CA 1
ATOM 3322 C C . ALA A 1 425 ? -13.956 24.715 -9.456 1.00 78.88 425 ALA A C 1
ATOM 3324 O O . ALA A 1 425 ? -14.490 25.609 -10.105 1.00 78.88 425 ALA A O 1
ATOM 3325 N N . THR A 1 426 ? -13.274 23.724 -10.034 1.00 86.00 426 THR A N 1
ATOM 3326 C CA . THR A 1 426 ? -12.990 23.593 -11.481 1.00 86.00 426 THR A CA 1
ATOM 3327 C C . THR A 1 426 ? -13.458 22.253 -12.062 1.00 86.00 426 THR A C 1
ATOM 3329 O O . THR A 1 426 ? -13.122 21.907 -13.193 1.00 86.00 426 THR A O 1
ATOM 3332 N N . GLY A 1 427 ? -14.231 21.493 -11.285 1.00 92.44 427 GLY A N 1
ATOM 3333 C CA . GLY A 1 427 ? -14.711 20.163 -11.630 1.00 92.44 427 GLY A CA 1
ATOM 3334 C C . GLY A 1 427 ? -13.719 19.037 -11.325 1.00 92.44 427 GLY A C 1
ATOM 3335 O O . GLY A 1 427 ? -12.533 19.237 -11.051 1.00 92.44 427 GLY A O 1
ATOM 3336 N N . LEU A 1 428 ? -14.235 17.811 -11.388 1.00 95.44 428 LEU A N 1
ATOM 3337 C CA . LEU A 1 428 ? -13.476 16.573 -11.234 1.00 95.44 428 LEU A CA 1
ATOM 3338 C C . LEU A 1 428 ? -12.525 16.353 -12.418 1.00 95.44 428 LEU A C 1
ATOM 3340 O O . LEU A 1 428 ? -12.874 16.584 -13.578 1.00 95.44 428 LEU A O 1
ATOM 3344 N N . THR A 1 429 ? -11.343 15.814 -12.124 1.00 93.44 429 THR A N 1
ATOM 3345 C CA . THR A 1 429 ? -10.346 15.404 -13.127 1.00 93.44 429 THR A CA 1
ATOM 3346 C C . THR A 1 429 ? -10.805 14.186 -13.944 1.00 93.44 429 THR A C 1
ATOM 3348 O O . THR A 1 429 ? -11.670 13.426 -13.504 1.00 93.44 429 THR A O 1
ATOM 3351 N N . LYS A 1 430 ? -10.171 13.937 -15.105 1.00 92.00 430 LYS A N 1
ATOM 3352 C CA . LYS A 1 430 ? -10.366 12.727 -15.943 1.00 92.00 430 LYS A CA 1
ATOM 3353 C C . LYS A 1 430 ? -10.395 11.442 -15.099 1.00 92.00 430 LYS A C 1
ATOM 3355 O O . LYS A 1 430 ? -11.338 10.664 -15.199 1.00 92.00 430 LYS A O 1
ATOM 3360 N N . VAL A 1 431 ? -9.409 11.265 -14.216 1.00 92.88 431 VAL A N 1
ATOM 3361 C CA . VAL A 1 431 ? -9.279 10.082 -13.345 1.00 92.88 431 VAL A CA 1
ATOM 3362 C C . VAL A 1 431 ? -10.438 9.969 -12.352 1.00 92.88 431 VAL A C 1
ATOM 3364 O O . VAL A 1 431 ? -10.986 8.884 -12.194 1.00 92.88 431 VAL A O 1
ATOM 3367 N N . GLN A 1 432 ? -10.865 11.072 -11.731 1.00 95.50 432 GLN A N 1
ATOM 3368 C CA . GLN A 1 432 ? -11.992 11.069 -10.785 1.00 95.50 432 GLN A CA 1
ATOM 3369 C C . GLN A 1 432 ? -13.336 10.824 -11.480 1.00 95.50 432 GLN A C 1
ATOM 3371 O O . GLN A 1 432 ? -14.184 10.130 -10.929 1.00 95.50 432 GLN A O 1
ATOM 3376 N N . ARG A 1 433 ? -13.534 11.336 -12.704 1.00 96.19 433 ARG A N 1
ATOM 3377 C CA . ARG A 1 433 ? -14.736 11.049 -13.511 1.00 96.19 433 ARG A CA 1
ATOM 3378 C C . ARG A 1 433 ? -14.802 9.576 -13.919 1.00 96.19 433 ARG A C 1
ATOM 3380 O O . ARG A 1 433 ? -15.870 8.977 -13.845 1.00 96.19 433 ARG A O 1
ATOM 3387 N N . LEU A 1 434 ? -13.668 8.970 -14.281 1.00 95.44 434 LEU A N 1
ATOM 3388 C CA . LEU A 1 434 ? -13.571 7.528 -14.535 1.00 95.44 434 LEU A CA 1
ATOM 3389 C C . LEU A 1 434 ? -13.801 6.712 -13.253 1.00 95.44 434 LEU A C 1
ATOM 3391 O O . LEU A 1 434 ? -14.585 5.766 -13.265 1.00 95.44 434 LEU A O 1
ATOM 3395 N N . GLY A 1 435 ? -13.206 7.121 -12.129 1.00 96.50 435 GLY A N 1
ATOM 3396 C CA . GLY A 1 435 ? -13.456 6.519 -10.820 1.00 96.50 435 GLY A CA 1
ATOM 3397 C C . GLY A 1 435 ? -14.931 6.564 -10.415 1.00 96.50 435 GLY A C 1
ATOM 3398 O O . GLY A 1 435 ? -15.440 5.579 -9.900 1.00 96.50 435 GLY A O 1
ATOM 3399 N N . LEU A 1 436 ? -15.635 7.666 -10.699 1.00 97.81 436 LEU A N 1
ATOM 3400 C CA . LEU A 1 436 ? -17.063 7.855 -10.405 1.00 97.81 436 LEU A CA 1
ATOM 3401 C C . LEU A 1 436 ? -17.991 7.083 -11.362 1.00 97.81 436 LEU A C 1
ATOM 3403 O O . LEU A 1 436 ? -19.114 6.737 -10.986 1.00 97.81 436 LEU A O 1
ATOM 3407 N N . ARG A 1 437 ? -17.526 6.818 -12.590 1.00 97.38 437 ARG A N 1
ATOM 3408 C CA . ARG A 1 437 ? -18.221 6.012 -13.608 1.00 97.38 437 ARG A CA 1
ATOM 3409 C C . ARG A 1 437 ? -18.205 4.517 -13.281 1.00 97.38 437 ARG A C 1
ATOM 3411 O O . ARG A 1 437 ? -19.168 3.834 -13.600 1.00 97.38 437 ARG A O 1
ATOM 3418 N N . PHE A 1 438 ? -17.118 4.022 -12.691 1.00 96.94 438 PHE A N 1
ATOM 3419 C CA . PHE A 1 438 ? -16.900 2.592 -12.443 1.00 96.94 438 PHE A CA 1
ATOM 3420 C C . PHE A 1 438 ? -16.928 2.209 -10.950 1.00 96.94 438 PHE A C 1
ATOM 3422 O O . PHE A 1 438 ? -16.592 1.075 -10.608 1.00 96.94 438 PHE A O 1
ATOM 3429 N N . VAL A 1 439 ? -17.314 3.128 -10.051 1.00 96.69 439 VAL A N 1
ATOM 3430 C CA . VAL A 1 439 ? -17.255 2.896 -8.595 1.00 96.69 439 VAL A CA 1
ATOM 3431 C C . VAL A 1 439 ? -18.069 1.674 -8.165 1.00 96.69 439 VAL A C 1
ATOM 3433 O O . VAL A 1 439 ? -17.570 0.894 -7.364 1.00 96.69 439 VAL A O 1
ATOM 3436 N N . GLU A 1 440 ? -19.256 1.432 -8.724 1.00 96.12 440 GLU A N 1
ATOM 3437 C CA . GLU A 1 440 ? -20.062 0.245 -8.408 1.00 96.12 440 GLU A CA 1
ATOM 3438 C C . GLU A 1 440 ? -19.351 -1.076 -8.760 1.00 96.12 440 GLU A C 1
ATOM 3440 O O . GLU A 1 440 ? -19.324 -1.996 -7.942 1.00 96.12 440 GLU A O 1
ATOM 3445 N N . ASP A 1 441 ? -18.725 -1.172 -9.937 1.00 96.25 441 ASP A N 1
ATOM 3446 C CA . ASP A 1 441 ? -18.031 -2.393 -10.376 1.00 96.25 441 ASP A CA 1
ATOM 3447 C C . ASP A 1 441 ? -16.726 -2.644 -9.613 1.00 96.25 441 ASP A C 1
ATOM 3449 O O . ASP A 1 441 ? -16.377 -3.794 -9.337 1.00 96.25 441 ASP A O 1
ATOM 3453 N N . PHE A 1 442 ? -16.019 -1.579 -9.222 1.00 94.69 442 PHE A N 1
ATOM 3454 C CA . PHE A 1 442 ? -14.797 -1.669 -8.415 1.00 94.69 442 PHE A CA 1
ATOM 3455 C C . PHE A 1 442 ? -15.060 -2.126 -6.972 1.00 94.69 442 PHE A C 1
ATOM 3457 O O . PHE A 1 442 ? -14.114 -2.446 -6.252 1.00 94.69 442 PHE A O 1
ATOM 3464 N N . GLN A 1 443 ? -16.322 -2.138 -6.539 1.00 93.50 443 GLN A N 1
ATOM 3465 C CA . GLN A 1 443 ? -16.746 -2.577 -5.208 1.00 93.50 443 GLN A CA 1
ATOM 3466 C C . GLN A 1 443 ? -17.218 -4.038 -5.185 1.00 93.50 443 GLN A C 1
ATOM 3468 O O . GLN A 1 443 ? -17.377 -4.602 -4.105 1.00 93.50 443 GLN A O 1
ATOM 3473 N N . VAL A 1 444 ? -17.399 -4.670 -6.349 1.00 94.12 444 VAL A N 1
ATOM 3474 C CA . VAL A 1 444 ? -17.651 -6.112 -6.464 1.00 94.12 444 VAL A CA 1
ATOM 3475 C C . VAL A 1 444 ? -16.297 -6.828 -6.550 1.00 94.12 444 VAL A C 1
ATOM 3477 O O . VAL A 1 444 ? -15.574 -6.593 -7.520 1.00 94.12 444 VAL A O 1
ATOM 3480 N N . PRO A 1 445 ? -15.923 -7.712 -5.607 1.00 91.38 445 PRO A N 1
ATOM 3481 C CA . PRO A 1 445 ? -14.652 -8.427 -5.684 1.00 91.38 445 PRO A CA 1
ATOM 3482 C C . PRO A 1 445 ? -14.505 -9.269 -6.964 1.00 91.38 445 PRO A C 1
ATOM 3484 O O . PRO A 1 445 ? -15.487 -9.669 -7.595 1.00 91.38 445 PRO A O 1
ATOM 3487 N N . VAL A 1 446 ? -13.259 -9.535 -7.349 1.00 91.50 446 VAL A N 1
ATOM 3488 C CA . VAL A 1 446 ? -12.894 -10.375 -8.498 1.00 91.50 446 VAL A CA 1
ATOM 3489 C C . VAL A 1 446 ? -12.540 -11.768 -7.980 1.00 91.50 446 VAL A C 1
ATOM 3491 O O . VAL A 1 446 ? -11.667 -11.895 -7.122 1.00 91.50 446 VAL A O 1
ATOM 3494 N N . CYS A 1 447 ? -13.207 -12.815 -8.462 1.00 92.44 447 CYS A N 1
ATOM 3495 C CA . CYS A 1 447 ? -12.877 -14.194 -8.092 1.00 92.44 447 CYS A CA 1
ATOM 3496 C C . CYS A 1 447 ? -11.626 -14.688 -8.842 1.00 92.44 447 CYS A C 1
ATOM 3498 O O . CYS A 1 447 ? -11.312 -14.198 -9.929 1.00 92.44 447 CYS A O 1
ATOM 3500 N N . ARG A 1 448 ? -10.913 -15.680 -8.286 1.00 92.62 448 ARG A N 1
ATOM 3501 C CA . ARG A 1 448 ? -9.674 -16.213 -8.893 1.00 92.62 448 ARG A CA 1
ATOM 3502 C C . ARG A 1 448 ? -9.855 -16.660 -10.349 1.00 92.62 448 ARG A C 1
ATOM 3504 O O . ARG A 1 448 ? -9.050 -16.286 -11.195 1.00 92.62 448 ARG A O 1
ATOM 3511 N N . SER A 1 449 ? -10.957 -17.341 -10.662 1.00 93.00 449 SER A N 1
ATOM 3512 C CA . SER A 1 449 ? -11.260 -17.806 -12.021 1.00 93.00 449 SER A CA 1
ATOM 3513 C C . SER A 1 449 ? -11.570 -16.673 -13.010 1.00 93.00 449 SER A C 1
ATOM 3515 O O . SER A 1 449 ? -11.373 -16.843 -14.210 1.00 93.00 449 SER A O 1
ATOM 3517 N N . GLU A 1 450 ? -12.026 -15.496 -12.568 1.00 93.38 450 GLU A N 1
ATOM 3518 C CA . GLU A 1 450 ? -12.089 -14.303 -13.429 1.00 93.38 450 GLU A CA 1
ATOM 3519 C C . GLU A 1 450 ? -10.690 -13.698 -13.642 1.00 93.38 450 GLU A C 1
ATOM 3521 O O . GLU A 1 450 ? -10.346 -13.360 -14.776 1.00 93.38 450 GLU A O 1
ATOM 3526 N N . VAL A 1 451 ? -9.849 -13.636 -12.598 1.00 94.06 451 VAL A N 1
ATOM 3527 C CA . VAL A 1 451 ? -8.444 -13.193 -12.722 1.00 94.06 451 VAL A CA 1
ATOM 3528 C C . VAL A 1 451 ? -7.680 -14.063 -13.725 1.00 94.06 451 VAL A C 1
ATOM 3530 O O . VAL A 1 451 ? -7.022 -13.532 -14.618 1.00 94.06 451 VAL A O 1
ATOM 3533 N N . GLU A 1 452 ? -7.812 -15.385 -13.626 1.00 95.31 452 GLU A N 1
ATOM 3534 C CA . GLU A 1 452 ? -7.185 -16.371 -14.516 1.00 95.31 452 GLU A CA 1
ATOM 3535 C C . GLU A 1 452 ? -7.640 -16.210 -15.976 1.00 95.31 452 GLU A C 1
ATOM 3537 O O . GLU A 1 452 ? -6.817 -16.257 -16.893 1.00 95.31 452 GLU A O 1
ATOM 3542 N N . ARG A 1 453 ? -8.933 -15.942 -16.212 1.00 95.38 453 ARG A N 1
ATOM 3543 C CA . ARG A 1 453 ? -9.483 -15.717 -17.561 1.00 95.38 453 ARG A CA 1
ATOM 3544 C C . ARG A 1 453 ? -9.012 -14.404 -18.187 1.00 95.38 453 ARG A C 1
ATOM 3546 O O . ARG A 1 453 ? -8.641 -14.403 -19.363 1.00 95.38 453 ARG A O 1
ATOM 3553 N N . ILE A 1 454 ? -8.987 -13.312 -17.419 1.00 94.88 454 ILE A N 1
ATOM 3554 C CA . ILE A 1 454 ? -8.462 -12.015 -17.877 1.00 94.88 454 ILE A CA 1
ATOM 3555 C C . ILE A 1 454 ? -6.952 -12.123 -18.141 1.00 94.88 454 ILE A C 1
ATOM 3557 O O . ILE A 1 454 ? -6.483 -11.673 -19.184 1.00 94.88 454 ILE A O 1
ATOM 3561 N N . TYR A 1 455 ? -6.195 -12.789 -17.264 1.00 96.06 455 TYR A N 1
ATOM 3562 C CA . TYR A 1 455 ? -4.769 -13.067 -17.465 1.00 96.06 455 TYR A CA 1
ATOM 3563 C C . TYR A 1 455 ? -4.514 -13.867 -18.752 1.00 96.06 455 TYR A C 1
ATOM 3565 O O . TYR A 1 455 ? -3.697 -13.463 -19.579 1.00 96.06 455 TYR A O 1
ATOM 3573 N N . ALA A 1 456 ? -5.271 -14.941 -18.991 1.00 96.00 456 ALA A N 1
ATOM 3574 C CA . ALA A 1 456 ? -5.175 -15.709 -20.230 1.00 96.00 456 ALA A CA 1
ATOM 3575 C C . ALA A 1 456 ? -5.540 -14.877 -21.478 1.00 96.00 456 ALA A C 1
ATOM 3577 O O . ALA A 1 456 ? -4.993 -15.114 -22.554 1.00 96.00 456 ALA A O 1
ATOM 3578 N N . GLN A 1 457 ? -6.442 -13.897 -21.361 1.00 94.69 457 GLN A N 1
ATOM 3579 C CA . GLN A 1 457 ? -6.769 -12.970 -22.449 1.00 94.69 457 GLN A CA 1
ATOM 3580 C C . GLN A 1 457 ? -5.645 -11.957 -22.712 1.00 94.69 457 GLN A C 1
ATOM 3582 O O . GLN A 1 457 ? -5.310 -11.729 -23.872 1.00 94.69 457 GLN A O 1
ATOM 3587 N N . VAL A 1 458 ? -5.018 -11.423 -21.661 1.00 94.56 458 VAL A N 1
ATOM 3588 C CA . VAL A 1 458 ? -3.825 -10.562 -21.747 1.00 94.56 458 VAL A CA 1
ATOM 3589 C C . VAL A 1 458 ? -2.667 -11.293 -22.443 1.00 94.56 458 VAL A C 1
ATOM 3591 O O . VAL A 1 458 ? -2.072 -10.749 -23.373 1.00 94.56 458 VAL A O 1
ATOM 3594 N N . LEU A 1 459 ? -2.402 -12.556 -22.080 1.00 95.31 459 LEU A N 1
ATOM 3595 C CA . LEU A 1 459 ? -1.393 -13.384 -22.757 1.00 95.31 459 LEU A CA 1
ATOM 3596 C C . LEU A 1 459 ? -1.702 -13.578 -24.251 1.00 95.31 459 LEU A C 1
ATOM 3598 O O . LEU A 1 459 ? -0.818 -13.383 -25.085 1.00 95.31 459 LEU A O 1
ATOM 3602 N N . ARG A 1 460 ? -2.954 -13.914 -24.604 1.00 95.06 460 ARG A N 1
ATOM 3603 C CA . ARG A 1 460 ? -3.367 -14.078 -26.011 1.00 95.06 460 ARG A CA 1
ATOM 3604 C C . ARG A 1 460 ? -3.170 -12.800 -26.826 1.00 95.06 460 ARG A C 1
ATOM 3606 O O . ARG A 1 460 ? -2.707 -12.891 -27.957 1.00 95.06 460 ARG A O 1
ATOM 3613 N N . GLN A 1 461 ? -3.477 -11.631 -26.263 1.00 94.38 461 GLN A N 1
ATOM 3614 C CA . GLN A 1 461 ? -3.298 -10.358 -26.965 1.00 94.38 461 GLN A CA 1
ATOM 3615 C C . GLN A 1 461 ? -1.820 -9.997 -27.163 1.00 94.38 461 GLN A C 1
ATOM 3617 O O . GLN A 1 461 ? -1.425 -9.621 -28.266 1.00 94.38 461 GLN A O 1
ATOM 3622 N N . ALA A 1 462 ? -0.973 -10.194 -26.147 1.00 93.56 462 ALA A N 1
ATOM 3623 C CA . ALA A 1 462 ? 0.471 -9.989 -26.283 1.00 93.56 462 ALA A CA 1
ATOM 3624 C C . ALA A 1 462 ? 1.086 -10.924 -27.347 1.00 93.56 462 ALA A C 1
ATOM 3626 O O . ALA A 1 462 ? 1.913 -10.492 -28.152 1.00 93.56 462 ALA A O 1
ATOM 3627 N N . GLN A 1 463 ? 0.631 -12.182 -27.403 1.00 93.62 463 GLN A N 1
ATOM 3628 C CA . GLN A 1 463 ? 1.040 -13.153 -28.420 1.00 93.62 463 GLN A CA 1
ATOM 3629 C C . GLN A 1 463 ? 0.545 -12.773 -29.828 1.00 93.62 463 GLN A C 1
ATOM 3631 O O . GLN A 1 463 ? 1.317 -12.841 -30.784 1.00 93.62 463 GLN A O 1
ATOM 3636 N N . ALA A 1 464 ? -0.714 -12.344 -29.971 1.00 94.56 464 ALA A N 1
ATOM 3637 C CA . ALA A 1 464 ? -1.292 -11.927 -31.252 1.00 94.56 464 ALA A CA 1
ATOM 3638 C C . ALA A 1 464 ? -0.589 -10.685 -31.830 1.00 94.56 464 ALA A C 1
ATOM 3640 O O . ALA A 1 464 ? -0.299 -10.635 -33.027 1.00 94.56 464 ALA A O 1
ATOM 3641 N N . ALA A 1 465 ? -0.234 -9.727 -30.968 1.00 93.81 465 ALA A N 1
ATOM 3642 C CA . ALA A 1 465 ? 0.569 -8.556 -31.314 1.00 93.81 465 ALA A CA 1
ATOM 3643 C C . ALA A 1 465 ? 2.072 -8.853 -31.509 1.00 93.81 465 ALA A C 1
ATOM 3645 O O . ALA A 1 465 ? 2.820 -7.947 -31.871 1.00 93.81 465 ALA A O 1
ATOM 3646 N N . LYS A 1 466 ? 2.513 -10.105 -31.306 1.00 92.50 466 LYS A N 1
ATOM 3647 C CA . LYS A 1 466 ? 3.910 -10.559 -31.428 1.00 92.50 466 LYS A CA 1
ATOM 3648 C C . LYS A 1 466 ? 4.891 -9.775 -30.545 1.00 92.50 466 LYS A C 1
ATOM 3650 O O . LYS A 1 466 ? 6.009 -9.486 -30.968 1.00 92.50 466 LYS A O 1
ATOM 3655 N N . ILE A 1 467 ? 4.479 -9.434 -29.323 1.00 89.94 467 ILE A N 1
ATOM 3656 C CA . ILE A 1 467 ? 5.391 -8.868 -28.321 1.00 89.94 467 ILE A CA 1
ATOM 3657 C C . ILE A 1 467 ? 6.439 -9.929 -27.962 1.00 89.94 467 ILE A C 1
ATOM 3659 O O . ILE A 1 467 ? 6.077 -11.062 -27.640 1.00 89.94 467 ILE A O 1
ATOM 3663 N N . ASP A 1 468 ? 7.724 -9.573 -28.025 1.00 84.88 468 ASP A N 1
ATOM 3664 C CA . ASP A 1 468 ? 8.815 -10.538 -27.863 1.00 84.88 468 ASP A CA 1
ATOM 3665 C C . ASP A 1 468 ? 9.000 -10.978 -26.401 1.00 84.88 468 ASP A C 1
ATOM 3667 O O . ASP A 1 468 ? 9.210 -10.157 -25.505 1.00 84.88 468 ASP A O 1
ATOM 3671 N N . ALA A 1 469 ? 8.854 -12.289 -26.188 1.00 82.19 469 ALA A N 1
ATOM 3672 C CA . ALA A 1 469 ? 9.009 -13.043 -24.940 1.00 82.19 469 ALA A CA 1
ATOM 3673 C C . ALA A 1 469 ? 8.737 -12.295 -23.602 1.00 82.19 469 ALA A C 1
ATOM 3675 O O . ALA A 1 469 ? 9.584 -12.338 -22.704 1.00 82.19 469 ALA A O 1
ATOM 3676 N N . PRO A 1 470 ? 7.570 -11.641 -23.399 1.00 90.50 470 PRO A N 1
ATOM 3677 C CA . PRO A 1 470 ? 7.279 -10.951 -22.145 1.00 90.50 470 PRO A CA 1
ATOM 3678 C C . PRO A 1 470 ? 6.962 -11.947 -21.019 1.00 90.50 470 PRO A C 1
ATOM 3680 O O . PRO A 1 470 ? 6.027 -12.747 -21.122 1.00 90.50 470 PRO A O 1
ATOM 3683 N N . THR A 1 471 ? 7.669 -11.854 -19.892 1.00 95.31 471 THR A N 1
ATOM 3684 C CA . THR A 1 471 ? 7.326 -12.615 -18.681 1.00 95.31 471 THR A CA 1
ATOM 3685 C C . THR A 1 471 ? 6.214 -11.889 -17.933 1.00 95.31 471 THR A C 1
ATOM 3687 O O . THR A 1 471 ? 6.430 -10.787 -17.433 1.00 95.31 471 THR A O 1
ATOM 3690 N N . VAL A 1 472 ? 5.031 -12.504 -17.816 1.00 96.94 472 VAL A N 1
ATOM 3691 C CA . VAL A 1 472 ? 3.871 -11.913 -17.122 1.00 96.94 472 VAL A CA 1
ATOM 3692 C C . VAL A 1 472 ? 3.543 -12.687 -15.846 1.00 96.94 472 VAL A C 1
ATOM 3694 O O . VAL A 1 472 ? 3.173 -13.862 -15.898 1.00 96.94 472 VAL A O 1
ATOM 3697 N N . VAL A 1 473 ? 3.621 -12.004 -14.705 1.00 97.38 473 VAL A N 1
ATOM 3698 C CA . VAL A 1 473 ? 3.409 -12.532 -13.353 1.00 97.38 473 VAL A CA 1
ATOM 3699 C C . VAL A 1 473 ? 2.185 -11.861 -12.711 1.00 97.38 473 VAL A C 1
ATOM 3701 O O . VAL A 1 473 ? 2.246 -10.684 -12.336 1.00 97.38 473 VAL A O 1
ATOM 3704 N N . PRO A 1 474 ? 1.068 -12.590 -12.537 1.00 96.88 474 PRO A N 1
ATOM 3705 C CA . PRO A 1 474 ? -0.029 -12.161 -11.679 1.00 96.88 474 PRO A CA 1
ATOM 3706 C C . PRO A 1 474 ? 0.444 -11.963 -10.236 1.00 96.88 474 PRO A C 1
ATOM 3708 O O . PRO A 1 474 ? 1.054 -12.852 -9.644 1.00 96.88 474 PRO A O 1
ATOM 3711 N N . CYS A 1 475 ? 0.153 -10.791 -9.680 1.00 96.31 475 CYS A N 1
ATOM 3712 C CA . CYS A 1 475 ? 0.666 -10.283 -8.409 1.00 96.31 475 CYS A CA 1
ATOM 3713 C C . CYS A 1 475 ? -0.483 -9.930 -7.439 1.00 96.31 475 CYS A C 1
ATOM 3715 O O . CYS A 1 475 ? -1.615 -10.397 -7.587 1.00 96.31 475 CYS A O 1
ATOM 3717 N N . GLY A 1 476 ? -0.192 -9.148 -6.397 1.00 93.94 476 GLY A N 1
ATOM 3718 C CA . GLY A 1 476 ? -1.169 -8.692 -5.412 1.00 93.94 476 GLY A CA 1
ATOM 3719 C C . GLY A 1 476 ? -1.879 -9.828 -4.669 1.00 93.94 476 GLY A C 1
ATOM 3720 O O . GLY A 1 476 ? -1.292 -10.868 -4.371 1.00 93.94 476 GLY A O 1
ATOM 3721 N N . ALA A 1 477 ? -3.163 -9.607 -4.376 1.00 92.00 477 ALA A N 1
ATOM 3722 C CA . ALA A 1 477 ? -4.048 -10.542 -3.675 1.00 92.00 477 ALA A CA 1
ATOM 3723 C C . ALA A 1 477 ? -4.053 -11.948 -4.301 1.00 92.00 477 ALA A C 1
ATOM 3725 O O . ALA A 1 477 ? -3.859 -12.947 -3.610 1.00 92.00 477 ALA A O 1
ATOM 3726 N N . TYR A 1 478 ? -4.168 -12.026 -5.630 1.00 95.50 478 TYR A N 1
ATOM 3727 C CA . TYR A 1 478 ? -4.181 -13.294 -6.357 1.00 95.50 478 TYR A CA 1
ATOM 3728 C C . TYR A 1 478 ? -2.924 -14.133 -6.078 1.00 95.50 478 TYR A C 1
ATOM 3730 O O . TYR A 1 478 ? -3.029 -15.343 -5.853 1.00 95.50 478 TYR A O 1
ATOM 3738 N N . ARG A 1 479 ? -1.743 -13.498 -6.037 1.00 95.81 479 ARG A N 1
ATOM 3739 C CA . ARG A 1 479 ? -0.472 -14.191 -5.783 1.00 95.81 479 ARG A CA 1
ATOM 3740 C C . ARG A 1 479 ? -0.300 -14.615 -4.327 1.00 95.81 479 ARG A C 1
ATOM 3742 O O . ARG A 1 479 ? 0.371 -15.607 -4.097 1.00 95.81 479 ARG A O 1
ATOM 3749 N N . ARG A 1 480 ? -0.923 -13.931 -3.359 1.00 94.00 480 ARG A N 1
ATOM 3750 C CA . ARG A 1 480 ? -0.931 -14.350 -1.939 1.00 94.00 480 ARG A CA 1
ATOM 3751 C C . ARG A 1 480 ? -1.903 -15.499 -1.629 1.00 94.00 480 ARG A C 1
ATOM 3753 O O . ARG A 1 480 ? -1.949 -15.959 -0.495 1.00 94.00 480 ARG A O 1
ATOM 3760 N N . GLY A 1 481 ? -2.658 -15.974 -2.622 1.00 92.38 481 GLY A N 1
ATOM 3761 C CA . GLY A 1 481 ? -3.633 -17.056 -2.461 1.00 92.38 481 GLY A CA 1
ATOM 3762 C C . GLY A 1 481 ? -5.057 -16.590 -2.139 1.00 92.38 481 GLY A C 1
ATOM 3763 O O . GLY A 1 481 ? -5.947 -17.431 -2.035 1.00 92.38 481 GLY A O 1
ATOM 3764 N N . ASP A 1 482 ? -5.306 -15.279 -2.044 1.00 89.94 482 ASP A N 1
ATOM 3765 C CA . ASP A 1 482 ? -6.617 -14.718 -1.704 1.00 89.94 482 ASP A CA 1
ATOM 3766 C C . ASP A 1 482 ? -7.711 -15.251 -2.659 1.00 89.94 482 ASP A C 1
ATOM 3768 O O . ASP A 1 482 ? -7.534 -15.289 -3.883 1.00 89.94 482 ASP A O 1
ATOM 3772 N N . ALA A 1 483 ? -8.856 -15.669 -2.107 1.00 89.31 483 ALA A N 1
ATOM 3773 C CA . ALA A 1 483 ? -9.976 -16.217 -2.885 1.00 89.31 483 ALA A CA 1
ATOM 3774 C C . ALA A 1 483 ? -10.754 -15.139 -3.668 1.00 89.31 483 ALA A C 1
ATOM 3776 O O . ALA A 1 483 ? -11.345 -15.421 -4.712 1.00 89.31 483 ALA A O 1
ATOM 3777 N N . LEU A 1 484 ? -10.732 -13.902 -3.163 1.00 90.38 484 LEU A N 1
ATOM 3778 C CA . LEU A 1 484 ? -11.366 -12.722 -3.744 1.00 90.38 484 LEU A CA 1
ATOM 3779 C C . LEU A 1 484 ? -10.352 -11.573 -3.777 1.00 90.38 484 LEU A C 1
ATOM 3781 O O . LEU A 1 484 ? -9.685 -11.297 -2.783 1.00 90.38 484 LEU A O 1
ATOM 3785 N N . CYS A 1 485 ? -10.239 -10.890 -4.913 1.00 90.12 485 CYS A N 1
ATOM 3786 C CA . CYS A 1 485 ? -9.265 -9.827 -5.152 1.00 90.12 485 CYS A CA 1
ATOM 3787 C C . CYS A 1 485 ? -9.955 -8.469 -5.371 1.00 90.12 485 CYS A C 1
ATOM 3789 O O . CYS A 1 485 ? -10.972 -8.381 -6.055 1.00 90.12 485 CYS A O 1
ATOM 3791 N N . GLY A 1 486 ? -9.367 -7.380 -4.863 1.00 87.12 486 GLY A N 1
ATOM 3792 C CA . GLY A 1 486 ? -9.844 -5.997 -5.070 1.00 87.12 486 GLY A CA 1
ATOM 3793 C C . GLY A 1 486 ? -9.475 -5.378 -6.431 1.00 87.12 486 GLY A C 1
ATOM 3794 O O . GLY A 1 486 ? -9.311 -4.158 -6.533 1.00 87.12 486 GLY A O 1
ATOM 3795 N N . GLY A 1 487 ? -9.258 -6.215 -7.448 1.00 90.81 487 GLY A N 1
ATOM 3796 C CA . GLY A 1 487 ? -8.627 -5.879 -8.727 1.00 90.81 487 GLY A CA 1
ATOM 3797 C C . GLY A 1 487 ? -7.457 -6.812 -9.055 1.00 90.81 487 GLY A C 1
ATOM 3798 O O . GLY A 1 487 ? -7.040 -7.619 -8.223 1.00 90.81 487 GLY A O 1
ATOM 3799 N N . LEU A 1 488 ? -6.944 -6.697 -10.277 1.00 94.44 488 LEU A N 1
ATOM 3800 C CA . LEU A 1 488 ? -5.786 -7.431 -10.776 1.00 94.44 488 LEU A CA 1
ATOM 3801 C C . LEU A 1 488 ? -4.518 -6.576 -10.671 1.00 94.44 488 LEU A C 1
ATOM 3803 O O . LEU A 1 488 ? -4.567 -5.350 -10.770 1.00 94.44 488 LEU A O 1
ATOM 3807 N N . THR A 1 489 ? -3.371 -7.239 -10.561 1.00 95.69 489 THR A N 1
ATOM 3808 C CA . THR A 1 489 ? -2.051 -6.631 -10.751 1.00 95.69 489 THR A CA 1
ATOM 3809 C C . THR A 1 489 ? -1.220 -7.584 -11.595 1.00 95.69 489 THR A C 1
ATOM 3811 O O . THR A 1 489 ? -1.064 -8.743 -11.211 1.00 95.69 489 THR A O 1
ATOM 3814 N N . LEU A 1 490 ? -0.697 -7.121 -12.727 1.00 97.81 490 LEU A N 1
ATOM 3815 C CA . LEU A 1 490 ? 0.137 -7.912 -13.631 1.00 97.81 490 LEU A CA 1
ATOM 3816 C C . LEU A 1 490 ? 1.509 -7.247 -13.735 1.00 97.81 490 LEU A C 1
ATOM 3818 O O . LEU A 1 490 ? 1.633 -6.165 -14.309 1.00 97.81 490 LEU A O 1
ATOM 3822 N N . VAL A 1 491 ? 2.533 -7.889 -13.170 1.00 98.06 491 VAL A N 1
ATOM 3823 C CA . VAL A 1 491 ? 3.928 -7.488 -13.386 1.00 98.06 491 VAL A CA 1
ATOM 3824 C C . VAL A 1 491 ? 4.400 -8.118 -14.690 1.00 98.06 491 VAL A C 1
ATOM 3826 O O . VAL A 1 491 ? 4.234 -9.315 -14.898 1.00 98.06 491 VAL A O 1
ATOM 3829 N N . ILE A 1 492 ? 4.958 -7.307 -15.576 1.00 97.50 492 ILE A N 1
ATOM 3830 C CA . ILE A 1 492 ? 5.392 -7.655 -16.924 1.00 97.50 492 ILE A CA 1
ATOM 3831 C C . ILE A 1 492 ? 6.861 -7.259 -17.029 1.00 97.50 492 ILE A C 1
ATOM 3833 O O . ILE A 1 492 ? 7.206 -6.104 -16.778 1.00 97.50 492 ILE A O 1
ATOM 3837 N N . SER A 1 493 ? 7.731 -8.193 -17.407 1.00 95.69 493 SER A N 1
ATOM 3838 C CA . SER A 1 493 ? 9.115 -7.868 -17.745 1.00 95.69 493 SER A CA 1
ATOM 3839 C C . SER A 1 493 ? 9.469 -8.256 -19.170 1.00 95.69 493 SER A C 1
ATOM 3841 O O . SER A 1 493 ? 8.975 -9.248 -19.709 1.00 95.69 493 SER A O 1
ATOM 3843 N N . PHE A 1 494 ? 10.334 -7.443 -19.770 1.00 92.31 494 PHE A N 1
ATOM 3844 C CA . PHE A 1 494 ? 10.822 -7.622 -21.133 1.00 92.31 494 PHE A CA 1
ATOM 3845 C C . PHE A 1 494 ? 12.290 -8.078 -21.127 1.00 92.31 494 PHE A C 1
ATOM 3847 O O . PHE A 1 494 ? 13.046 -7.662 -20.238 1.00 92.31 494 PHE A O 1
ATOM 3854 N N . PRO A 1 495 ? 12.704 -8.929 -22.084 1.00 87.06 495 PRO A N 1
ATOM 3855 C CA . PRO A 1 495 ? 14.100 -9.318 -22.255 1.00 87.06 495 PRO A CA 1
ATOM 3856 C C . PRO A 1 495 ? 14.949 -8.166 -22.823 1.00 87.06 495 PRO A C 1
ATOM 3858 O O . PRO A 1 495 ? 14.452 -7.294 -23.535 1.00 87.06 495 PRO A O 1
ATOM 3861 N N . GLY A 1 496 ? 16.254 -8.200 -22.542 1.00 79.88 496 GLY A N 1
ATOM 3862 C CA . GLY A 1 496 ? 17.227 -7.227 -23.050 1.00 79.88 496 GLY A CA 1
ATOM 3863 C C . GLY A 1 496 ? 17.200 -5.854 -22.363 1.00 79.88 496 GLY A C 1
ATOM 3864 O O . GLY A 1 496 ? 16.446 -5.604 -21.423 1.00 79.88 496 GLY A O 1
ATOM 3865 N N . ASP A 1 497 ? 18.060 -4.955 -22.846 1.00 74.44 497 ASP A N 1
ATOM 3866 C CA . ASP A 1 497 ? 18.345 -3.651 -22.221 1.00 74.44 497 ASP A CA 1
ATOM 3867 C C . ASP A 1 497 ? 17.481 -2.487 -22.753 1.00 74.44 497 ASP A C 1
ATOM 3869 O O . ASP A 1 497 ? 17.736 -1.320 -22.443 1.00 74.44 497 ASP A O 1
ATOM 3873 N N . GLY A 1 498 ? 16.446 -2.793 -23.545 1.00 78.69 498 GLY A N 1
ATOM 3874 C CA . GLY A 1 498 ? 15.579 -1.810 -24.204 1.00 78.69 498 GLY A CA 1
ATOM 3875 C C . GLY A 1 498 ? 14.866 -0.831 -23.259 1.00 78.69 498 GLY A C 1
ATOM 3876 O O . GLY A 1 498 ? 14.884 -0.970 -22.030 1.00 78.69 498 GLY A O 1
ATOM 3877 N N . ALA A 1 499 ? 14.226 0.184 -23.843 1.00 84.75 499 ALA A N 1
ATOM 3878 C CA . ALA A 1 499 ? 13.408 1.141 -23.105 1.00 84.75 499 ALA A CA 1
ATOM 3879 C C . ALA A 1 499 ? 12.114 0.469 -22.613 1.00 84.75 499 ALA A C 1
ATOM 3881 O O . ALA A 1 499 ? 11.294 -0.003 -23.406 1.00 84.75 499 ALA A O 1
ATOM 3882 N N . VAL A 1 500 ? 11.916 0.441 -21.292 1.00 88.56 500 VAL A N 1
ATOM 3883 C CA . VAL A 1 500 ? 10.720 -0.148 -20.661 1.00 88.56 500 VAL A CA 1
ATOM 3884 C C . VAL A 1 500 ? 9.469 0.631 -21.068 1.00 88.56 500 VAL A C 1
ATOM 3886 O O . VAL A 1 500 ? 8.396 0.056 -21.207 1.00 88.56 500 VAL A O 1
ATOM 3889 N N . GLU A 1 501 ? 9.619 1.932 -21.299 1.00 88.38 501 GLU A N 1
ATOM 3890 C CA . GLU A 1 501 ? 8.595 2.875 -21.735 1.00 88.38 501 GLU A CA 1
ATOM 3891 C C . GLU A 1 501 ? 8.019 2.502 -23.110 1.00 88.38 501 GLU A C 1
ATOM 3893 O O . GLU A 1 501 ? 6.801 2.474 -23.288 1.00 88.38 501 GLU A O 1
ATOM 3898 N N . GLU A 1 502 ? 8.886 2.172 -24.071 1.00 88.44 502 GLU A N 1
ATOM 3899 C CA . GLU A 1 502 ? 8.499 1.812 -25.441 1.00 88.44 502 GLU A CA 1
ATOM 3900 C C . GLU A 1 502 ? 7.834 0.433 -25.478 1.00 88.44 502 GLU A C 1
ATOM 3902 O O . GLU A 1 502 ? 6.765 0.266 -26.072 1.00 88.44 502 GLU A O 1
ATOM 3907 N N . ALA A 1 503 ? 8.415 -0.541 -24.770 1.00 90.56 503 ALA A N 1
ATOM 3908 C CA . ALA A 1 503 ? 7.850 -1.878 -24.641 1.00 90.56 503 ALA A CA 1
ATOM 3909 C C . ALA A 1 503 ? 6.497 -1.863 -23.899 1.00 90.56 503 ALA A C 1
ATOM 3911 O O . ALA A 1 503 ? 5.554 -2.535 -24.319 1.00 90.56 503 ALA A O 1
ATOM 3912 N N . ALA A 1 504 ? 6.354 -1.039 -22.854 1.00 92.19 504 ALA A N 1
ATOM 3913 C CA . ALA A 1 504 ? 5.086 -0.822 -22.160 1.00 92.19 504 ALA A CA 1
ATOM 3914 C C . ALA A 1 504 ? 4.028 -0.176 -23.069 1.00 92.19 504 ALA A C 1
ATOM 3916 O O . ALA A 1 504 ? 2.881 -0.616 -23.066 1.00 92.19 504 ALA A O 1
ATOM 3917 N N . ALA A 1 505 ? 4.391 0.829 -23.874 1.00 90.94 505 ALA A N 1
ATOM 3918 C CA . ALA A 1 505 ? 3.468 1.456 -24.821 1.00 90.94 505 ALA A CA 1
ATOM 3919 C C . ALA A 1 505 ? 3.001 0.471 -25.911 1.00 90.94 505 ALA A C 1
ATOM 3921 O O . ALA A 1 505 ? 1.807 0.399 -26.210 1.00 90.94 505 ALA A O 1
ATOM 3922 N N . ALA A 1 506 ? 3.914 -0.339 -26.459 1.00 91.31 506 ALA A N 1
ATOM 3923 C CA . ALA A 1 506 ? 3.577 -1.401 -27.409 1.00 91.31 506 ALA A CA 1
ATOM 3924 C C . ALA A 1 506 ? 2.651 -2.462 -26.784 1.00 91.31 506 ALA A C 1
ATOM 3926 O O . ALA A 1 506 ? 1.660 -2.859 -27.399 1.00 91.31 506 ALA A O 1
ATOM 3927 N N . TYR A 1 507 ? 2.928 -2.872 -25.542 1.00 94.44 507 TYR A N 1
ATOM 3928 C CA . TYR A 1 507 ? 2.102 -3.828 -24.806 1.00 94.44 507 TYR A CA 1
ATOM 3929 C C . TYR A 1 507 ? 0.707 -3.274 -24.501 1.00 94.44 507 TYR A C 1
ATOM 3931 O O . TYR A 1 507 ? -0.283 -3.958 -24.736 1.00 94.44 507 TYR A O 1
ATOM 3939 N N . LEU A 1 508 ? 0.596 -2.037 -24.005 1.00 93.62 508 LEU A N 1
ATOM 3940 C CA . LEU A 1 508 ? -0.696 -1.425 -23.679 1.00 93.62 508 LEU A CA 1
ATOM 3941 C C . LEU A 1 508 ? -1.564 -1.232 -24.926 1.00 93.62 508 LEU A C 1
ATOM 3943 O O . LEU A 1 508 ? -2.756 -1.514 -24.862 1.00 93.62 508 LEU A O 1
ATOM 3947 N N . LYS A 1 509 ? -0.966 -0.862 -26.065 1.00 92.38 509 LYS A N 1
ATOM 3948 C CA . LYS A 1 509 ? -1.652 -0.818 -27.364 1.00 92.38 509 LYS A CA 1
ATOM 3949 C C . LYS A 1 509 ? -2.156 -2.198 -27.808 1.00 92.38 509 LYS A C 1
ATOM 3951 O O . LYS A 1 509 ? -3.255 -2.314 -28.338 1.00 92.38 509 LYS A O 1
ATOM 3956 N N . ALA A 1 510 ? -1.399 -3.267 -27.553 1.00 93.38 510 ALA A N 1
ATOM 3957 C CA . ALA A 1 510 ? -1.885 -4.630 -27.786 1.00 93.38 510 ALA A CA 1
ATOM 3958 C C . ALA A 1 510 ? -3.098 -4.994 -26.902 1.00 93.38 510 ALA A C 1
ATOM 3960 O O . ALA A 1 510 ? -3.835 -5.919 -27.230 1.00 93.38 510 ALA A O 1
ATOM 3961 N N . MET A 1 511 ? -3.338 -4.271 -25.801 1.00 93.69 511 MET A N 1
ATOM 3962 C CA . MET A 1 511 ? -4.502 -4.465 -24.931 1.00 93.69 511 MET A CA 1
ATOM 3963 C C . MET A 1 511 ? -5.722 -3.604 -25.317 1.00 93.69 511 MET A C 1
ATOM 3965 O O . MET A 1 511 ? -6.716 -3.678 -24.598 1.00 93.69 511 MET A O 1
ATOM 3969 N N . ASP A 1 512 ? -5.709 -2.817 -26.404 1.00 88.62 512 ASP A N 1
ATOM 3970 C CA . ASP A 1 512 ? -6.781 -1.848 -26.739 1.00 88.62 512 ASP A CA 1
ATOM 3971 C C . ASP A 1 512 ? -8.204 -2.468 -26.790 1.00 88.62 512 ASP A C 1
ATOM 3973 O O . ASP A 1 512 ? -9.178 -1.830 -26.385 1.00 88.62 512 ASP A O 1
ATOM 3977 N N . ASP A 1 513 ? -8.349 -3.739 -27.192 1.00 87.06 513 ASP A N 1
ATOM 3978 C CA . ASP A 1 513 ? -9.638 -4.463 -27.171 1.00 87.06 513 ASP A CA 1
ATOM 3979 C C . ASP A 1 513 ? -10.241 -4.606 -25.758 1.00 87.06 513 ASP A C 1
ATOM 3981 O O . ASP A 1 513 ? -11.467 -4.650 -25.583 1.00 87.06 513 ASP A O 1
ATOM 3985 N N . ILE A 1 514 ? -9.379 -4.723 -24.742 1.00 91.62 514 ILE A N 1
ATOM 3986 C CA . ILE A 1 514 ? -9.755 -5.014 -23.353 1.00 91.62 514 ILE A CA 1
ATOM 3987 C C . ILE A 1 514 ? -9.572 -3.820 -22.417 1.00 91.62 514 ILE A C 1
ATOM 3989 O O . ILE A 1 514 ? -10.321 -3.730 -21.448 1.00 91.62 514 ILE A O 1
ATOM 3993 N N . LEU A 1 515 ? -8.630 -2.913 -22.691 1.00 93.19 515 LEU A N 1
ATOM 3994 C CA . LEU A 1 515 ? -8.288 -1.743 -21.881 1.00 93.19 515 LEU A CA 1
ATOM 3995 C C . LEU A 1 515 ? -9.213 -0.566 -22.229 1.00 93.19 515 LEU A C 1
ATOM 3997 O O . LEU A 1 515 ? -9.022 0.147 -23.205 1.00 93.19 515 LEU A O 1
ATOM 4001 N N . VAL A 1 516 ? -10.235 -0.351 -21.403 1.00 93.00 516 VAL A N 1
ATOM 4002 C CA . VAL A 1 516 ? -11.322 0.610 -21.665 1.00 93.00 516 VAL A CA 1
ATOM 4003 C C . VAL A 1 516 ? -11.026 2.004 -21.107 1.00 93.00 516 VAL A C 1
ATOM 4005 O O . VAL A 1 516 ? -11.566 2.994 -21.602 1.00 93.00 516 VAL A O 1
ATOM 4008 N N . ALA A 1 517 ? -10.191 2.111 -20.071 1.00 91.94 517 ALA A N 1
ATOM 4009 C CA . ALA A 1 517 ? -9.767 3.400 -19.533 1.00 91.94 517 ALA A CA 1
ATOM 4010 C C . ALA A 1 517 ? -8.420 3.333 -18.802 1.00 91.94 517 ALA A C 1
ATOM 4012 O O . ALA A 1 517 ? -8.004 2.281 -18.321 1.00 91.94 517 ALA A O 1
ATOM 4013 N N . ASP A 1 518 ? -7.784 4.497 -18.677 1.00 91.06 518 ASP A N 1
ATOM 4014 C CA . ASP A 1 518 ? -6.514 4.708 -17.982 1.00 91.06 518 ASP A CA 1
ATOM 4015 C C . ASP A 1 518 ? -6.745 5.606 -16.751 1.00 91.06 518 ASP A C 1
ATOM 4017 O O . ASP A 1 518 ? -7.235 6.736 -16.873 1.00 91.06 518 ASP A O 1
ATOM 4021 N N . LEU A 1 519 ? -6.428 5.092 -15.559 1.00 89.75 519 LEU A N 1
ATOM 4022 C CA . LEU A 1 519 ? -6.582 5.773 -14.269 1.00 89.75 519 LEU A CA 1
ATOM 4023 C C . LEU A 1 519 ? -5.258 6.335 -13.718 1.00 89.75 519 LEU A C 1
ATOM 4025 O O . LEU A 1 519 ? -5.227 6.823 -12.585 1.00 89.75 519 LEU A O 1
ATOM 4029 N N . SER A 1 520 ? -4.174 6.276 -14.497 1.00 83.25 520 SER A N 1
ATOM 4030 C CA . SER A 1 520 ? -2.818 6.698 -14.100 1.00 83.25 520 SER A CA 1
ATOM 4031 C C . SER A 1 520 ? -2.644 8.219 -14.086 1.00 83.25 520 SER A C 1
ATOM 4033 O O . SER A 1 520 ? -1.674 8.732 -13.536 1.00 83.25 520 SER A O 1
ATOM 4035 N N . GLY A 1 521 ? -3.575 8.952 -14.707 1.00 73.56 521 GLY A N 1
ATOM 4036 C CA . GLY A 1 521 ? -3.493 10.405 -14.890 1.00 73.56 521 GLY A CA 1
ATOM 4037 C C . GLY A 1 521 ? -2.832 10.847 -16.197 1.00 73.56 521 GLY A C 1
ATOM 4038 O O . GLY A 1 521 ? -2.698 12.050 -16.415 1.00 73.56 521 GLY A O 1
ATOM 4039 N N . ALA A 1 522 ? -2.465 9.913 -17.080 1.00 65.94 522 ALA A N 1
ATOM 4040 C CA . ALA A 1 522 ? -1.944 10.228 -18.405 1.00 65.94 522 ALA A CA 1
ATOM 4041 C C . ALA A 1 522 ? -2.956 11.026 -19.255 1.00 65.94 522 ALA A C 1
ATOM 4043 O O . ALA A 1 522 ? -4.178 10.875 -19.121 1.00 65.94 522 ALA A O 1
ATOM 4044 N N . ALA A 1 523 ? -2.445 11.880 -20.148 1.00 56.06 523 ALA A N 1
ATOM 4045 C CA . ALA A 1 523 ? -3.268 12.670 -21.067 1.00 56.06 523 ALA A CA 1
ATOM 4046 C C . ALA A 1 523 ? -3.994 11.761 -22.076 1.00 56.06 523 ALA A C 1
ATOM 4048 O O . ALA A 1 523 ? -5.225 11.780 -22.172 1.00 56.06 523 ALA A O 1
ATOM 4049 N N . THR A 1 524 ? -3.232 10.895 -22.737 1.00 56.88 524 THR A N 1
ATOM 4050 C CA . THR A 1 524 ? -3.667 9.783 -23.589 1.00 56.88 524 THR A CA 1
ATOM 4051 C C . THR A 1 524 ? -4.216 8.598 -22.781 1.00 56.88 524 THR A C 1
ATOM 4053 O O . THR A 1 524 ? -4.253 8.616 -21.549 1.00 56.88 524 THR A O 1
ATOM 4056 N N . THR A 1 525 ? -4.741 7.596 -23.480 1.00 59.28 525 THR A N 1
ATOM 4057 C CA . THR A 1 525 ? -4.924 6.224 -22.978 1.00 59.28 525 THR A CA 1
ATOM 4058 C C . THR A 1 525 ? -3.677 5.389 -23.282 1.00 59.28 525 THR A C 1
ATOM 4060 O O . THR A 1 525 ? -2.793 5.851 -24.005 1.00 59.28 525 THR A O 1
ATOM 4063 N N . ALA A 1 526 ? -3.603 4.168 -22.739 1.00 63.06 526 ALA A N 1
ATOM 4064 C CA . ALA A 1 526 ? -2.529 3.209 -23.017 1.00 63.06 526 ALA A CA 1
ATOM 4065 C C . ALA A 1 526 ? -1.111 3.776 -22.768 1.00 63.06 526 ALA A C 1
ATOM 4067 O O . ALA A 1 526 ? -0.184 3.523 -23.533 1.00 63.06 526 ALA A O 1
ATOM 4068 N N . THR A 1 527 ? -0.929 4.581 -21.712 1.00 76.12 527 THR A N 1
ATOM 4069 C CA . THR A 1 527 ? 0.354 5.241 -21.415 1.00 76.12 527 THR A CA 1
ATOM 4070 C C . THR A 1 527 ? 0.813 4.899 -20.000 1.00 76.12 527 THR A C 1
ATOM 4072 O O . THR A 1 527 ? 0.201 5.321 -19.020 1.00 76.12 527 THR A O 1
ATOM 4075 N N . ALA A 1 528 ? 1.907 4.145 -19.881 1.00 83.06 528 ALA A N 1
ATOM 4076 C CA . ALA A 1 528 ? 2.518 3.866 -18.586 1.00 83.06 528 ALA A CA 1
ATOM 4077 C C . ALA A 1 528 ? 3.238 5.112 -18.032 1.00 83.06 528 ALA A C 1
ATOM 4079 O O . ALA A 1 528 ? 3.797 5.908 -18.787 1.00 83.06 528 ALA A O 1
ATOM 4080 N N . VAL A 1 529 ? 3.227 5.275 -16.709 1.00 87.38 529 VAL A N 1
ATOM 4081 C CA . VAL A 1 529 ? 3.900 6.364 -15.988 1.00 87.38 529 VAL A CA 1
ATOM 4082 C C . VAL A 1 529 ? 4.862 5.806 -14.942 1.00 87.38 529 VAL A C 1
ATOM 4084 O O . VAL A 1 529 ? 4.606 4.756 -14.349 1.00 87.38 529 VAL A O 1
ATOM 4087 N N . ARG A 1 530 ? 5.959 6.524 -14.680 1.00 87.31 530 ARG A N 1
ATOM 4088 C CA . ARG A 1 530 ? 7.003 6.085 -13.744 1.00 87.31 530 ARG A CA 1
ATOM 4089 C C . ARG A 1 530 ? 6.422 5.857 -12.349 1.00 87.31 530 ARG A C 1
ATOM 4091 O O . ARG A 1 530 ? 5.764 6.743 -11.800 1.00 87.31 530 ARG A O 1
ATOM 4098 N N . VAL A 1 531 ? 6.711 4.700 -11.754 1.00 85.25 531 VAL A N 1
ATOM 4099 C CA . VAL A 1 531 ? 6.217 4.319 -10.423 1.00 85.25 531 VAL A CA 1
ATOM 4100 C C . VAL A 1 531 ? 6.675 5.344 -9.367 1.00 85.25 531 VAL A C 1
ATOM 4102 O O . VAL A 1 531 ? 7.880 5.539 -9.175 1.00 85.25 531 VAL A O 1
ATOM 4105 N N . PRO A 1 532 ? 5.752 6.007 -8.640 1.00 77.69 532 PRO A N 1
ATOM 4106 C CA . PRO A 1 532 ? 6.120 6.987 -7.623 1.00 77.69 532 PRO A CA 1
ATOM 4107 C C . PRO A 1 532 ? 6.958 6.377 -6.494 1.00 77.69 532 PRO A C 1
ATOM 4109 O O . PRO A 1 532 ? 6.625 5.328 -5.943 1.00 77.69 532 PRO A O 1
ATOM 4112 N N . GLY A 1 533 ? 8.042 7.059 -6.123 1.00 71.75 533 GLY A N 1
ATOM 4113 C CA . GLY A 1 533 ? 8.982 6.572 -5.109 1.00 71.75 533 GLY A CA 1
ATOM 4114 C C . GLY A 1 533 ? 9.934 5.475 -5.596 1.00 71.75 533 GLY A C 1
ATOM 4115 O O . GLY A 1 533 ? 10.722 4.983 -4.794 1.00 71.75 533 GLY A O 1
ATOM 4116 N N . ASP A 1 534 ? 9.896 5.106 -6.880 1.00 74.75 534 ASP A N 1
ATOM 4117 C CA . ASP A 1 534 ? 11.039 4.462 -7.522 1.00 74.75 534 ASP A CA 1
ATOM 4118 C C . ASP A 1 534 ? 12.183 5.483 -7.635 1.00 74.75 534 ASP A C 1
ATOM 4120 O O . ASP A 1 534 ? 12.009 6.573 -8.196 1.00 74.75 534 ASP A O 1
ATOM 4124 N N . ASP A 1 535 ? 13.332 5.151 -7.049 1.00 73.75 535 ASP A N 1
ATOM 4125 C CA . ASP A 1 535 ? 14.483 6.034 -6.886 1.00 73.75 535 ASP A CA 1
ATOM 4126 C C . ASP A 1 535 ? 15.691 5.655 -7.761 1.00 73.75 535 ASP A C 1
ATOM 4128 O O . ASP A 1 535 ? 16.797 6.174 -7.555 1.00 73.75 535 ASP A O 1
ATOM 4132 N N . ASP A 1 536 ? 15.458 4.812 -8.773 1.00 77.75 536 ASP A N 1
ATOM 4133 C CA . ASP A 1 536 ? 16.399 4.478 -9.840 1.00 77.75 536 ASP A CA 1
ATOM 4134 C C . ASP A 1 536 ? 16.284 5.463 -11.024 1.00 77.75 536 ASP A C 1
ATOM 4136 O O . ASP A 1 536 ? 15.211 5.582 -11.619 1.00 77.75 536 ASP A O 1
ATOM 4140 N N . PRO A 1 537 ? 17.324 6.225 -11.401 1.00 68.06 537 PRO A N 1
ATOM 4141 C CA . PRO A 1 537 ? 17.240 7.134 -12.542 1.00 68.06 537 PRO A CA 1
ATOM 4142 C C . PRO A 1 537 ? 17.376 6.438 -13.909 1.00 68.06 537 PRO A C 1
ATOM 4144 O O . PRO A 1 537 ? 17.067 7.078 -14.908 1.00 68.06 537 PRO A O 1
ATOM 4147 N N . THR A 1 538 ? 17.825 5.175 -13.981 1.00 71.69 538 THR A N 1
ATOM 4148 C CA . THR A 1 538 ? 18.093 4.466 -15.254 1.00 71.69 538 THR A CA 1
ATOM 4149 C C . THR A 1 538 ? 17.263 3.195 -15.460 1.00 71.69 538 THR A C 1
ATOM 4151 O O . THR A 1 538 ? 17.099 2.744 -16.594 1.00 71.69 538 THR A O 1
ATOM 4154 N N . ASP A 1 539 ? 16.721 2.621 -14.386 1.00 78.44 539 ASP A N 1
ATOM 4155 C CA . ASP A 1 539 ? 15.908 1.400 -14.398 1.00 78.44 539 ASP A CA 1
ATOM 4156 C C . ASP A 1 539 ? 14.708 1.524 -13.445 1.00 78.44 539 ASP A C 1
ATOM 4158 O O . ASP A 1 539 ? 14.579 0.776 -12.476 1.00 78.44 539 ASP A O 1
ATOM 4162 N N . SER A 1 540 ? 13.855 2.528 -13.677 1.00 84.69 540 SER A N 1
ATOM 4163 C CA . SER A 1 540 ? 12.607 2.692 -12.922 1.00 84.69 540 SER A CA 1
ATOM 4164 C C . SER A 1 540 ? 11.451 1.923 -13.545 1.00 84.69 540 SER A C 1
ATOM 4166 O O . SER A 1 540 ? 11.234 2.012 -14.754 1.00 84.69 540 SER A O 1
ATOM 4168 N N . ALA A 1 541 ? 10.648 1.260 -12.716 1.00 91.44 541 ALA A N 1
ATOM 4169 C CA . ALA A 1 541 ? 9.432 0.602 -13.172 1.00 91.44 541 ALA A CA 1
ATOM 4170 C C . ALA A 1 541 ? 8.414 1.624 -13.714 1.00 91.44 541 ALA A C 1
ATOM 4172 O O . ALA A 1 541 ? 8.255 2.728 -13.180 1.00 91.44 541 ALA A O 1
ATOM 4173 N N . GLN A 1 542 ? 7.684 1.223 -14.751 1.00 92.38 542 GLN A N 1
ATOM 4174 C CA . GLN A 1 542 ? 6.588 1.979 -15.361 1.00 92.38 542 GLN A CA 1
ATOM 4175 C C . GLN A 1 542 ? 5.256 1.302 -15.000 1.00 92.38 542 GLN A C 1
ATOM 4177 O O . GLN A 1 542 ? 5.219 0.090 -14.816 1.00 92.38 542 GLN A O 1
ATOM 4182 N N . ALA A 1 543 ? 4.149 2.034 -14.878 1.00 93.50 543 ALA A N 1
ATOM 4183 C CA . ALA A 1 543 ? 2.851 1.442 -14.540 1.00 93.50 543 ALA A CA 1
ATOM 4184 C C . ALA A 1 543 ? 1.669 2.129 -15.234 1.00 93.50 543 ALA A C 1
ATOM 4186 O O . ALA A 1 543 ? 1.645 3.349 -15.366 1.00 93.50 543 ALA A O 1
ATOM 4187 N N . CYS A 1 544 ? 0.662 1.347 -15.627 1.00 94.00 544 CYS A N 1
ATOM 4188 C CA . CYS A 1 544 ? -0.635 1.831 -16.091 1.00 94.00 544 CYS A CA 1
ATOM 4189 C C . CYS A 1 544 ? -1.743 1.236 -15.210 1.00 94.00 544 CYS A C 1
ATOM 4191 O O . CYS A 1 544 ? -1.914 0.018 -15.137 1.00 94.00 544 CYS A O 1
ATOM 4193 N N . LEU A 1 545 ? -2.491 2.100 -14.525 1.00 94.19 545 LEU A N 1
ATOM 4194 C CA . LEU A 1 545 ? -3.620 1.723 -13.673 1.00 94.19 545 LEU A CA 1
ATOM 4195 C C . LEU A 1 545 ? -4.859 1.551 -14.563 1.00 94.19 545 LEU A C 1
ATOM 4197 O O . LEU A 1 545 ? -5.631 2.489 -14.771 1.00 94.19 545 LEU A O 1
ATOM 4201 N N . GLY A 1 546 ? -5.004 0.378 -15.173 1.00 93.75 546 GLY A N 1
ATOM 4202 C CA . GLY A 1 546 ? -6.003 0.123 -16.205 1.00 93.75 546 GLY A CA 1
ATOM 4203 C C . GLY A 1 546 ? -7.403 -0.169 -15.665 1.00 93.75 546 GLY A C 1
ATOM 4204 O O . GLY A 1 546 ? -7.585 -0.734 -14.584 1.00 93.75 546 GLY A O 1
ATOM 4205 N N . VAL A 1 547 ? -8.412 0.148 -16.476 1.00 95.81 547 VAL A N 1
ATOM 4206 C CA . VAL A 1 547 ? -9.755 -0.437 -16.385 1.00 95.81 547 VAL A CA 1
ATOM 4207 C C . VAL A 1 547 ? -9.927 -1.389 -17.553 1.00 95.81 547 VAL A C 1
ATOM 4209 O O . VAL A 1 547 ? -9.951 -0.946 -18.700 1.00 95.81 547 VAL A O 1
ATOM 4212 N N . VAL A 1 548 ? -10.064 -2.681 -17.272 1.00 95.69 548 VAL A N 1
ATOM 4213 C CA . VAL A 1 548 ? -10.294 -3.707 -18.292 1.00 95.69 548 VAL A CA 1
ATOM 4214 C C . VAL A 1 548 ? -11.744 -4.176 -18.306 1.00 95.69 548 VAL A C 1
ATOM 4216 O O . VAL A 1 548 ? -12.455 -4.092 -17.300 1.00 95.69 548 VAL A O 1
ATOM 4219 N N . ARG A 1 549 ? -12.192 -4.705 -19.446 1.00 94.38 549 ARG A N 1
ATOM 4220 C CA . ARG A 1 549 ? -13.409 -5.527 -19.500 1.00 94.38 549 ARG A CA 1
ATOM 4221 C C . ARG A 1 549 ? -13.179 -6.786 -18.660 1.00 94.38 549 ARG A C 1
ATOM 4223 O O . ARG A 1 549 ? -12.192 -7.488 -18.868 1.00 94.38 549 ARG A O 1
ATOM 4230 N N . GLY A 1 550 ? -14.071 -7.056 -17.714 1.00 92.31 550 GLY A N 1
ATOM 4231 C CA . GLY A 1 550 ? -14.128 -8.335 -17.018 1.00 92.31 550 GLY A CA 1
ATOM 4232 C C . GLY A 1 550 ? -14.509 -9.464 -17.970 1.00 92.31 550 GLY A C 1
ATOM 4233 O O . GLY A 1 550 ? -15.088 -9.228 -19.034 1.00 92.31 550 GLY A O 1
ATOM 4234 N N . CYS A 1 551 ? -14.191 -10.692 -17.574 1.00 91.06 551 CYS A N 1
ATOM 4235 C CA . CYS A 1 551 ? -14.500 -11.895 -18.337 1.00 91.06 551 CYS A CA 1
ATOM 4236 C C . CYS A 1 551 ? -15.536 -12.720 -17.553 1.00 91.06 551 CYS A C 1
ATOM 4238 O O . CYS A 1 551 ? -15.128 -1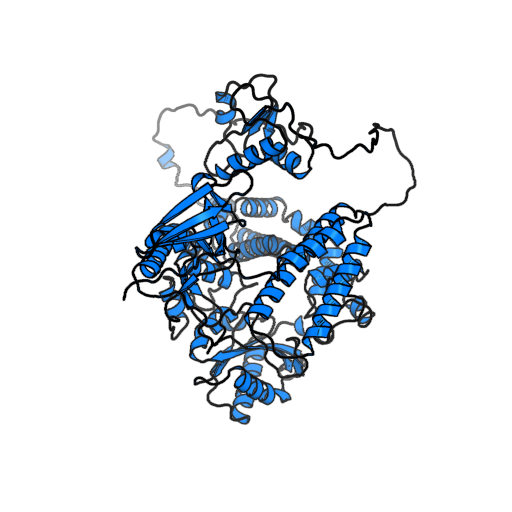3.513 -16.706 1.00 91.06 551 CYS A O 1
ATOM 4240 N N . PRO A 1 552 ? -16.852 -12.499 -17.757 1.00 87.75 552 PRO A N 1
ATOM 4241 C CA . PRO A 1 552 ? -17.920 -13.289 -17.132 1.00 87.75 552 PRO A CA 1
ATOM 4242 C C . PRO A 1 552 ? -18.023 -14.699 -17.746 1.00 87.75 552 PRO A C 1
ATOM 4244 O O . PRO A 1 552 ? -17.564 -14.920 -18.867 1.00 87.75 552 PRO A O 1
ATOM 4247 N N . VAL A 1 553 ? -18.579 -15.680 -17.020 1.00 89.25 553 VAL A N 1
ATOM 4248 C CA . VAL A 1 553 ? -19.158 -16.896 -17.640 1.00 89.25 553 VAL A CA 1
ATOM 4249 C C . VAL A 1 553 ? -20.606 -16.630 -18.063 1.00 89.25 553 VAL A C 1
ATOM 4251 O O . VAL A 1 553 ? -21.188 -15.608 -17.699 1.00 89.25 553 VAL A O 1
ATOM 4254 N N . ASP A 1 554 ? -21.209 -17.557 -18.804 1.00 85.38 554 ASP A N 1
ATOM 4255 C CA . ASP A 1 554 ? -22.624 -17.483 -19.169 1.00 85.38 554 ASP A CA 1
ATOM 4256 C C . ASP A 1 554 ? -23.513 -17.324 -17.921 1.00 85.38 554 ASP A C 1
ATOM 4258 O O . ASP A 1 554 ? -23.454 -18.117 -16.980 1.00 85.38 554 ASP A O 1
ATOM 4262 N N . GLY A 1 555 ? -24.323 -16.263 -17.905 1.00 84.25 555 GLY A N 1
ATOM 4263 C CA . GLY A 1 555 ? -25.172 -15.881 -16.771 1.00 84.25 555 GLY A CA 1
ATOM 4264 C C . GLY A 1 555 ? -24.535 -14.914 -15.760 1.00 84.25 555 GLY A C 1
ATOM 4265 O O . GLY A 1 555 ? -25.273 -14.291 -14.996 1.00 84.25 555 GLY A O 1
ATOM 4266 N N . GLU A 1 556 ? -23.213 -14.707 -15.765 1.00 86.69 556 GLU A N 1
ATOM 4267 C CA . GLU A 1 556 ? -22.581 -13.641 -14.971 1.00 86.69 556 GLU A CA 1
ATOM 4268 C C . GLU A 1 556 ? -22.752 -12.265 -15.655 1.00 86.69 556 GLU A C 1
ATOM 4270 O O . GLU A 1 556 ? -22.603 -12.146 -16.875 1.00 86.69 556 GLU A O 1
ATOM 4275 N N . PRO A 1 557 ? -23.016 -11.179 -14.901 1.00 90.00 557 PRO A N 1
ATOM 4276 C CA . PRO A 1 557 ? -23.025 -9.835 -15.465 1.00 90.00 557 PRO A CA 1
ATOM 4277 C C . PRO A 1 557 ? -21.603 -9.395 -15.841 1.00 90.00 557 PRO A C 1
ATOM 4279 O O . PRO A 1 557 ? -20.678 -9.488 -15.034 1.00 90.00 557 PRO A O 1
ATOM 4282 N N . MET A 1 558 ? -21.439 -8.837 -17.042 1.00 92.88 558 MET A N 1
ATOM 4283 C CA . MET A 1 558 ? -20.202 -8.156 -17.437 1.00 92.88 558 MET A CA 1
ATOM 4284 C C . MET A 1 558 ? -19.944 -6.950 -16.519 1.00 92.88 558 MET A C 1
ATOM 4286 O O . MET A 1 558 ? -20.856 -6.172 -16.238 1.00 92.88 558 MET A O 1
ATOM 4290 N N . ARG A 1 559 ? -18.695 -6.803 -16.059 1.00 95.12 559 ARG A N 1
ATOM 4291 C CA . ARG A 1 559 ? -18.234 -5.718 -15.177 1.00 95.12 559 ARG A CA 1
ATOM 4292 C C . ARG A 1 559 ? -16.907 -5.144 -15.650 1.00 95.12 559 ARG A C 1
ATOM 4294 O O . ARG A 1 559 ? -16.122 -5.834 -16.295 1.00 95.12 559 ARG A O 1
ATOM 4301 N N . TYR A 1 560 ? -16.613 -3.907 -15.273 1.00 96.69 560 TYR A N 1
ATOM 4302 C CA . TYR A 1 560 ? -15.307 -3.283 -15.481 1.00 96.69 560 TYR A CA 1
ATOM 4303 C C . TYR A 1 560 ? -14.374 -3.553 -14.293 1.00 96.69 560 TYR A C 1
ATOM 4305 O O . TYR A 1 560 ? -14.682 -3.214 -13.152 1.00 96.69 560 TYR A O 1
ATOM 4313 N N . ARG A 1 561 ? -13.212 -4.166 -14.535 1.00 96.38 561 ARG A N 1
ATOM 4314 C CA . ARG A 1 561 ? -12.259 -4.544 -13.477 1.00 96.38 561 ARG A CA 1
ATOM 4315 C C . ARG A 1 561 ? -11.041 -3.625 -13.483 1.00 96.38 561 ARG A C 1
ATOM 4317 O O . ARG A 1 561 ? -10.547 -3.256 -14.545 1.00 96.38 561 ARG A O 1
ATOM 4324 N N . ARG A 1 562 ? -10.523 -3.267 -12.303 1.00 95.81 562 ARG A N 1
ATOM 4325 C CA . ARG A 1 562 ? -9.210 -2.604 -12.198 1.00 95.81 562 ARG A CA 1
ATOM 4326 C C . ARG A 1 562 ? -8.112 -3.626 -12.493 1.00 95.81 562 ARG A C 1
ATOM 4328 O O . ARG A 1 562 ? -8.155 -4.723 -11.936 1.00 95.81 562 ARG A O 1
ATOM 4335 N N . CYS A 1 563 ? -7.149 -3.265 -13.331 1.00 96.06 563 CYS A N 1
ATOM 4336 C CA . CYS A 1 563 ? -5.978 -4.075 -13.647 1.00 96.06 563 CYS A CA 1
ATOM 4337 C C . CYS A 1 563 ? -4.741 -3.178 -13.700 1.00 96.06 563 CYS A C 1
ATOM 4339 O O . CYS A 1 563 ? -4.542 -2.436 -14.660 1.00 96.06 563 CYS A O 1
ATOM 4341 N N . ASP A 1 564 ? -3.921 -3.245 -12.655 1.00 95.19 564 ASP A N 1
ATOM 4342 C CA . ASP A 1 564 ? -2.682 -2.481 -12.556 1.00 95.19 564 ASP A CA 1
ATOM 4343 C C . ASP A 1 564 ? -1.584 -3.222 -13.344 1.00 95.19 564 ASP A C 1
ATOM 4345 O O . ASP A 1 564 ? -1.074 -4.255 -12.900 1.00 95.19 564 ASP A O 1
ATOM 4349 N N . PHE A 1 565 ? -1.248 -2.724 -14.536 1.00 96.88 565 PHE A N 1
ATOM 4350 C CA . PHE A 1 565 ? -0.150 -3.232 -15.362 1.00 96.88 565 PHE A CA 1
ATOM 4351 C C . PHE A 1 565 ? 1.154 -2.562 -14.924 1.00 96.88 565 PHE A C 1
ATOM 4353 O O . PHE A 1 565 ? 1.228 -1.334 -14.885 1.00 96.88 565 PHE A O 1
ATOM 4360 N N . VAL A 1 566 ? 2.184 -3.344 -14.603 1.00 96.62 566 VAL A N 1
ATOM 4361 C CA . VAL A 1 566 ? 3.471 -2.845 -14.097 1.00 96.62 566 VAL A CA 1
ATOM 4362 C C . VAL A 1 566 ? 4.596 -3.416 -14.946 1.00 96.62 566 VAL A C 1
ATOM 4364 O O . VAL A 1 566 ? 4.742 -4.627 -15.026 1.00 96.62 566 VAL A O 1
ATOM 4367 N N . PHE A 1 567 ? 5.402 -2.556 -15.552 1.00 95.62 567 PHE A N 1
ATOM 4368 C CA . PHE A 1 567 ? 6.426 -2.902 -16.530 1.00 95.62 567 PHE A CA 1
ATOM 4369 C C . PHE A 1 567 ? 7.835 -2.653 -15.979 1.00 95.62 567 PHE A C 1
ATOM 4371 O O . PHE A 1 567 ? 8.088 -1.620 -15.352 1.00 95.62 567 PHE A O 1
ATOM 4378 N N . CYS A 1 568 ? 8.763 -3.575 -16.233 1.00 95.06 568 CYS A N 1
ATOM 4379 C CA . CYS A 1 568 ? 10.175 -3.450 -15.855 1.00 95.06 568 CYS A CA 1
ATOM 4380 C C . CYS A 1 568 ? 11.110 -4.219 -16.805 1.00 95.06 568 CYS A C 1
ATOM 4382 O O . CYS A 1 568 ? 10.655 -4.956 -17.683 1.00 95.06 568 CYS A O 1
ATOM 4384 N N . ARG A 1 569 ? 12.431 -4.089 -16.624 1.00 92.94 569 ARG A N 1
ATOM 4385 C CA . ARG A 1 569 ? 13.397 -4.988 -17.276 1.00 92.94 569 ARG A CA 1
ATOM 4386 C C . ARG A 1 569 ? 13.394 -6.356 -16.596 1.00 92.94 569 ARG A C 1
ATOM 4388 O O . ARG A 1 569 ? 12.979 -6.490 -15.442 1.00 92.94 569 ARG A O 1
ATOM 4395 N N . HIS A 1 570 ? 13.873 -7.383 -17.298 1.00 91.75 570 HIS A N 1
ATOM 4396 C CA . HIS A 1 570 ? 13.949 -8.741 -16.753 1.00 91.75 570 HIS A CA 1
ATOM 4397 C C . HIS A 1 570 ? 14.743 -8.807 -15.434 1.00 91.75 570 HIS A C 1
ATOM 4399 O O . HIS A 1 570 ? 14.272 -9.396 -14.465 1.00 91.75 570 HIS A O 1
ATOM 4405 N N . ASN A 1 571 ? 15.882 -8.112 -15.353 1.00 91.00 571 ASN A N 1
ATOM 4406 C CA . ASN A 1 571 ? 16.735 -8.064 -14.156 1.00 91.00 571 ASN A CA 1
ATOM 4407 C C . ASN A 1 571 ? 16.058 -7.405 -12.937 1.00 91.00 571 ASN A C 1
ATOM 4409 O O . ASN A 1 571 ? 16.436 -7.677 -11.799 1.00 91.00 571 ASN A O 1
ATOM 4413 N N . SER A 1 572 ? 15.051 -6.554 -13.157 1.00 93.75 572 SER A N 1
ATOM 4414 C CA . SER A 1 572 ? 14.273 -5.905 -12.097 1.00 93.75 572 SER A CA 1
ATOM 4415 C C . SER A 1 572 ? 13.072 -6.752 -11.635 1.00 93.75 572 SER A C 1
ATOM 4417 O O . SER A 1 572 ? 12.490 -6.463 -10.584 1.00 93.75 572 SER A O 1
ATOM 4419 N N . LEU A 1 573 ? 12.693 -7.801 -12.386 1.00 95.50 573 LEU A N 1
ATOM 4420 C CA . LEU A 1 573 ? 11.471 -8.590 -12.166 1.00 95.50 573 LEU A CA 1
ATOM 4421 C C . LEU A 1 573 ? 11.322 -9.114 -10.726 1.00 95.50 573 LEU A C 1
ATOM 4423 O O . LEU A 1 573 ? 10.221 -8.969 -10.188 1.00 95.50 573 LEU A O 1
ATOM 4427 N N . PRO A 1 574 ? 12.351 -9.672 -10.052 1.00 96.56 574 PRO A N 1
ATOM 4428 C CA . PRO A 1 574 ? 12.186 -10.182 -8.689 1.00 96.56 574 PRO A CA 1
ATOM 4429 C C . PRO A 1 574 ? 11.853 -9.086 -7.668 1.00 96.56 574 PRO A C 1
ATOM 4431 O O . PRO A 1 574 ? 10.999 -9.283 -6.802 1.00 96.56 574 PRO A O 1
ATOM 4434 N N . PHE A 1 575 ? 12.463 -7.905 -7.802 1.00 96.12 575 PHE A N 1
ATOM 4435 C CA . PHE A 1 575 ? 12.222 -6.755 -6.924 1.00 96.12 575 PHE A CA 1
ATOM 4436 C C . PHE A 1 575 ? 10.815 -6.177 -7.129 1.00 96.12 575 PHE A C 1
ATOM 4438 O O . PHE A 1 575 ? 10.093 -5.928 -6.157 1.00 96.12 575 PHE A O 1
ATOM 4445 N N . VAL A 1 576 ? 10.390 -6.043 -8.391 1.00 96.06 576 VAL A N 1
ATOM 4446 C CA . VAL A 1 576 ? 9.060 -5.528 -8.751 1.00 96.06 576 VAL A CA 1
ATOM 4447 C C . VAL A 1 576 ? 7.971 -6.527 -8.350 1.00 96.06 576 VAL A C 1
ATOM 4449 O O . VAL A 1 576 ? 6.953 -6.132 -7.781 1.00 96.06 576 VAL A O 1
ATOM 4452 N N . THR A 1 577 ? 8.206 -7.826 -8.546 1.00 97.12 577 THR A N 1
ATOM 4453 C CA . THR A 1 577 ? 7.306 -8.909 -8.115 1.00 97.12 577 THR A CA 1
ATOM 4454 C C . THR A 1 577 ? 7.146 -8.932 -6.594 1.00 97.12 577 THR A C 1
ATOM 4456 O O . THR A 1 577 ? 6.017 -8.996 -6.098 1.00 97.12 577 THR A O 1
ATOM 4459 N N . LEU A 1 578 ? 8.242 -8.797 -5.835 1.00 96.31 578 LEU A N 1
ATOM 4460 C CA . LEU A 1 578 ? 8.196 -8.676 -4.377 1.00 96.31 578 LEU A CA 1
ATOM 4461 C C . LEU A 1 578 ? 7.357 -7.460 -3.954 1.00 96.31 578 LEU A C 1
ATOM 4463 O O . LEU A 1 578 ? 6.405 -7.610 -3.186 1.00 96.31 578 LEU A O 1
ATOM 4467 N N . GLN A 1 579 ? 7.653 -6.280 -4.508 1.00 95.00 579 GLN A N 1
ATOM 4468 C CA . GLN A 1 579 ? 6.939 -5.036 -4.212 1.00 95.00 579 GLN A CA 1
ATOM 4469 C C . GLN A 1 579 ? 5.436 -5.127 -4.530 1.00 95.00 579 GLN A C 1
ATOM 4471 O O . GLN A 1 579 ? 4.617 -4.680 -3.727 1.00 95.00 579 GLN A O 1
ATOM 4476 N N . TRP A 1 580 ? 5.043 -5.708 -5.662 1.00 95.12 580 TRP A N 1
ATOM 4477 C CA . TRP A 1 580 ? 3.636 -5.762 -6.077 1.00 95.12 580 TRP A CA 1
ATOM 4478 C C . TRP A 1 580 ? 2.871 -6.998 -5.581 1.00 95.12 580 TRP A C 1
ATOM 4480 O O . TRP A 1 580 ? 1.665 -7.087 -5.790 1.00 95.12 580 TRP A O 1
ATOM 4490 N N . THR A 1 581 ? 3.507 -7.913 -4.842 1.00 95.75 581 THR A N 1
ATOM 4491 C CA . THR A 1 581 ? 2.795 -8.967 -4.085 1.00 95.75 581 THR A CA 1
ATOM 4492 C C . THR A 1 581 ? 2.123 -8.413 -2.810 1.00 95.75 581 THR A C 1
ATOM 4494 O O . THR A 1 581 ? 1.074 -8.911 -2.389 1.00 95.75 581 THR A O 1
ATOM 4497 N N . GLY A 1 582 ? 2.665 -7.342 -2.217 1.00 84.31 582 GLY A N 1
ATOM 4498 C CA . GLY A 1 582 ? 2.138 -6.734 -0.985 1.00 84.31 582 GLY A CA 1
ATOM 4499 C C . GLY A 1 582 ? 2.544 -7.498 0.288 1.00 84.31 582 GLY A C 1
ATOM 4500 O O . GLY A 1 582 ? 3.576 -8.161 0.291 1.00 84.31 582 GLY A O 1
ATOM 4501 N N . SER A 1 583 ? 1.792 -7.441 1.392 1.00 82.75 583 SER A N 1
ATOM 4502 C CA . SER A 1 583 ? 0.352 -7.145 1.514 1.00 82.75 583 SER A CA 1
ATOM 4503 C C . SER A 1 583 ? -0.087 -5.705 1.864 1.00 82.75 583 SER A C 1
ATOM 4505 O O . SER A 1 583 ? 0.712 -4.762 1.904 1.00 82.75 583 SER A O 1
ATOM 4507 N N . ASP A 1 584 ? -1.408 -5.566 2.074 1.00 67.56 584 ASP A N 1
ATOM 4508 C CA . ASP A 1 584 ? -2.130 -4.602 2.920 1.00 67.56 584 ASP A CA 1
ATOM 4509 C C . ASP A 1 584 ? -1.437 -3.261 3.175 1.00 67.56 584 ASP A C 1
ATOM 4511 O O . ASP A 1 584 ? -0.619 -3.107 4.080 1.00 67.56 584 ASP A O 1
ATOM 4515 N N . GLY A 1 585 ? -1.788 -2.246 2.378 1.00 69.75 585 GLY A N 1
ATOM 4516 C CA . GLY A 1 585 ? -1.299 -0.873 2.557 1.00 69.75 585 GLY A CA 1
ATOM 4517 C C . GLY A 1 585 ? 0.226 -0.712 2.462 1.00 69.75 585 GLY A C 1
ATOM 4518 O O . GLY A 1 585 ? 0.746 0.335 2.853 1.00 69.75 585 GLY A O 1
ATOM 4519 N N . GLY A 1 586 ? 0.938 -1.738 1.978 1.00 83.25 586 GLY A N 1
ATOM 4520 C CA . GLY A 1 586 ? 2.396 -1.813 1.950 1.00 83.25 586 GLY A CA 1
ATOM 4521 C C . GLY A 1 586 ? 3.034 -2.199 3.289 1.00 83.25 586 GLY A C 1
ATOM 4522 O O . GLY A 1 586 ? 4.237 -1.988 3.447 1.00 83.25 586 GLY A O 1
ATOM 4523 N N . LEU A 1 587 ? 2.275 -2.731 4.259 1.00 89.94 587 LEU A N 1
ATOM 4524 C CA . LEU A 1 587 ? 2.779 -3.059 5.600 1.00 89.94 587 LEU A CA 1
ATOM 4525 C C . LEU A 1 587 ? 3.949 -4.054 5.559 1.00 89.94 587 LEU A C 1
ATOM 4527 O O . LEU A 1 587 ? 4.995 -3.776 6.147 1.00 89.94 587 LEU A O 1
ATOM 4531 N N . PHE A 1 588 ? 3.802 -5.166 4.834 1.00 93.62 588 PHE A N 1
ATOM 4532 C CA . PHE A 1 588 ? 4.859 -6.170 4.681 1.00 93.62 588 PHE A CA 1
ATOM 4533 C C . PHE A 1 588 ? 6.109 -5.583 4.018 1.00 93.62 588 PHE A C 1
ATOM 4535 O O . PHE A 1 588 ? 7.199 -5.627 4.588 1.00 93.62 588 PHE A O 1
ATOM 4542 N N . ASN A 1 589 ? 5.939 -4.931 2.862 1.00 93.62 589 ASN A N 1
ATOM 4543 C CA . ASN A 1 589 ? 7.029 -4.285 2.126 1.00 93.62 589 ASN A CA 1
ATOM 4544 C C . ASN A 1 589 ? 7.775 -3.255 2.983 1.00 93.62 589 ASN A C 1
ATOM 4546 O O . ASN A 1 589 ? 8.994 -3.135 2.870 1.00 93.62 589 ASN A O 1
ATOM 4550 N N . ARG A 1 590 ? 7.069 -2.517 3.852 1.00 91.88 590 ARG A N 1
ATOM 4551 C CA . ARG A 1 590 ? 7.681 -1.551 4.770 1.00 91.88 590 ARG A CA 1
ATOM 4552 C C . ARG A 1 590 ? 8.571 -2.240 5.801 1.00 91.88 590 ARG A C 1
ATOM 4554 O O . ARG A 1 590 ? 9.686 -1.774 6.011 1.00 91.88 590 ARG A O 1
ATOM 4561 N N . GLU A 1 591 ? 8.121 -3.325 6.431 1.00 93.12 591 GLU A N 1
ATOM 4562 C CA . GLU A 1 591 ? 8.957 -4.035 7.409 1.00 93.12 591 GLU A CA 1
ATOM 4563 C C . GLU A 1 591 ? 10.104 -4.821 6.733 1.00 93.12 591 GLU A C 1
ATOM 4565 O O . GLU A 1 591 ? 11.213 -4.826 7.261 1.00 93.12 591 GLU A O 1
ATOM 4570 N N . ILE A 1 592 ? 9.920 -5.368 5.522 1.00 95.44 592 ILE A N 1
ATOM 4571 C CA . ILE A 1 592 ? 11.015 -5.975 4.735 1.00 95.44 592 ILE A CA 1
ATOM 4572 C C . ILE A 1 592 ? 12.068 -4.930 4.332 1.00 95.44 592 ILE A C 1
ATOM 4574 O O . ILE A 1 592 ? 13.257 -5.125 4.592 1.00 95.44 592 ILE A O 1
ATOM 4578 N N . LYS A 1 593 ? 11.659 -3.772 3.792 1.00 93.81 593 LYS A N 1
ATOM 4579 C CA . LYS A 1 593 ? 12.583 -2.656 3.504 1.00 93.81 593 LYS A CA 1
ATOM 4580 C C . LYS A 1 593 ? 13.233 -2.097 4.772 1.00 93.81 593 LYS A C 1
ATOM 4582 O O . LYS A 1 593 ? 14.360 -1.614 4.708 1.00 93.81 593 LYS A O 1
ATOM 4587 N N . ARG A 1 594 ? 12.573 -2.194 5.931 1.00 93.88 594 ARG A N 1
ATOM 4588 C CA . ARG A 1 594 ? 13.151 -1.845 7.237 1.00 93.88 594 ARG A CA 1
ATOM 4589 C C . ARG A 1 594 ? 14.216 -2.847 7.687 1.00 93.88 594 ARG A C 1
ATOM 4591 O O . ARG A 1 594 ? 15.257 -2.397 8.146 1.00 93.88 594 ARG A O 1
ATOM 4598 N N . ILE A 1 595 ? 14.011 -4.158 7.531 1.00 95.12 595 ILE A N 1
ATOM 4599 C CA . ILE A 1 595 ? 15.047 -5.167 7.828 1.00 95.12 595 ILE A CA 1
ATOM 4600 C C . ILE A 1 595 ? 16.254 -4.963 6.908 1.00 95.12 595 ILE A C 1
ATOM 4602 O O . ILE A 1 595 ? 17.378 -4.863 7.396 1.00 95.12 595 ILE A O 1
ATOM 4606 N N . ALA A 1 596 ? 16.018 -4.789 5.602 1.00 94.62 596 ALA A N 1
ATOM 4607 C CA . ALA A 1 596 ? 17.060 -4.427 4.643 1.00 94.62 596 ALA A CA 1
ATOM 4608 C C . ALA A 1 596 ? 17.823 -3.164 5.091 1.00 94.62 596 ALA A C 1
ATOM 4610 O O . ALA A 1 596 ? 19.052 -3.150 5.096 1.00 94.62 596 ALA A O 1
ATOM 4611 N N . ALA A 1 597 ? 17.106 -2.127 5.539 1.00 92.19 597 ALA A N 1
ATOM 4612 C CA . ALA A 1 597 ? 17.708 -0.881 6.001 1.00 92.19 597 ALA A CA 1
ATOM 4613 C C . ALA A 1 597 ? 18.546 -1.024 7.283 1.00 92.19 597 ALA A C 1
ATOM 4615 O O . ALA A 1 597 ? 19.606 -0.405 7.381 1.00 92.19 597 ALA A O 1
ATOM 4616 N N . LEU A 1 598 ? 18.088 -1.834 8.241 1.00 91.38 598 LEU A N 1
ATOM 4617 C CA . LEU A 1 598 ? 18.800 -2.134 9.488 1.00 91.38 598 LEU A CA 1
ATOM 4618 C C . LEU A 1 598 ? 20.075 -2.951 9.229 1.00 91.38 598 LEU A C 1
ATOM 4620 O O . LEU A 1 598 ? 21.096 -2.699 9.858 1.00 91.38 598 LEU A O 1
ATOM 4624 N N . ARG A 1 599 ? 20.046 -3.851 8.240 1.00 91.62 599 ARG A N 1
ATOM 4625 C CA . ARG A 1 599 ? 21.196 -4.658 7.796 1.00 91.62 599 ARG A CA 1
ATOM 4626 C C . ARG A 1 599 ? 22.064 -3.977 6.722 1.00 91.62 599 ARG A C 1
ATOM 4628 O O . ARG A 1 599 ? 22.840 -4.640 6.047 1.00 91.62 599 ARG A O 1
ATOM 4635 N N . GLY A 1 600 ? 21.959 -2.653 6.563 1.00 89.38 600 GLY A N 1
ATOM 4636 C CA . GLY A 1 600 ? 22.869 -1.863 5.719 1.00 89.38 600 GLY A CA 1
ATOM 4637 C C . GLY A 1 600 ? 22.616 -1.914 4.207 1.00 89.38 600 GLY A C 1
ATOM 4638 O O . GLY A 1 600 ? 23.458 -1.465 3.431 1.00 89.38 600 GLY A O 1
ATOM 4639 N N . PHE A 1 601 ? 21.451 -2.396 3.768 1.00 91.31 601 PHE A N 1
ATOM 4640 C CA . PHE A 1 601 ? 21.039 -2.409 2.360 1.00 91.31 601 PHE A CA 1
ATOM 4641 C C . PHE A 1 601 ? 20.032 -1.300 2.038 1.00 91.31 601 PHE A C 1
ATOM 4643 O O . PHE A 1 601 ? 19.260 -0.855 2.890 1.00 91.31 601 PHE A O 1
ATOM 4650 N N . HIS A 1 602 ? 19.997 -0.858 0.786 1.00 91.19 602 HIS A N 1
ATOM 4651 C CA . HIS A 1 602 ? 18.861 -0.159 0.181 1.00 91.19 602 HIS A CA 1
ATOM 4652 C C . HIS A 1 602 ? 18.112 -1.144 -0.712 1.00 91.19 602 HIS A C 1
ATOM 4654 O O . HIS A 1 602 ? 18.746 -1.812 -1.520 1.00 91.19 602 HIS A O 1
ATOM 4660 N N . LEU A 1 603 ? 16.789 -1.223 -0.567 1.00 92.94 603 LEU A N 1
ATOM 4661 C CA . LEU A 1 603 ? 15.900 -2.091 -1.344 1.00 92.94 603 LEU A CA 1
ATOM 4662 C C . LEU A 1 603 ? 14.804 -1.206 -1.956 1.00 92.94 603 LEU A C 1
ATOM 4664 O O . LEU A 1 603 ? 13.951 -0.692 -1.225 1.00 92.94 603 LEU A O 1
ATOM 4668 N N . SER A 1 604 ? 14.870 -0.982 -3.271 1.00 90.81 604 SER A N 1
ATOM 4669 C CA . SER A 1 604 ? 14.014 -0.033 -3.995 1.00 90.81 604 SER A CA 1
ATOM 4670 C C . SER A 1 604 ? 12.713 -0.704 -4.477 1.00 90.81 604 SER A C 1
ATOM 4672 O O . SER A 1 604 ? 12.071 -1.434 -3.715 1.00 90.81 604 SER A O 1
ATOM 4674 N N . HIS A 1 605 ? 12.270 -0.419 -5.703 1.00 90.94 605 HIS A N 1
ATOM 4675 C CA . HIS A 1 605 ? 11.252 -1.190 -6.422 1.00 90.94 605 HIS A CA 1
ATOM 4676 C C . HIS A 1 605 ? 11.858 -2.114 -7.484 1.00 90.94 605 HIS A C 1
ATOM 4678 O O . HIS A 1 605 ? 11.237 -3.117 -7.814 1.00 90.94 605 HIS A O 1
ATOM 4684 N N . THR A 1 606 ? 13.060 -1.809 -7.977 1.00 92.44 606 THR A N 1
ATOM 4685 C CA . THR A 1 606 ? 13.689 -2.452 -9.142 1.00 92.44 606 THR A CA 1
ATOM 4686 C C . THR A 1 606 ? 15.074 -3.032 -8.863 1.00 92.44 606 THR A C 1
ATOM 4688 O O . THR A 1 606 ? 15.569 -3.812 -9.669 1.00 92.44 606 THR A O 1
ATOM 4691 N N . TYR A 1 607 ? 15.704 -2.699 -7.731 1.00 92.50 607 TYR A N 1
ATOM 4692 C CA . TYR A 1 607 ? 17.044 -3.176 -7.377 1.00 92.50 607 TYR A CA 1
ATOM 4693 C C . TYR A 1 607 ? 17.286 -3.190 -5.856 1.00 92.50 607 TYR A C 1
ATOM 4695 O O . TYR A 1 607 ? 16.505 -2.651 -5.063 1.00 92.50 607 TYR A O 1
ATOM 4703 N N . MET A 1 608 ? 18.434 -3.735 -5.442 1.00 92.88 608 MET A N 1
ATOM 4704 C CA . MET A 1 608 ? 19.016 -3.470 -4.122 1.00 92.88 608 MET A CA 1
ATOM 4705 C C . MET A 1 608 ? 20.526 -3.192 -4.198 1.00 92.88 608 MET A C 1
ATOM 4707 O O . MET A 1 608 ? 21.183 -3.571 -5.164 1.00 92.88 608 MET A O 1
ATOM 4711 N N . CYS A 1 609 ? 21.089 -2.507 -3.203 1.00 90.69 609 CYS A N 1
ATOM 4712 C CA . CYS A 1 609 ? 22.532 -2.239 -3.082 1.00 90.69 609 CYS A CA 1
ATOM 4713 C C . CYS A 1 609 ? 22.938 -2.050 -1.609 1.00 90.69 609 CYS A C 1
ATOM 4715 O O . CYS A 1 609 ? 22.073 -2.007 -0.732 1.00 90.69 609 CYS A O 1
ATOM 4717 N N . LYS A 1 610 ? 24.236 -1.893 -1.315 1.00 88.94 610 LYS A N 1
ATOM 4718 C CA . LYS A 1 610 ? 24.698 -1.473 0.022 1.00 88.94 610 LYS A CA 1
ATOM 4719 C C . LYS A 1 610 ? 24.467 0.030 0.232 1.00 88.94 610 LYS A C 1
ATOM 4721 O O . LYS A 1 610 ? 24.441 0.810 -0.725 1.00 88.94 610 LYS A O 1
ATOM 4726 N N . ALA A 1 611 ? 24.237 0.435 1.479 1.00 85.56 611 ALA A N 1
ATOM 4727 C CA . ALA A 1 611 ? 23.803 1.788 1.809 1.00 85.56 611 ALA A CA 1
ATOM 4728 C C . ALA A 1 611 ? 24.209 2.239 3.224 1.00 85.56 611 ALA A C 1
ATOM 4730 O O . ALA A 1 611 ? 23.658 1.759 4.217 1.00 85.56 611 ALA A O 1
ATOM 4731 N N . ASP A 1 612 ? 25.093 3.238 3.305 1.00 76.50 612 ASP A N 1
ATOM 4732 C CA . ASP A 1 612 ? 25.358 3.966 4.549 1.00 76.50 612 ASP A CA 1
ATOM 4733 C C . ASP A 1 612 ? 24.196 4.924 4.877 1.00 76.50 612 ASP A C 1
ATOM 4735 O O . ASP A 1 612 ? 23.616 5.591 4.011 1.00 76.50 612 ASP A O 1
ATOM 4739 N N . ARG A 1 613 ? 23.859 4.979 6.168 1.00 71.31 613 ARG A N 1
ATOM 4740 C CA . ARG A 1 613 ? 22.808 5.818 6.758 1.00 71.31 613 ARG A CA 1
ATOM 4741 C C . ARG A 1 613 ? 23.289 6.652 7.950 1.00 71.31 613 ARG A C 1
ATOM 4743 O O . ARG A 1 613 ? 22.554 7.540 8.386 1.00 71.31 613 ARG A O 1
ATOM 4750 N N . GLU A 1 614 ? 24.509 6.442 8.454 1.00 58.94 614 GLU A N 1
ATOM 4751 C CA . GLU A 1 614 ? 25.046 7.222 9.579 1.00 58.94 614 GLU A CA 1
ATOM 4752 C C . GLU A 1 614 ? 25.411 8.666 9.188 1.00 58.94 614 GLU A C 1
ATOM 4754 O O . GLU A 1 614 ? 25.466 9.548 10.047 1.00 58.94 614 GLU A O 1
ATOM 4759 N N . GLY A 1 615 ? 25.614 8.946 7.895 1.00 48.06 615 GLY A N 1
ATOM 4760 C CA . GLY A 1 615 ? 25.957 10.279 7.381 1.00 48.06 615 GLY A CA 1
ATOM 4761 C C . GLY A 1 615 ? 24.898 11.382 7.577 1.00 48.06 615 GLY A C 1
ATOM 4762 O O . GLY A 1 615 ? 25.159 12.541 7.257 1.00 48.06 615 GLY A O 1
ATOM 4763 N N . THR A 1 616 ? 23.712 11.074 8.110 1.00 46.16 616 THR A N 1
ATOM 4764 C CA . THR A 1 616 ? 22.551 11.989 8.172 1.00 46.16 616 THR A CA 1
ATOM 4765 C C . THR A 1 616 ? 22.560 13.006 9.330 1.00 46.16 616 THR A C 1
ATOM 4767 O O . THR A 1 616 ? 21.541 13.631 9.624 1.00 46.16 616 THR A O 1
ATOM 4770 N N . ARG A 1 617 ? 23.716 13.301 9.945 1.00 35.06 617 ARG A N 1
ATOM 4771 C CA . ARG A 1 617 ? 23.879 14.502 10.796 1.00 35.06 617 ARG A CA 1
ATOM 4772 C C . ARG A 1 617 ? 24.169 15.744 9.942 1.00 35.06 617 ARG A C 1
ATOM 4774 O O . ARG A 1 617 ? 25.319 16.132 9.768 1.00 35.06 617 ARG A O 1
ATOM 4781 N N . GLY A 1 618 ? 23.106 16.384 9.444 1.00 41.12 618 GLY A N 1
ATOM 4782 C CA . GLY A 1 618 ? 23.169 17.668 8.721 1.00 41.12 618 GLY A CA 1
ATOM 4783 C C . GLY A 1 618 ? 22.649 17.648 7.278 1.00 41.12 618 GLY A C 1
ATOM 4784 O O . GLY A 1 618 ? 22.710 18.672 6.603 1.00 41.12 618 GLY A O 1
ATOM 4785 N N . ARG A 1 619 ? 22.125 16.509 6.815 1.00 41.69 619 ARG A N 1
ATOM 4786 C CA . ARG A 1 619 ? 21.391 16.346 5.547 1.00 41.69 619 ARG A CA 1
ATOM 4787 C C . ARG A 1 619 ? 19.895 16.168 5.832 1.00 41.69 619 ARG A C 1
ATOM 4789 O O . ARG A 1 619 ? 19.517 15.932 6.980 1.00 41.69 619 ARG A O 1
ATOM 4796 N N . GLN A 1 620 ? 19.035 16.305 4.820 1.00 38.00 620 GLN A N 1
ATOM 4797 C CA . GLN A 1 620 ? 17.594 16.086 5.001 1.00 38.00 620 GLN A CA 1
ATOM 4798 C C . GLN A 1 620 ? 17.280 14.625 5.365 1.00 38.00 620 GLN A C 1
ATOM 4800 O O . GLN A 1 620 ? 17.973 13.695 4.950 1.00 38.00 620 GLN A O 1
ATOM 4805 N N . VAL A 1 621 ? 16.194 14.431 6.122 1.00 37.22 621 VAL A N 1
ATOM 4806 C CA . VAL A 1 621 ? 15.652 13.107 6.459 1.00 37.22 621 VAL A CA 1
ATOM 4807 C C . VAL A 1 621 ? 15.196 12.419 5.169 1.00 37.22 621 VAL A C 1
ATOM 4809 O O . VAL A 1 621 ? 14.122 12.718 4.655 1.00 37.22 621 VAL A O 1
ATOM 4812 N N . GLY A 1 622 ? 16.031 11.523 4.643 1.00 45.09 622 GLY A N 1
ATOM 4813 C CA . GLY A 1 622 ? 15.784 10.804 3.390 1.00 45.09 622 GLY A CA 1
ATOM 4814 C C . GLY A 1 622 ? 17.018 10.617 2.503 1.00 45.09 622 GLY A C 1
ATOM 4815 O O . GLY A 1 622 ? 17.015 9.711 1.677 1.00 45.09 622 GLY A O 1
ATOM 4816 N N . GLU A 1 623 ? 18.090 11.402 2.679 1.00 51.78 623 GLU A N 1
ATOM 4817 C CA . GLU A 1 623 ? 19.335 11.163 1.934 1.00 51.78 623 GLU A CA 1
ATOM 4818 C C . GLU A 1 623 ? 20.036 9.882 2.419 1.00 51.78 623 GLU A C 1
ATOM 4820 O O . GLU A 1 623 ? 20.495 9.802 3.558 1.00 51.78 623 GLU A O 1
ATOM 4825 N N . VAL A 1 624 ? 20.134 8.887 1.533 1.00 62.66 624 VAL A N 1
ATOM 4826 C CA . VAL A 1 624 ? 20.817 7.606 1.766 1.00 62.66 624 VAL A CA 1
ATOM 4827 C C . VAL A 1 624 ? 22.058 7.531 0.880 1.00 62.66 624 VAL A C 1
ATOM 4829 O O . VAL A 1 624 ? 21.961 7.667 -0.341 1.00 62.66 624 VAL A O 1
ATOM 4832 N N . CYS A 1 625 ? 23.222 7.269 1.474 1.00 67.31 625 CYS A N 1
ATOM 4833 C CA . CYS A 1 625 ? 24.467 7.082 0.736 1.00 67.31 625 CYS A CA 1
ATOM 4834 C C . CYS A 1 625 ? 24.510 5.661 0.157 1.00 67.31 625 CYS A C 1
ATOM 4836 O O . CYS A 1 625 ? 24.999 4.733 0.796 1.00 67.31 625 CYS A O 1
ATOM 4838 N N . ARG A 1 626 ? 23.977 5.479 -1.055 1.00 76.50 626 ARG A N 1
ATOM 4839 C CA . ARG A 1 626 ? 24.097 4.230 -1.827 1.00 76.50 626 ARG A CA 1
ATOM 4840 C C . ARG A 1 626 ? 25.537 4.067 -2.334 1.00 76.50 626 ARG A C 1
ATOM 4842 O O . ARG A 1 626 ? 26.092 5.032 -2.858 1.00 76.50 626 ARG A O 1
ATOM 4849 N N . ALA A 1 627 ? 26.121 2.872 -2.231 1.00 61.97 627 ALA A N 1
ATOM 4850 C CA . ALA A 1 627 ? 27.384 2.545 -2.904 1.00 61.97 627 ALA A CA 1
ATOM 4851 C C . ALA A 1 627 ? 27.510 1.045 -3.222 1.00 61.97 627 ALA A C 1
ATOM 4853 O O . ALA A 1 627 ? 26.705 0.220 -2.783 1.00 61.97 627 ALA A O 1
ATOM 4854 N N . GLY A 1 628 ? 28.540 0.711 -4.003 1.00 65.94 628 GLY A N 1
ATOM 4855 C CA . GLY A 1 628 ? 28.663 -0.583 -4.671 1.00 65.94 628 GLY A CA 1
ATOM 4856 C C . GLY A 1 628 ? 27.740 -0.694 -5.891 1.00 65.94 628 GLY A C 1
ATOM 4857 O O . GLY A 1 628 ? 26.944 0.200 -6.179 1.00 65.94 628 GLY A O 1
ATOM 4858 N N . ALA A 1 629 ? 27.862 -1.800 -6.623 1.00 79.12 629 ALA A N 1
ATOM 4859 C CA . ALA A 1 629 ? 26.960 -2.117 -7.727 1.00 79.12 629 ALA A CA 1
ATOM 4860 C C . ALA A 1 629 ? 25.539 -2.448 -7.226 1.00 79.12 629 ALA A C 1
ATOM 4862 O O . ALA A 1 629 ? 25.331 -2.760 -6.047 1.00 79.12 629 ALA A O 1
ATOM 4863 N N . LYS A 1 630 ? 24.560 -2.442 -8.142 1.00 89.31 630 LYS A N 1
ATOM 4864 C CA . LYS A 1 630 ? 23.272 -3.113 -7.907 1.00 89.31 630 LYS A CA 1
ATOM 4865 C C . LYS A 1 630 ? 23.561 -4.601 -7.662 1.00 89.31 630 LYS A C 1
ATOM 4867 O O . LYS A 1 630 ? 24.277 -5.224 -8.442 1.00 89.31 630 LYS A O 1
ATOM 4872 N N . ILE A 1 631 ? 23.031 -5.160 -6.579 1.00 90.69 631 ILE A N 1
ATOM 4873 C CA . ILE A 1 631 ? 23.145 -6.587 -6.272 1.00 90.69 631 ILE A CA 1
ATOM 4874 C C . ILE A 1 631 ? 22.147 -7.313 -7.171 1.00 90.69 631 ILE A C 1
ATOM 4876 O O . ILE A 1 631 ? 20.942 -7.080 -7.071 1.00 90.69 631 ILE A O 1
ATOM 4880 N N . PHE A 1 632 ? 22.652 -8.172 -8.054 1.00 90.94 632 PHE A N 1
ATOM 4881 C CA . PHE A 1 632 ? 21.809 -9.044 -8.862 1.00 90.94 632 PHE A CA 1
ATOM 4882 C C . PHE A 1 632 ? 21.106 -10.074 -7.969 1.00 90.94 632 PHE A C 1
ATOM 4884 O O . PHE A 1 632 ? 21.708 -10.626 -7.049 1.00 90.94 632 PHE A O 1
ATOM 4891 N N . CYS A 1 633 ? 19.829 -10.320 -8.240 1.00 93.94 633 CYS A N 1
ATOM 4892 C CA . CYS A 1 633 ? 19.029 -11.372 -7.625 1.00 93.94 633 CYS A CA 1
ATOM 4893 C C . CYS A 1 633 ? 18.270 -12.058 -8.759 1.00 93.94 633 CYS A C 1
ATOM 4895 O O . CYS A 1 633 ? 17.539 -11.386 -9.478 1.00 93.94 633 CYS A O 1
ATOM 4897 N N . GLU A 1 634 ? 18.460 -13.366 -8.931 1.00 93.06 634 GLU A N 1
ATOM 4898 C CA . GLU A 1 634 ? 17.776 -14.145 -9.975 1.00 93.06 634 GLU A CA 1
ATOM 4899 C C . GLU A 1 634 ? 16.282 -14.333 -9.672 1.00 93.06 634 GLU A C 1
ATOM 4901 O O . GLU A 1 634 ? 15.445 -14.349 -10.573 1.00 93.06 634 GLU A O 1
ATOM 4906 N N . ASP A 1 635 ? 15.937 -14.423 -8.387 1.00 95.56 635 ASP A N 1
ATOM 4907 C CA . ASP A 1 635 ? 14.580 -14.622 -7.903 1.00 95.56 635 ASP A CA 1
ATOM 4908 C C . ASP A 1 635 ? 14.344 -13.886 -6.570 1.00 95.56 635 ASP A C 1
ATOM 4910 O O . ASP A 1 635 ? 15.189 -13.150 -6.052 1.00 95.56 635 ASP A O 1
ATOM 4914 N N . GLU A 1 636 ? 13.158 -14.070 -5.990 1.00 96.81 636 GLU A N 1
ATOM 4915 C CA . GLU A 1 636 ? 12.843 -13.488 -4.688 1.00 96.81 636 GLU A CA 1
ATOM 4916 C C . GLU A 1 636 ? 13.633 -14.138 -3.536 1.00 96.81 636 GLU A C 1
ATOM 4918 O O . GLU A 1 636 ? 13.910 -13.459 -2.548 1.00 96.81 636 GLU A O 1
ATOM 4923 N N . ARG A 1 637 ? 14.017 -15.423 -3.617 1.00 97.38 637 ARG A N 1
ATOM 4924 C CA . ARG A 1 637 ? 14.815 -16.094 -2.572 1.00 97.38 637 ARG A CA 1
ATOM 4925 C C . ARG A 1 637 ? 16.182 -15.437 -2.434 1.00 97.38 637 ARG A C 1
ATOM 4927 O O . ARG A 1 637 ? 16.604 -15.211 -1.302 1.00 97.38 637 ARG A O 1
ATOM 4934 N N . ALA A 1 638 ? 16.815 -15.064 -3.546 1.00 96.94 638 ALA A N 1
ATOM 4935 C CA . ALA A 1 638 ? 18.060 -14.304 -3.556 1.00 96.94 638 ALA A CA 1
ATOM 4936 C C . ALA A 1 638 ? 17.927 -12.960 -2.810 1.00 96.94 638 ALA A C 1
ATOM 4938 O O . ALA A 1 638 ? 18.798 -12.632 -2.005 1.00 96.94 638 ALA A O 1
ATOM 4939 N N . ILE A 1 639 ? 16.807 -12.235 -2.963 1.00 97.00 639 ILE A N 1
ATOM 4940 C CA . ILE A 1 639 ? 16.552 -10.985 -2.215 1.00 97.00 639 ILE A CA 1
ATOM 4941 C C . ILE A 1 639 ? 16.475 -11.256 -0.705 1.00 97.00 639 ILE A C 1
ATOM 4943 O O . ILE A 1 639 ? 17.117 -10.558 0.080 1.00 97.00 639 ILE A O 1
ATOM 4947 N N . PHE A 1 640 ? 15.706 -12.269 -0.282 1.00 96.50 640 PHE A N 1
ATOM 4948 C CA . PHE A 1 640 ? 15.583 -12.629 1.138 1.00 96.50 640 PHE A CA 1
ATOM 4949 C C . PHE A 1 640 ? 16.930 -13.083 1.723 1.00 96.50 640 PHE A C 1
ATOM 4951 O O . PHE A 1 640 ? 17.306 -12.621 2.801 1.00 96.50 640 PHE A O 1
ATOM 4958 N N . ALA A 1 641 ? 17.685 -13.910 0.995 1.00 95.38 641 ALA A N 1
ATOM 4959 C CA . ALA A 1 641 ? 19.012 -14.369 1.394 1.00 95.38 641 ALA A CA 1
ATOM 4960 C C . ALA A 1 641 ? 20.017 -13.209 1.514 1.00 95.38 641 ALA A C 1
ATOM 4962 O O . ALA A 1 641 ? 20.742 -13.136 2.504 1.00 95.38 641 ALA A O 1
ATOM 4963 N N . ALA A 1 642 ? 20.008 -12.258 0.572 1.00 92.62 642 ALA A N 1
ATOM 4964 C CA . ALA A 1 642 ? 20.875 -11.079 0.600 1.00 92.62 642 ALA A CA 1
ATOM 4965 C C . ALA A 1 642 ? 20.634 -10.188 1.833 1.00 92.62 642 ALA A C 1
ATOM 4967 O O . ALA A 1 642 ? 21.584 -9.621 2.366 1.00 92.62 642 ALA A O 1
ATOM 4968 N N . ILE A 1 643 ? 19.393 -10.104 2.335 1.00 93.38 643 ILE A N 1
ATOM 4969 C CA . ILE A 1 643 ? 19.064 -9.414 3.600 1.00 93.38 643 ILE A CA 1
ATOM 4970 C C . ILE A 1 643 ? 19.074 -10.341 4.833 1.00 93.38 643 ILE A C 1
ATOM 4972 O O . ILE A 1 643 ? 18.623 -9.943 5.911 1.00 93.38 643 ILE A O 1
ATOM 4976 N N . GLY A 1 644 ? 19.594 -11.567 4.702 1.00 91.56 644 GLY A N 1
ATOM 4977 C CA . GLY A 1 644 ? 19.774 -12.533 5.792 1.00 91.56 644 GLY A CA 1
ATOM 4978 C C . GLY A 1 644 ? 18.476 -13.101 6.379 1.00 91.56 644 GLY A C 1
ATOM 4979 O O . GLY A 1 644 ? 18.427 -13.392 7.576 1.00 91.56 644 GLY A O 1
ATOM 4980 N N . LEU A 1 645 ? 17.402 -13.190 5.593 1.00 93.69 645 LEU A N 1
ATOM 4981 C CA . LEU A 1 645 ? 16.103 -13.716 6.020 1.00 93.69 645 LEU A CA 1
ATOM 4982 C C . LEU A 1 645 ? 15.791 -15.084 5.391 1.00 93.69 645 LEU A C 1
ATOM 4984 O O . LEU A 1 645 ? 16.151 -15.327 4.238 1.00 93.69 645 LEU A O 1
ATOM 4988 N N . PRO A 1 646 ? 15.039 -15.958 6.089 1.00 92.31 646 PRO A N 1
ATOM 4989 C CA . PRO A 1 646 ? 14.412 -17.107 5.446 1.00 92.31 646 PRO A CA 1
ATOM 4990 C C . PRO A 1 646 ? 13.396 -16.627 4.400 1.00 92.31 646 PRO A C 1
ATOM 4992 O O . PRO A 1 646 ? 12.650 -15.673 4.635 1.00 92.31 646 PRO A O 1
ATOM 4995 N N . TYR A 1 647 ? 13.344 -17.293 3.243 1.00 95.12 647 TYR A N 1
ATOM 4996 C CA . TYR A 1 647 ? 12.405 -16.930 2.181 1.00 95.12 647 TYR A CA 1
ATOM 4997 C C . TYR A 1 647 ? 10.948 -17.056 2.643 1.00 95.12 647 TYR A C 1
ATOM 4999 O O . TYR A 1 647 ? 10.516 -18.126 3.079 1.00 95.12 647 TYR A O 1
ATOM 5007 N N . ARG A 1 648 ? 10.173 -15.978 2.478 1.00 94.25 648 ARG A N 1
ATOM 5008 C CA . ARG A 1 648 ? 8.727 -15.980 2.724 1.00 94.25 648 ARG A CA 1
ATOM 5009 C C . ARG A 1 648 ? 7.958 -16.141 1.407 1.00 94.25 648 ARG A C 1
ATOM 5011 O O . ARG A 1 648 ? 7.988 -15.225 0.571 1.00 94.25 648 ARG A O 1
ATOM 5018 N N . PRO A 1 649 ? 7.255 -17.273 1.207 1.00 95.31 649 PRO A N 1
ATOM 5019 C CA . PRO A 1 649 ? 6.433 -17.467 0.021 1.00 95.31 649 PRO A CA 1
ATOM 5020 C C . PRO A 1 649 ? 5.249 -16.478 0.037 1.00 95.31 649 PRO A C 1
ATOM 5022 O O . PRO A 1 649 ? 4.949 -15.915 1.097 1.00 95.31 649 PRO A O 1
ATOM 5025 N N . PRO A 1 650 ? 4.617 -16.193 -1.115 1.00 95.31 650 PRO A N 1
ATOM 5026 C CA . PRO A 1 650 ? 3.607 -15.139 -1.255 1.00 95.31 650 PRO A CA 1
ATOM 5027 C C . PRO A 1 650 ? 2.473 -15.173 -0.221 1.00 95.31 650 PRO A C 1
ATOM 5029 O O . PRO A 1 650 ? 2.052 -14.127 0.267 1.00 95.31 650 PRO A O 1
ATOM 5032 N N . GLU A 1 651 ? 2.039 -16.366 0.172 1.00 93.50 651 GLU A N 1
ATOM 5033 C CA . GLU A 1 651 ? 0.933 -16.637 1.098 1.00 93.50 651 GLU A CA 1
ATOM 5034 C C . GLU A 1 651 ? 1.298 -16.332 2.566 1.00 93.50 651 GLU A C 1
ATOM 5036 O O . GLU A 1 651 ? 0.453 -16.394 3.455 1.00 93.50 651 GLU A O 1
ATOM 5041 N N . ARG A 1 652 ? 2.568 -15.995 2.844 1.00 91.19 652 ARG A N 1
ATOM 5042 C CA . ARG A 1 652 ? 3.088 -15.584 4.166 1.00 91.19 652 ARG A CA 1
ATOM 5043 C C . ARG A 1 652 ? 3.642 -14.156 4.160 1.00 91.19 652 ARG A C 1
ATOM 5045 O O . ARG A 1 652 ? 4.592 -13.838 4.884 1.00 91.19 652 ARG A O 1
ATOM 5052 N N . ARG A 1 653 ? 3.065 -13.300 3.310 1.00 92.25 653 ARG A N 1
ATOM 5053 C CA . ARG A 1 653 ? 3.432 -11.879 3.165 1.00 92.25 653 ARG A CA 1
ATOM 5054 C C . ARG A 1 653 ? 2.467 -10.921 3.845 1.00 92.25 653 ARG A C 1
ATOM 5056 O O . ARG A 1 653 ? 2.359 -9.766 3.450 1.00 92.25 653 ARG A O 1
ATOM 5063 N N . GLU A 1 654 ? 1.820 -11.402 4.898 1.00 90.31 654 GLU A N 1
ATOM 5064 C CA . GLU A 1 654 ? 1.228 -10.556 5.927 1.00 90.31 654 GLU A CA 1
ATOM 5065 C C . GLU A 1 654 ? 2.252 -10.180 7.002 1.00 90.31 654 GLU A C 1
ATOM 5067 O O . GLU A 1 654 ? 3.319 -10.786 7.125 1.00 90.31 654 GLU A O 1
ATOM 5072 N N . VAL A 1 655 ? 1.926 -9.166 7.808 1.00 91.81 655 VAL A N 1
ATOM 5073 C CA . VAL A 1 655 ? 2.684 -8.885 9.033 1.00 91.81 655 VAL A CA 1
ATOM 5074 C C . VAL A 1 655 ? 2.229 -9.849 10.126 1.00 91.81 655 VAL A C 1
ATOM 5076 O O . VAL A 1 655 ? 1.124 -9.726 10.650 1.00 91.81 655 VAL A O 1
ATOM 5079 N N . ASP A 1 656 ? 3.101 -10.793 10.469 1.00 92.69 656 ASP A N 1
ATOM 5080 C CA . ASP A 1 656 ? 2.932 -11.751 11.564 1.00 92.69 656 ASP A CA 1
ATOM 5081 C C . ASP A 1 656 ? 3.946 -11.513 12.702 1.00 92.69 656 ASP A C 1
ATOM 5083 O O . ASP A 1 656 ? 4.852 -10.681 12.599 1.00 92.69 656 ASP A O 1
ATOM 5087 N N . ALA A 1 657 ? 3.790 -12.239 13.812 1.00 93.12 657 ALA A N 1
ATOM 5088 C CA . ALA A 1 657 ? 4.654 -12.109 14.987 1.00 93.12 657 ALA A CA 1
ATOM 5089 C C . ALA A 1 657 ? 6.123 -12.500 14.717 1.00 93.12 657 ALA A C 1
ATOM 5091 O O . ALA A 1 657 ? 7.038 -11.924 15.307 1.00 93.12 657 ALA A O 1
ATOM 5092 N N . GLU A 1 658 ? 6.368 -13.445 13.804 1.00 93.62 658 GLU A N 1
ATOM 5093 C CA . GLU A 1 658 ? 7.716 -13.892 13.443 1.00 93.62 658 GLU A CA 1
ATOM 5094 C C . GLU A 1 658 ? 8.460 -12.800 12.658 1.00 93.62 658 GLU A C 1
ATOM 5096 O O . GLU A 1 658 ? 9.616 -12.510 12.962 1.00 93.62 658 GLU A O 1
ATOM 5101 N N . LEU A 1 659 ? 7.785 -12.114 11.729 1.00 93.44 659 LEU A N 1
ATOM 5102 C CA . LEU A 1 659 ? 8.338 -10.969 11.004 1.00 93.44 659 LEU A CA 1
ATOM 5103 C C . LEU A 1 659 ? 8.713 -9.834 11.962 1.00 93.44 659 LEU A C 1
ATOM 5105 O O . LEU A 1 659 ? 9.738 -9.184 11.775 1.00 93.44 659 LEU A O 1
ATOM 5109 N N . LEU A 1 660 ? 7.916 -9.600 13.006 1.00 93.31 660 LEU A N 1
ATOM 5110 C CA . LEU A 1 660 ? 8.226 -8.580 14.009 1.00 93.31 660 LEU A CA 1
ATOM 5111 C C . LEU A 1 660 ? 9.421 -8.958 14.883 1.00 93.31 660 LEU A C 1
ATOM 5113 O O . LEU A 1 660 ? 10.266 -8.099 15.127 1.00 93.31 660 LEU A O 1
ATOM 5117 N N . ARG A 1 661 ? 9.552 -10.234 15.265 1.00 94.06 661 ARG A N 1
ATOM 5118 C CA . ARG A 1 661 ? 10.767 -10.738 15.918 1.00 94.06 661 ARG A CA 1
ATOM 5119 C C . ARG A 1 661 ? 11.999 -10.525 15.029 1.00 94.06 661 ARG A C 1
ATOM 5121 O O . ARG A 1 661 ? 13.001 -10.010 15.513 1.00 94.06 661 ARG A O 1
ATOM 5128 N N . LEU A 1 662 ? 11.902 -10.815 13.729 1.00 94.69 662 LEU A N 1
ATOM 5129 C CA . LEU A 1 662 ? 12.983 -10.589 12.757 1.00 94.69 662 LEU A CA 1
ATOM 5130 C C . LEU A 1 662 ? 13.333 -9.094 12.593 1.00 94.69 662 LEU A C 1
ATOM 5132 O O . LEU A 1 662 ? 14.505 -8.751 12.450 1.00 94.69 662 LEU A O 1
ATOM 5136 N N . VAL A 1 663 ? 12.352 -8.185 12.679 1.00 93.62 663 VAL A N 1
ATOM 5137 C CA . VAL A 1 663 ? 12.599 -6.729 12.744 1.00 93.62 663 VAL A CA 1
ATOM 5138 C C . VAL A 1 663 ? 13.337 -6.335 14.031 1.00 93.62 663 VAL A C 1
ATOM 5140 O O . VAL A 1 663 ? 14.216 -5.474 13.987 1.00 93.62 663 VAL A O 1
ATOM 5143 N N . GLU A 1 664 ? 12.991 -6.924 15.176 1.00 93.12 664 GLU A N 1
ATOM 5144 C CA . GLU A 1 664 ? 13.652 -6.653 16.461 1.00 93.12 664 GLU A CA 1
ATOM 5145 C C . GLU A 1 664 ? 15.057 -7.260 16.559 1.00 93.12 664 GLU A C 1
ATOM 5147 O O . GLU A 1 664 ? 15.926 -6.685 17.211 1.00 93.12 664 GLU A O 1
ATOM 5152 N N . GLU A 1 665 ? 15.301 -8.396 15.909 1.00 94.56 665 GLU A N 1
ATOM 5153 C CA . GLU A 1 665 ? 16.622 -9.023 15.784 1.00 94.56 665 GLU A CA 1
ATOM 5154 C C . GLU A 1 665 ? 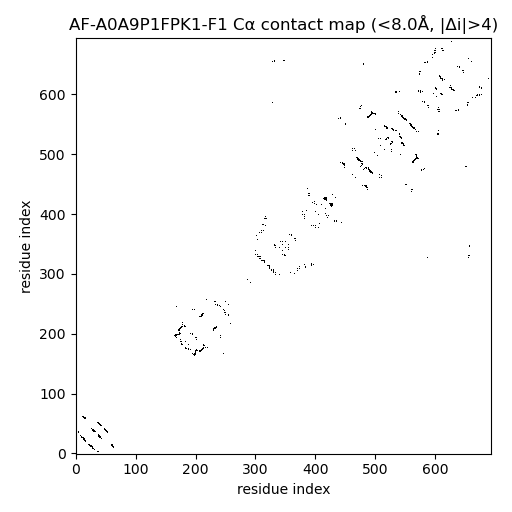17.530 -8.186 14.878 1.00 94.56 665 GLU A C 1
ATOM 5156 O O . GLU A 1 665 ? 18.571 -7.714 15.337 1.00 94.56 665 GLU A O 1
ATOM 5161 N N . ALA A 1 666 ? 17.067 -7.830 13.675 1.00 92.88 666 ALA A N 1
ATOM 5162 C CA . ALA A 1 666 ? 17.782 -6.906 12.793 1.00 92.88 666 ALA A CA 1
ATOM 5163 C C . ALA A 1 666 ? 18.058 -5.539 13.456 1.00 92.88 666 ALA A C 1
ATOM 5165 O O . ALA A 1 666 ? 19.078 -4.912 13.184 1.00 92.88 666 ALA A O 1
ATOM 5166 N N . ALA A 1 667 ? 17.185 -5.069 14.357 1.00 92.38 667 ALA A N 1
ATOM 5167 C CA . ALA A 1 667 ? 17.398 -3.824 15.101 1.00 92.38 667 ALA A CA 1
ATOM 5168 C C . ALA A 1 667 ? 18.483 -3.920 16.191 1.00 92.38 667 ALA A C 1
ATOM 5170 O O . ALA A 1 667 ? 19.077 -2.896 16.528 1.00 92.38 667 ALA A O 1
ATOM 5171 N N . LYS A 1 668 ? 18.756 -5.118 16.725 1.00 93.38 668 LYS A N 1
ATOM 5172 C CA . LYS A 1 668 ? 19.864 -5.378 17.665 1.00 93.38 668 LYS A CA 1
ATOM 5173 C C . LYS A 1 668 ? 21.197 -5.522 16.925 1.00 93.38 668 LYS A C 1
ATOM 5175 O O . LYS A 1 668 ? 22.211 -5.039 17.411 1.00 93.38 668 LYS A O 1
ATOM 5180 N N . GLU A 1 669 ? 21.175 -6.136 15.742 1.00 90.94 669 GLU A N 1
ATOM 5181 C CA . GLU A 1 669 ? 22.334 -6.320 14.851 1.00 90.94 669 GLU A CA 1
ATOM 5182 C C . GLU A 1 669 ? 22.793 -5.016 14.166 1.00 90.94 669 GLU A C 1
ATOM 5184 O O . GLU A 1 669 ? 23.973 -4.851 13.847 1.00 90.94 669 GLU A O 1
ATOM 5189 N N . ALA A 1 670 ? 21.866 -4.078 13.930 1.00 89.56 670 ALA A N 1
ATOM 5190 C CA . ALA A 1 670 ? 22.091 -2.880 13.117 1.00 89.56 670 ALA A CA 1
ATOM 5191 C C . ALA A 1 670 ? 23.355 -2.054 13.453 1.00 89.56 670 ALA A C 1
ATOM 5193 O O . ALA A 1 670 ? 24.018 -1.627 12.507 1.00 89.56 670 ALA A O 1
ATOM 5194 N N . PRO A 1 671 ? 23.746 -1.817 14.725 1.00 89.44 671 PRO A N 1
ATOM 5195 C CA . PRO A 1 671 ? 24.946 -1.034 15.036 1.00 89.44 671 PRO A CA 1
ATOM 5196 C C . PRO A 1 671 ? 26.244 -1.656 14.500 1.00 89.44 671 PRO A C 1
ATOM 5198 O O . PRO A 1 671 ? 27.171 -0.931 14.143 1.00 89.44 671 PRO A O 1
ATOM 5201 N N . GLU A 1 672 ? 26.316 -2.986 14.418 1.00 87.00 672 GLU A N 1
ATOM 5202 C CA . GLU A 1 672 ? 27.468 -3.696 13.862 1.00 87.00 672 GLU A CA 1
ATOM 5203 C C . GLU A 1 672 ? 27.375 -3.789 12.335 1.00 87.00 672 GLU A C 1
ATOM 5205 O O . GLU A 1 672 ? 28.325 -3.426 11.640 1.00 87.00 672 GLU A O 1
ATOM 5210 N N . ALA A 1 673 ? 26.209 -4.163 11.796 1.00 84.62 673 ALA A N 1
ATOM 5211 C CA . ALA A 1 673 ? 25.992 -4.255 10.350 1.00 84.62 673 ALA A CA 1
ATOM 5212 C C . ALA A 1 673 ? 26.249 -2.915 9.628 1.00 84.62 673 ALA A C 1
ATOM 5214 O O . ALA A 1 673 ? 26.950 -2.870 8.614 1.00 84.62 673 ALA A O 1
ATOM 5215 N N . LEU A 1 674 ? 25.744 -1.803 10.177 1.00 84.19 674 LEU A N 1
ATOM 5216 C CA . LEU A 1 674 ? 25.957 -0.462 9.624 1.00 84.19 674 LEU A CA 1
ATOM 5217 C C . LEU A 1 674 ? 27.416 -0.008 9.766 1.00 84.19 674 LEU A C 1
ATOM 5219 O O . LEU A 1 674 ? 27.955 0.593 8.837 1.00 84.19 674 LEU A O 1
ATOM 5223 N N . ARG A 1 675 ? 28.091 -0.349 10.875 1.00 84.38 675 ARG A N 1
ATOM 5224 C CA . ARG A 1 675 ? 29.531 -0.101 11.047 1.00 84.38 675 ARG A CA 1
ATOM 5225 C C . ARG A 1 675 ? 30.362 -0.850 10.002 1.00 84.38 675 ARG A C 1
ATOM 5227 O O . ARG A 1 675 ? 31.295 -0.259 9.465 1.00 84.38 675 ARG A O 1
ATOM 5234 N N . MET A 1 676 ? 30.031 -2.105 9.701 1.00 82.81 676 MET A N 1
ATOM 5235 C CA . MET A 1 676 ? 30.744 -2.899 8.695 1.00 82.81 676 MET A CA 1
ATOM 5236 C C . MET A 1 676 ? 30.579 -2.310 7.291 1.00 82.81 676 MET A C 1
ATOM 5238 O O . MET A 1 676 ? 31.582 -2.045 6.631 1.00 82.81 676 MET A O 1
ATOM 5242 N N . VAL A 1 677 ? 29.350 -1.984 6.871 1.00 81.56 677 VAL A N 1
ATOM 5243 C CA . VAL A 1 677 ? 29.100 -1.295 5.586 1.00 81.56 677 VAL A CA 1
ATOM 5244 C C . VAL A 1 677 ? 29.850 0.041 5.519 1.00 81.56 677 VAL A C 1
ATOM 5246 O O . VAL A 1 677 ? 30.490 0.353 4.518 1.00 81.56 677 VAL A O 1
ATOM 5249 N N . LYS A 1 678 ? 29.864 0.814 6.608 1.00 78.12 678 LYS A N 1
ATOM 5250 C CA . LYS A 1 678 ? 30.617 2.072 6.689 1.00 78.12 678 LYS A CA 1
ATOM 5251 C C . LYS A 1 678 ? 32.137 1.876 6.603 1.00 78.12 678 LYS A C 1
ATOM 5253 O O . LYS A 1 678 ? 32.818 2.722 6.030 1.00 78.12 678 LYS A O 1
ATOM 5258 N N . MET A 1 679 ? 32.675 0.780 7.139 1.00 77.38 679 MET A N 1
ATOM 5259 C CA . MET A 1 679 ? 34.094 0.431 7.003 1.00 77.38 679 MET A CA 1
ATOM 5260 C C . MET A 1 679 ? 34.446 0.033 5.565 1.00 77.38 679 MET A C 1
ATOM 5262 O O . MET A 1 679 ? 35.470 0.483 5.061 1.00 77.38 679 MET A O 1
ATOM 5266 N N . GLU A 1 680 ? 33.581 -0.698 4.856 1.00 75.25 680 GLU A N 1
ATOM 5267 C CA . GLU A 1 680 ? 33.753 -0.965 3.417 1.00 75.25 680 GLU A CA 1
ATOM 5268 C C . GLU A 1 680 ? 33.767 0.336 2.592 1.00 75.25 680 GLU A C 1
ATOM 5270 O O . GLU A 1 680 ? 34.622 0.512 1.725 1.00 75.25 680 GLU A O 1
ATOM 5275 N N . PHE A 1 681 ? 32.874 1.282 2.909 1.00 70.69 681 PHE A N 1
ATOM 5276 C CA . PHE A 1 681 ? 32.805 2.614 2.285 1.00 70.69 681 PHE A CA 1
ATOM 5277 C C . PHE A 1 681 ? 34.028 3.507 2.590 1.00 70.69 681 PHE A C 1
ATOM 5279 O O . PHE A 1 681 ? 34.217 4.518 1.917 1.00 70.69 681 PHE A O 1
ATOM 5286 N N . GLN A 1 682 ? 34.828 3.188 3.614 1.00 67.06 682 GLN A N 1
ATOM 5287 C CA . GLN A 1 682 ? 36.010 3.966 4.022 1.00 67.06 682 GLN A CA 1
ATOM 5288 C C . GLN A 1 682 ? 37.339 3.297 3.649 1.00 67.06 682 GLN A C 1
ATOM 5290 O O . GLN A 1 682 ? 38.333 3.993 3.460 1.00 67.06 682 GLN A O 1
ATOM 5295 N N . GLY A 1 683 ? 37.368 1.965 3.562 1.00 58.00 683 GLY A N 1
ATOM 5296 C CA . GLY A 1 683 ? 38.550 1.170 3.217 1.00 58.00 683 GLY A CA 1
ATOM 5297 C C . GLY A 1 683 ? 38.693 0.850 1.727 1.00 58.00 683 GLY A C 1
ATOM 5298 O O . GLY A 1 683 ? 39.636 0.160 1.351 1.00 58.00 683 GLY A O 1
ATOM 5299 N N . SER A 1 684 ? 37.772 1.318 0.881 1.00 50.41 684 SER A N 1
ATOM 5300 C CA . SER A 1 684 ? 37.832 1.156 -0.573 1.00 50.41 684 SER A CA 1
ATOM 5301 C C . SER A 1 684 ? 37.932 2.509 -1.278 1.00 50.41 684 SER A C 1
ATOM 5303 O O . SER A 1 684 ? 37.317 3.484 -0.854 1.00 50.41 684 SER A O 1
ATOM 5305 N N . ASP A 1 685 ? 38.628 2.552 -2.419 1.00 43.12 685 ASP A N 1
ATOM 5306 C CA . ASP A 1 685 ? 38.657 3.703 -3.344 1.00 43.12 685 ASP A CA 1
ATOM 5307 C C . ASP A 1 685 ? 37.317 3.907 -4.097 1.00 43.12 685 ASP A C 1
ATOM 5309 O O . ASP A 1 685 ? 37.259 4.486 -5.189 1.00 43.12 685 ASP A O 1
ATOM 5313 N N . LEU A 1 686 ? 36.202 3.452 -3.508 1.00 42.78 686 LEU A N 1
ATOM 5314 C CA . LEU A 1 686 ? 34.853 3.780 -3.944 1.00 42.78 686 LEU A CA 1
ATOM 5315 C C . LEU A 1 686 ? 34.587 5.260 -3.671 1.00 42.78 686 LEU A C 1
ATOM 5317 O O . LEU A 1 686 ? 33.951 5.648 -2.688 1.00 42.78 686 LEU A O 1
ATOM 5321 N N . ARG A 1 687 ? 35.032 6.097 -4.615 1.00 38.28 687 ARG A N 1
ATOM 5322 C CA . ARG A 1 687 ? 34.503 7.451 -4.795 1.00 38.28 687 ARG A CA 1
ATOM 5323 C C . ARG A 1 687 ? 32.975 7.366 -4.677 1.00 38.28 687 ARG A C 1
ATOM 5325 O O . ARG A 1 687 ? 32.386 6.488 -5.317 1.00 38.28 687 ARG A O 1
ATOM 5332 N N . PRO A 1 688 ? 32.312 8.257 -3.916 1.00 37.00 688 PRO A N 1
ATOM 5333 C CA . PRO A 1 688 ? 30.858 8.308 -3.951 1.00 37.00 688 PRO A CA 1
ATOM 5334 C C . PRO A 1 688 ? 30.424 8.478 -5.406 1.00 37.00 688 PRO A C 1
ATOM 5336 O O . PRO A 1 688 ? 31.085 9.202 -6.156 1.00 37.00 688 PRO A O 1
ATOM 5339 N N . CYS A 1 689 ? 29.329 7.825 -5.803 1.00 34.06 689 CYS A N 1
ATOM 5340 C CA . CYS A 1 689 ? 28.755 8.014 -7.131 1.00 34.06 689 CYS A CA 1
ATOM 5341 C C . CYS A 1 689 ? 28.292 9.468 -7.284 1.00 34.06 689 CYS A C 1
ATOM 5343 O O . CYS A 1 689 ? 27.138 9.811 -7.027 1.00 34.06 689 CYS A O 1
ATOM 5345 N N . ALA A 1 690 ? 29.207 10.326 -7.735 1.00 32.66 690 ALA A N 1
ATOM 5346 C CA . ALA A 1 690 ? 28.843 11.480 -8.521 1.00 32.66 690 ALA A CA 1
ATOM 5347 C C . ALA A 1 690 ? 27.983 10.962 -9.674 1.00 32.66 690 ALA A C 1
ATOM 5349 O O . ALA A 1 690 ? 28.360 10.004 -10.349 1.00 32.66 690 ALA A O 1
ATOM 5350 N N . SER A 1 691 ? 26.825 11.580 -9.878 1.00 35.62 691 SER A N 1
ATOM 5351 C CA . SER A 1 691 ? 26.000 11.350 -11.056 1.00 35.62 691 SER A CA 1
ATOM 5352 C C . SER A 1 691 ? 26.814 11.751 -12.286 1.00 35.62 691 SER A C 1
ATOM 5354 O O . SER A 1 691 ? 26.883 12.935 -12.622 1.00 35.62 691 SER A O 1
ATOM 5356 N N . SER A 1 692 ? 27.480 10.778 -12.910 1.00 27.56 692 SER A N 1
ATOM 5357 C CA . SER A 1 692 ? 28.299 10.954 -14.106 1.00 27.56 692 SER A CA 1
ATOM 5358 C C . SER A 1 692 ? 27.395 11.150 -15.318 1.00 27.56 692 SER A C 1
ATOM 5360 O O . SER A 1 692 ? 27.218 10.253 -16.137 1.00 27.56 692 SER A O 1
ATOM 5362 N N . VAL A 1 693 ? 26.781 12.329 -15.374 1.00 31.67 693 VAL A N 1
ATOM 5363 C CA . VAL A 1 693 ? 26.114 12.843 -16.563 1.00 31.67 693 VAL A CA 1
ATOM 5364 C C . VAL A 1 693 ? 27.204 13.357 -17.495 1.00 31.67 693 VAL A C 1
ATOM 5366 O O . VAL A 1 693 ? 27.875 14.345 -17.185 1.00 31.67 693 VAL A O 1
ATOM 5369 N N . SER A 1 694 ? 27.369 12.655 -18.610 1.00 27.42 694 SER A N 1
ATOM 5370 C CA . SER A 1 694 ? 28.064 13.100 -19.817 1.00 27.42 694 SER A CA 1
ATOM 5371 C C . SER A 1 694 ? 27.054 13.101 -20.955 1.00 27.42 694 SER A C 1
ATOM 5373 O O . SER A 1 694 ? 26.543 11.988 -21.216 1.00 27.42 694 SER A O 1
#

Solvent-accessible surface area (backbone atoms only — not comparable to full-atom values): 39745 Å² total; per-residue (Å²): 130,85,85,73,73,97,68,51,60,71,39,45,22,31,36,56,37,77,94,72,75,40,76,39,85,66,20,33,28,68,41,64,46,95,90,41,32,36,31,35,35,29,52,80,95,67,69,44,77,47,78,39,50,56,95,47,38,83,81,34,46,42,82,52,84,78,71,72,72,54,61,57,51,50,52,52,51,53,64,71,63,65,90,67,62,75,66,58,49,52,56,51,52,50,52,54,52,51,56,53,58,61,48,70,79,62,76,92,78,62,71,73,56,57,55,54,50,53,57,50,51,58,50,50,55,49,51,54,48,51,56,48,58,63,49,63,79,73,71,78,86,85,78,87,83,88,86,87,82,84,86,82,83,89,81,84,86,75,95,68,79,91,64,87,77,40,53,32,57,90,40,25,34,25,75,58,75,82,45,73,91,46,42,48,69,72,57,53,56,50,51,44,52,51,37,44,72,32,43,21,42,74,34,94,62,87,39,49,28,39,31,36,35,72,81,51,63,66,60,77,56,64,77,63,69,70,59,95,83,37,49,47,22,27,45,61,46,59,49,55,16,64,74,67,75,40,68,66,80,90,41,87,89,26,43,58,75,81,78,85,79,88,80,78,85,76,85,86,78,86,80,90,73,70,76,80,69,62,85,81,70,78,98,67,68,70,68,75,74,46,74,49,71,65,59,47,48,52,50,39,53,48,51,30,49,41,25,45,50,41,14,53,53,27,40,40,72,56,39,55,65,62,12,50,54,25,46,48,49,22,46,31,49,71,68,53,86,66,64,89,42,78,63,48,40,45,71,46,64,44,54,72,74,55,45,51,47,50,49,44,25,70,74,71,73,48,42,74,71,28,55,54,49,77,70,30,68,67,49,51,29,30,57,54,39,46,59,26,42,81,32,51,35,63,36,28,54,38,42,44,75,68,71,41,70,48,66,66,47,46,72,76,33,48,67,54,39,46,56,44,61,87,51,65,65,70,11,53,42,75,32,35,50,51,16,63,72,44,33,73,43,61,70,53,67,41,44,54,72,38,52,52,49,42,50,53,47,53,53,50,31,39,55,72,66,63,57,71,78,61,50,75,43,72,25,22,48,60,47,34,64,44,69,59,17,91,47,48,31,38,39,36,22,35,71,73,90,69,63,52,68,58,56,40,33,56,52,36,55,43,34,54,94,42,49,78,46,56,57,63,68,54,92,63,65,55,53,59,42,73,42,86,88,46,84,47,94,87,62,53,40,31,29,28,40,28,31,26,63,46,55,56,60,95,90,50,76,77,42,53,36,45,34,35,39,33,32,31,42,51,78,20,40,33,40,39,48,55,60,49,36,36,27,75,99,44,52,28,50,50,53,52,42,44,32,24,47,29,61,17,28,44,62,66,43,36,50,32,30,42,31,45,65,82,79,50,84,86,54,65,98,80,70,64,51,63,45,83,65,73,55,86,38,95,39,56,53,46,52,28,49,75,60,73,41,82,69,69,58,57,71,60,29,62,57,42,43,66,60,51,50,52,43,55,49,31,61,69,48,19,72,57,38,39,50,51,49,44,46,54,62,67,76,42,94,65,68,74,79,66,84,83,82,125

Sequence (694 aa):
MCEQVPFKAGDRVYVWSASRRRWFDDGEIQVVREQGSVVVRFNNAKPVAKELPLRHIHQVLRPATAKKSQDLRSAVRQALGTGHGPKDAAQRLKRLYEATKAAEVSTDTSPQLKDLVTRQLMDFDKFTSWLYVEKAANVLPKVPAFEEPPPKLQCTKQVGEKAARKIFAGCRIQILFPGGNAMSLTRKELLEARLREEGGVAADAEATHLVVALGAPRSLVTDLAVAPDVEVVTDAWLCDSLLLGQRLPVSPRYRWRPEPEESVEVPAAPLQKDIKRQIYSCKADLQTLLGSTADAEDLRAKVVDEFRTCSAAWAVRGDKWRSWQYKKAENLVAQARSSMSVQDLKSIGLTPKFVQKCLEIRERGYLEQAEAFRKDADIHTLLELTRIHGVGPALAQAWLRCGVRSIADVRSRVDTLPGTATGAATGLTKVQRLGLRFVEDFQVPVCRSEVERIYAQVLRQAQAAKIDAPTVVPCGAYRRGDALCGGLTLVISFPGDGAVEEAAAAYLKAMDDILVADLSGAATTATAVRVPGDDDPTDSAQACLGVVRGCPVDGEPMRYRRCDFVFCRHNSLPFVTLQWTGSDGGLFNREIKRIAALRGFHLSHTYMCKADREGTRGRQVGEVCRAGAKIFCEDERAIFAAIGLPYRPPERREVDAELLRLVEEAAKEAPEALRMVKMEFQGSDLRPCASSVS

Foldseek 3Di:
DDDAAPDDFQFQKWFQDPVVRDIFRAKGWHDQDPQQKTWIWTDVVDIDIDIDHNVCDVVTIDGDPDDPVVVVVVVLVVLVVPPDDPVVSVVVVVVVVVVVVVCVVDDDDDPVVVVVVVVVVVVVVVVVVVVVVVVVVPDDDDDDDDDDDDDDDDDDDDPDDPDLQLQQAPFAEEEQDLDDDQDDPVRVVVLQVLNVVSPYHDDPPPGQEYEYGDPRDPCSVVVSVDDPRYQYFYPVQSVVCSVVVHRDPCDPVTGDDDDDDPPDDDDDDDDDDDVVPPVPDDPPCPVVVPDDPVLQVLLLVLLLVQLCLQLLLCQLVVNNPSNLLSVLLNLASNPQPDGLDLVSSVLFPNDPVSNVQSVVCVVPVHRVSSVVLVPDQLSVQSSQQCLQQLQGSLLSVQVVVVVDRHLVSCVVQQQQRACDSPGHRGGHDPLRVVSSVASVLLPDWDFLVQQVVVVVVLVVLCVVLVQDPKDKDWAACSQLVHRTHSFTEIEIADEDQDDQQVSQLSSLVSCVVWFPAWNPRDPDGSGWAFDPQQPDPRWTKTKTFTWTWTDDDVPDDIGTGTYIYITTHLQQRQLQRVQRNADDPNSLVVLLCLLCVLLQKHRGSRFIAGWADPPPPPDDDPDIQGDDDTDGDNHNCSVCVVSPHGDDRSNRSDNTSVSVVSSVVSNVCRVVSNVVSVVVVVVDPGDRDDPPDD

Mean predicted aligned error: 20.01 Å

Nearest PDB structures (foldseek):
  5v1n-assembly1_A  TM=8.853E-01  e=8.680E-19  Homo sapiens
  4qzc-assembly1_A  TM=8.359E-01  e=3.762E-17  Mus musculus
  4p4o-assembly1_A  TM=7.346E-01  e=3.941E-14  Leishmania infantum
  4p4m-assembly1_A  TM=7.792E-01  e=3.664E-13  Leishmania infantum
  4p4p-assembly1_A  TM=7.447E-01  e=1.242E-12  Leishmania infantum

Secondary structure (DSSP, 8-state):
-PPPPS--TT-EEEEEEGGGTEEEEEEEEEEE-TTSEEEEEE-TTS-EEEEEEHHHHHHHEEE---SHHHHHHHHHHHHHHS---HHHHHHHHHHHHHHHHHHTTSS---HHHHHHHHHHHHHHHHHHHHHHHHHHTT--PPPP-----S----------------TTTT-EEEE----TTT--HHHHHHHHHHHHHTT-EE-SSS-SEEEE-TT--THHHHTTT--TTSEEEEHHHHHHHHHHTS-----TTTB--PPPP-----------SGGGGSTT--SSTHHHHS--HHHHHHHHHHHHHHHHHHHHHHHHTT-HHHHHHHHHHHHHHHT--S-S-HHHHHHTT--HHHHHHHHHHHHHSS-HHHHHHHT-HHHHHHHHHTTSTT--HHHHHHHHHTT--SHHHHHH-TTTS-SSTTS-S----HHHHHHHHSHHHHTSPEEHHHHHHHHHHHHHHHHHTT--S-EEEE-HHHHTT-SEESSEEEEEEESSS--HHHHHHHHHHHTTTTEEEE-S--SSSS--EEPTT---SSS--EEEEEEEE--PPTTSPP-EEEEEEEEEEGGGHHHHHHHHH--GGGHHHHHHHHHHHHTTEEE-SS-EEEEE-GGGSSS-TT--EEEEEEEP-SSHHHHHHHTT-----GGG-S--HHHHHHHHHHHHHHHHHHHHHHHHHHHS----------

=== Feature glossary ===
Legend for the data blocks above and below:

— What the protein is —

The amino-acid sequence is the protein's primary structure: the linear order of residues from the N-terminus to the C-terminus, written in one-letter code. Everything else here — the 3D coordinates, the secondary structure, the domain annotations — is ultimately a consequence of this string.

Database cross-references. InterPro integrates a dozen domain/family signature databases into unified entries with residue-range hits. GO terms attach function/process/location labels with evidence codes. CATH codes position the fold in a four-level structural taxonomy. Organism is the NCBI-taxonomy species name.

— Where its atoms are —

The mmCIF block holds the 3D Cartesian coordinates of each backbone atom (N, Cα, C, O) in ångströms. mmCIF is the PDB's canonical archive format — a tagged-loop text representation of the atomic model.

The six renders are orthographic views along the three Cartesian axes in both directions. Representation (cartoon, sticks, or surface) and color scheme (sequence-rainbow or by-chain) vary across proteins so the training set covers all the common visualization conventions.

— Local backbone conformation —

Secondary structure is the local, repeating backbone conformation. DSSP classifies it into eight states by reading the hydrogen-bond network: three helix types (H, G, I), two β types (E, B), two non-regular types (T, S), and unstructured coil (-).

SS3 is a coarse helix/strand/coil call (letters a/b/c) made by the P-SEA algorithm from inter-Cα distances and dihedrals. It is less detailed than DSSP but needs only Cα positions.

Backbone dihedral angles. Every residue except chain termini has a φ (preceding-C → N → Cα → C) and a ψ (N → Cα → C → next-N). They are reported in degrees following the IUPAC sign convention. Secondary structure is essentially a statement about which (φ, ψ) basin each residue occupies.

— Global shape and packing —

The geometric summary reports three shape descriptors. Rg (radius of gyration) measures how spread out the Cα atoms are about their centre of mass; compact globular proteins have small Rg, elongated or unfolded ones large. Cα contacts (<8 Å, |i−j|>4) count long-range residue pairs in spatial proximity — high for tightly packed folds, near zero for rods or random coil. The bounding-box extents give the protein's footprint along x, y, z in Å.

Solvent accessibility: the surface area of each residue that a 1.4 Å water probe can touch, in Å². When only backbone atoms are present the absolute values are lower than full-atom SASA (side chains contribute most of the area) and are flagged as backbone-only.

Plot images: a contact map (which residues are close in 3D, as an N×N binary image), a Ramachandran scatter (backbone torsion angles, revealing secondary-structure composition at a glance), and — for AlphaFold structures — a PAE heatmap (pairwise prediction confidence).

— Structural neighborhood —

Foldseek's 3Di representation compresses backbone geometry into a per-residue letter drawn from a learned twenty-state alphabet. It captures the tertiary interaction pattern around each residue — which residues are packed against it in space, regardless of where they are in sequence.

Structural nearest neighbors (via Foldseek easy-search vs the PDB). Reported per hit: target PDB id, E-value, and alignment TM-score. A TM-score above ~0.5 is the conventional threshold for 'same fold'.

— Confidence and disorder —

pLDDT (predicted Local Distance Difference Test) is AlphaFold's per-residue confidence score, ranging from 0 to 100. Values above 90 indicate high confidence (typically well-packed cores); 70–90 is confident; 50–70 low confidence; below 50 usually means the region is disordered or the prediction is unreliable there. AlphaFold stores pLDDT in the mmCIF B-factor column.

For experimental (PDB) structures, the B-factor (temperature factor) quantifies the positional spread of each atom in the crystal — a combination of thermal vibration and static disorder — in units of Å². High B-factors mark flexible loops or poorly resolved regions; low B-factors mark the rigid, well-ordered core.

Predicted Aligned Error (PAE) is an AlphaFold confidence matrix: entry (i, j) is the expected error in the position of residue j, in ångströms, when the prediction is superimposed on the true structure at residue i. Low PAE within a block of residues means that block is internally rigid and well-predicted; high PAE between two blocks means their relative placement is uncertain even if each block individually is confident.